Protein AF-A0A9C8ZKJ3-F1 (afdb_monomer_lite)

Sequence (703 aa):
EFEAERQRLMAAEGYKACIGNFATGTPSISDSEDDTERPDLWPEFYPALEVAHELGNILGLHEYGGLWMDLWYGPNQSAALRSGNRVPFPEEHYEGWLFARYRKVWRRHIEPNGWTNIRIALTEFGLDMAGTVDTDVLAGYPTGSWRTCDRAWRELDNRPDTEQYYVEQLQWCDRQMQKDRYLIGCTIFTWGTMGELWRDFDIEGPVADMLVDYIAHTRGEPDDDVIIADTDTSEISIETPALAPGEKMTITSNRGGSLSIRKGPGSHFESVASILIGDPLTVLGDHEEASRKIGKSGEWIPVMTREGLRGWVSALFVQPATVVHPGEGGSVVVTPSTTTGELWLRTTATSGLRVRSGSGVQHPMIGSIMPGDQVKALGSADDVRARLGKSGQWIQVELPNGVVGWASALFLEEVPEYVESPVGHALIGLHGPADPGMWPWDEAAYEAIEQARVEAVKILAAGDVGSGLVEELHRRGVSFILARLFAKFSEPRTPQEFVDEVAPATGRLYEAGVRYFEVHNEPNLHHPDSPEGMGVAWQTGKEFGEFFLKAVDLLRERFPGGRFGWPGVSPGPELTPTPANPIRRYDSARFEREAAFAMQQADFICMHTYWGADGSTVMDAVKKVEAYCDRFPDKAIFVSEFSNSHRHIAKDVKGLEYVQFYRELRKLPPNLGGSFAYVLSSSSGFEAETWKGSPIPKRVGER

Foldseek 3Di:
DVLLVVQVVCVVVVDADADAADAQCPPPDAPDPPRPPTDHPVVVCVSNLVSCLVSLHAYEYAAADALALCCQWDPNDQVCLVVLNDDPLDLDQTDGSGQNVVVVCCVPPCVVVVSLSHAYEHAEYAHAQPPVVRRCVQQVHGTGALQSSQSSCCVSVVDNDSLVVRLVRVLSSVSNVVVPPSYPYYDYPDDDDDDDPCVRHHCHAPNVVVNVVVVVVPDDDPDPPPDDDDDDDDDDDDDDDDDDPDDFFKKFFPDADWWFFFAAQDSPGDGPDIHHGQFIWGFDDDPVVLVVQALDASGWTWTAGPVRDTGITRNNGMDGQDDDDPDDDDDDDDDDDDDDDWWKKAFQDQAWWFFFAAQDPPGDTNDTGHHLFIWTWDDDPVVLQVQALDASDWTFTQGPVRDTGITHSNGMDTQDQFDFAPQFAAFQEAEEEPDAPCPPDDVLLLVLCLLLVGQEYEYELHDPDAQVNVVSCVVSRHRYYAYEQDDAPPAADALVRSCVRRVVSVVRVVVNPHAHYEYFEQCQKQDPVGHRADVHHDPALLSVLVRQVSNVVVVCVSRVSHFYEHYAHDADDFDDADPVRRMGGHHPVRSCVSNVVSNLVGQAYEHEDEDAVVPGALVVRLVVQLVVCRVCSVHQYEPSEYFHQDQPDALLVRLQSSLVNSVSSSSHDSSHNYYHYPHCYYPDPPPRRHSRPGCNSNSSSVD

Radius of gyration: 31.16 Å; chains: 1; bounding box: 71×69×87 Å

pLDDT: mean 85.04, std 17.91, range [23.38, 98.81]

Structure (mmCIF, N/CA/C/O backbone):
data_AF-A0A9C8ZKJ3-F1
#
_entry.id   AF-A0A9C8ZKJ3-F1
#
loop_
_atom_site.group_PDB
_atom_site.id
_atom_site.type_symbol
_atom_site.label_atom_id
_atom_site.label_alt_id
_atom_site.label_comp_id
_atom_site.label_asym_id
_atom_site.label_entity_id
_atom_site.label_seq_id
_atom_site.pdbx_PDB_ins_code
_atom_site.Cartn_x
_atom_site.Cartn_y
_atom_site.Cartn_z
_atom_site.occupancy
_atom_site.B_iso_or_equiv
_atom_site.auth_seq_id
_atom_site.auth_comp_id
_atom_site.auth_asym_id
_atom_site.auth_atom_id
_atom_site.pdbx_PDB_model_num
ATOM 1 N N . GLU A 1 1 ? 1.655 31.258 12.678 1.00 86.50 1 GLU A N 1
ATOM 2 C CA . GLU A 1 1 ? 0.918 31.619 11.439 1.00 86.50 1 GLU A CA 1
ATOM 3 C C . GLU A 1 1 ? 0.452 30.409 10.632 1.00 86.50 1 GLU A C 1
ATOM 5 O O . GLU A 1 1 ? -0.752 30.259 10.485 1.00 86.50 1 GLU A O 1
ATOM 10 N N . PHE A 1 2 ? 1.350 29.519 10.178 1.00 93.56 2 PHE A N 1
ATOM 11 C CA . PHE A 1 2 ? 0.973 28.288 9.452 1.00 93.56 2 PHE A CA 1
ATOM 12 C C . PHE A 1 2 ? -0.179 27.524 10.123 1.00 93.56 2 PHE A C 1
ATOM 14 O O . PHE A 1 2 ? -1.191 27.227 9.496 1.00 93.56 2 PHE A O 1
ATOM 21 N N . GLU A 1 3 ? -0.048 27.270 11.425 1.00 95.06 3 GLU A N 1
ATOM 22 C CA . GLU A 1 3 ? -1.030 26.484 12.166 1.00 95.06 3 GLU A CA 1
ATOM 23 C C . GLU A 1 3 ? -2.380 27.193 12.330 1.00 95.06 3 GLU A C 1
ATOM 25 O O . GLU A 1 3 ? -3.425 26.552 12.334 1.00 95.06 3 GLU A O 1
ATOM 30 N N . ALA A 1 4 ? -2.379 28.523 12.421 1.00 95.50 4 ALA A N 1
ATOM 31 C CA . ALA A 1 4 ? -3.606 29.311 12.455 1.00 95.50 4 ALA A CA 1
ATOM 32 C C . ALA A 1 4 ? -4.374 29.172 11.129 1.00 95.50 4 ALA A C 1
ATOM 34 O O . ALA A 1 4 ? -5.582 28.956 11.128 1.00 95.50 4 ALA A O 1
ATOM 35 N N . GLU A 1 5 ? -3.669 29.218 9.996 1.00 96.88 5 GLU A N 1
ATOM 36 C CA . GLU A 1 5 ? -4.303 29.089 8.683 1.00 96.88 5 GLU A CA 1
ATOM 37 C C . GLU A 1 5 ? -4.770 27.662 8.387 1.00 96.88 5 GLU A C 1
ATOM 39 O O . GLU A 1 5 ? -5.893 27.459 7.925 1.00 96.88 5 GLU A O 1
ATOM 44 N N . ARG A 1 6 ? -3.965 26.653 8.747 1.00 97.25 6 ARG A N 1
ATOM 45 C CA . ARG A 1 6 ? -4.350 25.240 8.624 1.00 97.25 6 ARG A CA 1
ATOM 46 C C . ARG A 1 6 ? -5.670 24.955 9.341 1.00 97.25 6 ARG A C 1
ATOM 48 O O . ARG A 1 6 ? -6.533 24.282 8.786 1.00 97.25 6 ARG A O 1
ATOM 55 N N . GLN A 1 7 ? -5.846 25.493 10.548 1.00 97.88 7 GLN A N 1
ATOM 56 C CA . GLN A 1 7 ? -7.085 25.353 11.314 1.00 97.88 7 GLN A CA 1
ATOM 57 C C . GLN A 1 7 ? -8.296 25.966 10.607 1.00 97.88 7 GLN A C 1
ATOM 59 O O . GLN A 1 7 ? -9.354 25.340 10.583 1.00 97.88 7 GLN A O 1
ATOM 64 N N . ARG A 1 8 ? -8.155 27.161 10.016 1.00 95.38 8 ARG A N 1
ATOM 65 C CA . ARG A 1 8 ? -9.250 27.820 9.283 1.00 95.38 8 ARG A CA 1
ATOM 66 C C . ARG A 1 8 ? -9.658 27.028 8.047 1.00 95.38 8 ARG A C 1
ATOM 68 O O . ARG A 1 8 ? -10.850 26.835 7.827 1.00 95.38 8 ARG A O 1
ATOM 75 N N . LEU A 1 9 ? -8.684 26.520 7.292 1.00 94.56 9 LEU A N 1
ATOM 76 C CA . LEU A 1 9 ? -8.940 25.667 6.128 1.00 94.56 9 LEU A CA 1
ATOM 77 C C . LEU A 1 9 ? -9.634 24.360 6.532 1.00 94.56 9 LEU A C 1
ATOM 79 O O . LEU A 1 9 ? -10.612 23.968 5.909 1.00 94.56 9 LEU A O 1
ATOM 83 N N . MET A 1 10 ? -9.194 23.717 7.618 1.00 91.19 10 MET A N 1
ATOM 84 C CA . MET A 1 10 ? -9.863 22.517 8.136 1.00 91.19 10 MET A CA 1
ATOM 85 C C . MET A 1 10 ? -11.293 22.799 8.606 1.00 91.19 10 MET A C 1
ATOM 87 O O . MET A 1 10 ? -12.191 22.000 8.347 1.00 91.19 10 MET A O 1
ATOM 91 N N . ALA A 1 11 ? -11.519 23.935 9.267 1.00 94.25 11 ALA A N 1
ATOM 92 C CA . ALA A 1 11 ? -12.849 24.330 9.712 1.00 94.25 11 ALA A CA 1
ATOM 93 C C . ALA A 1 11 ? -13.786 24.672 8.543 1.00 94.25 11 ALA A C 1
ATOM 95 O O . ALA A 1 11 ? -14.980 24.390 8.639 1.00 94.25 11 ALA A O 1
ATOM 96 N N . ALA A 1 12 ? -13.265 25.216 7.437 1.00 86.62 12 ALA A N 1
ATOM 97 C CA . ALA A 1 12 ? -14.040 25.450 6.215 1.00 86.62 12 ALA A CA 1
ATOM 98 C C . ALA A 1 12 ? -14.598 24.144 5.618 1.00 86.62 12 ALA A C 1
ATOM 100 O O . ALA A 1 12 ? -15.700 24.142 5.077 1.00 86.62 12 ALA A O 1
ATOM 101 N N . GLU A 1 13 ? -13.885 23.032 5.809 1.00 92.69 13 GLU A N 1
ATOM 102 C CA . GLU A 1 13 ? -14.306 21.678 5.424 1.00 92.69 13 GLU A CA 1
ATOM 103 C C . GLU A 1 13 ? -15.092 20.947 6.538 1.00 92.69 13 GLU A C 1
ATOM 105 O O . GLU A 1 13 ? -15.416 19.767 6.421 1.00 92.69 13 GLU A O 1
ATOM 110 N N . GLY A 1 14 ? -15.416 21.628 7.645 1.00 87.31 14 GLY A N 1
ATOM 111 C CA . GLY A 1 14 ? -16.209 21.078 8.750 1.00 87.31 14 GLY A CA 1
ATOM 112 C C . GLY A 1 14 ? -15.432 20.236 9.769 1.00 87.31 14 GLY A C 1
ATOM 113 O O . GLY A 1 14 ? -16.049 19.610 10.635 1.00 87.31 14 GLY A O 1
ATOM 114 N N . TYR A 1 15 ? -14.098 20.223 9.718 1.00 89.56 15 TYR A N 1
ATOM 115 C CA . TYR A 1 15 ? -13.259 19.493 10.671 1.00 89.56 15 TYR A CA 1
ATOM 116 C C . TYR A 1 15 ? -12.873 20.334 11.898 1.00 89.56 15 TYR A C 1
ATOM 118 O O . TYR A 1 15 ? -12.802 21.562 11.853 1.00 89.56 15 TYR A O 1
ATOM 126 N N . LYS A 1 16 ? -12.560 19.647 13.005 1.00 91.81 16 LYS A N 1
ATOM 127 C CA . LYS A 1 16 ? -11.835 20.213 14.155 1.00 91.81 16 LYS A CA 1
ATOM 128 C C . LYS A 1 16 ? -10.368 19.810 14.089 1.00 91.81 16 LYS A C 1
ATOM 130 O O . LYS A 1 16 ? -10.046 18.705 13.654 1.00 91.81 16 LYS A O 1
ATOM 135 N N . ALA A 1 17 ? -9.489 20.692 14.541 1.00 95.06 17 ALA A N 1
ATOM 136 C CA . ALA A 1 17 ? -8.054 20.450 14.564 1.00 95.06 17 ALA A CA 1
ATOM 137 C C . ALA A 1 17 ? -7.552 20.118 15.978 1.00 95.06 17 ALA A C 1
ATOM 139 O O . ALA A 1 17 ? -8.021 20.673 16.970 1.00 95.06 17 ALA A O 1
ATOM 140 N N . CYS A 1 18 ? -6.547 19.245 16.042 1.00 96.81 18 CYS A N 1
ATOM 141 C CA . CYS A 1 18 ? -5.614 19.159 17.160 1.00 96.81 18 CYS A CA 1
ATOM 142 C C . CYS A 1 18 ? -4.328 19.877 16.740 1.00 96.81 18 CYS A C 1
ATOM 144 O O . CYS A 1 18 ? -3.784 19.566 15.673 1.00 96.81 18 CYS A O 1
ATOM 146 N N . ILE A 1 19 ? -3.882 20.849 17.535 1.00 96.75 19 ILE A N 1
ATOM 147 C CA . ILE A 1 19 ? -2.720 21.691 17.224 1.00 96.75 19 ILE A CA 1
ATOM 148 C C . ILE A 1 19 ? -1.590 21.491 18.222 1.00 96.75 19 ILE A C 1
ATOM 150 O O . ILE A 1 19 ? -1.837 21.063 19.338 1.00 96.75 19 ILE A O 1
ATOM 154 N N . GLY A 1 20 ? -0.359 21.839 17.848 1.00 91.44 20 GLY A N 1
ATOM 155 C CA . GLY A 1 20 ? 0.726 22.014 18.820 1.00 91.44 20 GLY A CA 1
ATOM 156 C C . GLY A 1 20 ? 1.277 20.739 19.466 1.00 91.44 20 GLY A C 1
ATOM 157 O O . GLY A 1 20 ? 1.785 20.845 20.571 1.00 91.44 20 GLY A O 1
ATOM 158 N N . ASN A 1 21 ? 1.213 19.580 18.789 1.00 92.88 21 ASN A N 1
ATOM 159 C CA . ASN A 1 21 ? 1.824 18.296 19.195 1.00 92.88 21 ASN A CA 1
ATOM 160 C C . ASN A 1 21 ? 3.360 18.384 19.346 1.00 92.88 21 ASN A C 1
ATOM 162 O O . ASN A 1 21 ? 4.125 17.835 18.555 1.00 92.88 21 ASN A O 1
ATOM 166 N N . PHE A 1 22 ? 3.818 19.163 20.316 1.00 89.75 22 PHE A N 1
ATOM 167 C CA . PHE A 1 22 ? 5.217 19.435 20.576 1.00 89.75 22 PHE A CA 1
ATOM 168 C C . PHE A 1 22 ? 5.825 18.297 21.390 1.00 89.75 22 PHE A C 1
ATOM 170 O O . PHE A 1 22 ? 5.184 17.760 22.297 1.00 89.75 22 PHE A O 1
ATOM 177 N N . ALA A 1 23 ? 7.089 17.984 21.098 1.00 87.19 23 ALA A N 1
ATOM 178 C CA . ALA A 1 23 ? 7.873 17.049 21.889 1.00 87.19 23 ALA A CA 1
ATOM 179 C C . ALA A 1 23 ? 7.973 17.523 23.348 1.00 87.19 23 ALA A C 1
ATOM 181 O O . ALA A 1 23 ? 7.981 18.731 23.628 1.00 87.19 23 ALA A O 1
ATOM 182 N N . THR A 1 24 ? 8.091 16.580 24.283 1.00 88.25 24 THR A N 1
ATOM 183 C CA . THR A 1 24 ? 8.176 16.886 25.714 1.00 88.25 24 THR A CA 1
ATOM 184 C C . THR A 1 24 ? 9.278 17.908 26.005 1.00 88.25 24 THR A C 1
ATOM 186 O O . THR A 1 24 ? 10.398 17.812 25.512 1.00 88.25 24 THR A O 1
ATOM 189 N N . GLY A 1 25 ? 8.939 18.928 26.796 1.00 85.62 25 GLY A N 1
ATOM 190 C CA . GLY A 1 25 ? 9.840 20.038 27.125 1.00 85.62 25 GLY A CA 1
ATOM 191 C C . GLY A 1 25 ? 9.797 21.221 26.149 1.00 85.62 25 GLY A C 1
ATOM 192 O O . GLY A 1 25 ? 10.308 22.288 26.491 1.00 85.62 25 GLY A O 1
ATOM 193 N N . THR A 1 26 ? 9.133 21.089 24.997 1.00 88.12 26 THR A N 1
ATOM 194 C CA . THR A 1 26 ? 9.021 22.151 23.980 1.00 88.12 26 THR A CA 1
ATOM 195 C C . THR A 1 26 ? 7.581 22.663 23.820 1.00 88.12 26 THR A C 1
ATOM 197 O O . THR A 1 26 ? 6.638 21.942 24.154 1.00 88.12 26 THR A O 1
ATOM 200 N N . PRO A 1 27 ? 7.375 23.919 23.376 1.00 93.00 27 PRO A N 1
ATOM 201 C CA . PRO A 1 27 ? 8.320 25.041 23.384 1.00 93.00 27 PRO A CA 1
ATOM 202 C C . PRO A 1 27 ? 8.751 25.355 24.820 1.00 93.00 27 PRO A C 1
ATOM 204 O O . PRO A 1 27 ? 8.019 25.024 25.754 1.00 93.00 27 PRO A O 1
ATOM 207 N N . SER A 1 28 ? 9.929 25.946 25.021 1.00 90.56 28 SER A N 1
ATOM 208 C CA . SER A 1 28 ? 10.435 26.254 26.365 1.00 90.56 28 SER A CA 1
ATOM 209 C C . SER A 1 28 ? 9.499 27.197 27.129 1.00 90.56 28 SER A C 1
ATOM 211 O O . SER A 1 28 ? 8.813 28.024 26.533 1.00 90.56 28 SER A O 1
ATOM 213 N N . ILE A 1 29 ? 9.468 27.041 28.454 1.00 90.62 29 ILE A N 1
ATOM 214 C CA . ILE A 1 29 ? 8.714 27.882 29.391 1.00 90.62 29 ILE A CA 1
ATOM 215 C C . ILE A 1 29 ? 9.722 28.386 30.424 1.00 90.62 29 ILE A C 1
ATOM 217 O O . ILE A 1 29 ? 10.509 27.575 30.923 1.00 90.62 29 ILE A O 1
ATOM 221 N N . SER A 1 30 ? 9.692 29.677 30.757 1.00 85.88 30 SER A N 1
ATOM 222 C CA . SER A 1 30 ? 10.587 30.243 31.774 1.00 85.88 30 SER A CA 1
ATOM 223 C C . SER A 1 30 ? 10.145 29.852 33.194 1.00 85.88 30 SER A C 1
ATOM 225 O O . SER A 1 30 ? 8.955 29.648 33.460 1.00 85.88 30 SER A O 1
ATOM 227 N N . ASP A 1 31 ? 11.075 29.712 34.144 1.00 72.75 31 ASP A N 1
ATOM 228 C CA . ASP A 1 31 ? 10.706 29.409 35.540 1.00 72.75 31 ASP A CA 1
ATOM 229 C C . ASP A 1 31 ? 10.116 30.624 36.262 1.00 72.75 31 ASP A C 1
ATOM 231 O O . ASP A 1 31 ? 9.243 30.470 37.122 1.00 72.75 31 ASP A O 1
ATOM 235 N N . SER A 1 32 ? 10.581 31.816 35.895 1.00 72.00 32 SER A N 1
ATOM 236 C CA . SER A 1 32 ? 10.145 33.117 36.396 1.00 72.00 32 SER A CA 1
ATOM 237 C C . SER A 1 32 ? 10.343 34.193 35.321 1.00 72.00 32 SER A C 1
ATOM 239 O O . SER A 1 32 ? 10.946 33.938 34.276 1.00 72.00 32 SER A O 1
ATOM 241 N N . GLU A 1 33 ? 9.853 35.408 35.576 1.00 64.81 33 GLU A N 1
ATOM 242 C CA . GLU A 1 33 ? 10.075 36.567 34.694 1.00 64.81 33 GLU A CA 1
ATOM 243 C C . GLU A 1 33 ? 11.567 36.945 34.567 1.00 64.81 33 GLU A C 1
ATOM 245 O O . GLU A 1 33 ? 11.961 37.552 33.575 1.00 64.81 33 GLU A O 1
ATOM 250 N N . ASP A 1 34 ? 12.400 36.533 35.531 1.00 68.69 34 ASP A N 1
ATOM 251 C CA . ASP A 1 34 ? 13.841 36.815 35.582 1.00 68.69 34 ASP A CA 1
ATOM 252 C C . ASP A 1 34 ? 14.719 35.659 35.045 1.00 68.69 34 ASP A C 1
ATOM 254 O O . ASP A 1 34 ? 15.950 35.754 35.059 1.00 68.69 34 ASP A O 1
ATOM 258 N N . ASP A 1 35 ? 14.125 34.546 34.589 1.00 73.62 35 ASP A N 1
ATOM 259 C CA . ASP A 1 35 ? 14.868 33.417 34.010 1.00 73.62 35 ASP A CA 1
ATOM 260 C C . ASP A 1 35 ? 15.362 33.775 32.598 1.00 73.62 35 ASP A C 1
ATOM 262 O O . ASP A 1 35 ? 14.648 33.673 31.601 1.00 73.62 35 ASP A O 1
ATOM 266 N N . THR A 1 36 ? 16.616 34.227 32.531 1.00 69.81 36 THR A N 1
ATOM 267 C CA . THR A 1 36 ? 17.286 34.621 31.280 1.00 69.81 36 THR A CA 1
ATOM 268 C C . THR A 1 36 ? 17.920 33.452 30.523 1.00 69.81 36 THR A C 1
ATOM 270 O O . THR A 1 36 ? 18.361 33.636 29.387 1.00 69.81 36 THR A O 1
ATOM 273 N N . GLU A 1 37 ? 17.971 32.257 31.118 1.00 74.25 37 GLU A N 1
ATOM 274 C CA . GLU A 1 37 ? 18.607 31.078 30.516 1.00 74.25 37 GLU A CA 1
ATOM 275 C C . GLU A 1 37 ? 17.616 30.247 29.689 1.00 74.25 37 GLU A C 1
ATOM 277 O O . GLU A 1 37 ? 18.017 29.589 28.725 1.00 74.25 37 GLU A O 1
ATOM 282 N N . ARG A 1 38 ? 16.319 30.299 30.022 1.00 79.38 38 ARG A N 1
ATOM 283 C CA . ARG A 1 38 ? 15.245 29.599 29.298 1.00 79.38 38 ARG A CA 1
ATOM 284 C C . ARG A 1 38 ? 14.153 30.581 28.863 1.00 79.38 38 ARG A C 1
ATOM 286 O O . ARG A 1 38 ? 13.206 30.803 29.617 1.00 79.38 38 ARG A O 1
ATOM 293 N N . PRO A 1 39 ? 14.243 31.149 27.646 1.00 85.69 39 PRO A N 1
ATOM 294 C CA . PRO A 1 39 ? 13.217 32.060 27.157 1.00 85.69 39 PRO A CA 1
ATOM 295 C C . PRO A 1 39 ? 11.881 31.332 27.004 1.00 85.69 39 PRO A C 1
ATOM 297 O O . PRO A 1 39 ? 11.830 30.186 26.547 1.00 85.69 39 PRO A O 1
ATOM 300 N N . ASP A 1 40 ? 10.795 32.008 27.364 1.00 91.44 40 ASP A N 1
ATOM 301 C CA . ASP A 1 40 ? 9.452 31.502 27.118 1.00 91.44 40 ASP A CA 1
ATOM 302 C C . ASP A 1 40 ? 9.094 31.657 25.635 1.00 91.44 40 ASP A C 1
ATOM 304 O O . ASP A 1 40 ? 9.095 32.766 25.098 1.00 91.44 40 ASP A O 1
ATOM 308 N N . LEU A 1 41 ? 8.822 30.537 24.964 1.00 93.94 41 LEU A N 1
ATOM 309 C CA . LEU A 1 41 ? 8.537 30.499 23.527 1.00 93.94 41 LEU A CA 1
ATOM 310 C C . LEU A 1 41 ? 7.056 30.263 23.211 1.00 93.94 41 LEU A C 1
ATOM 312 O O . LEU A 1 41 ? 6.679 30.246 22.039 1.00 93.94 41 LEU A O 1
ATOM 316 N N . TRP A 1 42 ? 6.193 30.102 24.214 1.00 94.81 42 TRP A N 1
ATOM 317 C CA . TRP A 1 42 ? 4.754 29.959 23.981 1.00 94.81 42 TRP A CA 1
ATOM 318 C C . TRP A 1 42 ? 4.078 31.184 23.360 1.00 94.81 42 TRP A C 1
ATOM 320 O O . TRP A 1 42 ? 3.189 30.967 22.531 1.00 94.81 42 TRP A O 1
ATOM 330 N N . PRO A 1 43 ? 4.477 32.438 23.669 1.00 95.56 43 PRO A N 1
ATOM 331 C CA . PRO A 1 43 ? 3.925 33.620 23.008 1.00 95.56 43 PRO A CA 1
ATOM 332 C C . PRO A 1 43 ? 3.990 33.571 21.476 1.00 95.56 43 PRO A C 1
ATOM 334 O O . PRO A 1 43 ? 3.056 34.005 20.806 1.00 95.56 43 PRO A O 1
ATOM 337 N N . GLU A 1 44 ? 5.025 32.951 20.905 1.00 95.31 44 GLU A N 1
ATOM 338 C CA . GLU A 1 44 ? 5.165 32.780 19.450 1.00 95.31 44 GLU A CA 1
ATOM 339 C C . GLU A 1 44 ? 4.083 31.861 18.848 1.00 95.31 44 GLU A C 1
ATOM 341 O O . GLU A 1 44 ? 3.774 31.919 17.654 1.00 95.31 44 GLU A O 1
ATOM 346 N N . PHE A 1 45 ? 3.463 31.013 19.674 1.00 97.00 45 PHE A N 1
ATOM 347 C CA . PHE A 1 45 ? 2.386 30.110 19.274 1.00 97.00 45 PHE A CA 1
ATOM 348 C C . PHE A 1 45 ? 0.980 30.681 19.529 1.00 97.00 45 PHE A C 1
ATOM 350 O O . PHE A 1 45 ? -0.015 30.073 19.123 1.00 97.00 45 PHE A O 1
ATOM 357 N N . TYR A 1 46 ? 0.868 31.872 20.128 1.00 97.88 46 TYR A N 1
ATOM 358 C CA . TYR A 1 46 ? -0.419 32.506 20.445 1.00 97.88 46 TYR A CA 1
ATOM 359 C C . TYR A 1 46 ? -1.349 32.678 19.239 1.00 97.88 46 TYR A C 1
ATOM 361 O O . TYR A 1 46 ? -2.525 32.356 19.391 1.00 97.88 46 TYR A O 1
ATOM 369 N N . PRO A 1 47 ? -0.884 33.046 18.026 1.00 97.75 47 PRO A N 1
ATOM 370 C CA . PRO A 1 47 ? -1.782 33.139 16.873 1.00 97.75 47 PRO A CA 1
ATOM 371 C C . PRO A 1 47 ? -2.509 31.823 16.546 1.00 97.75 47 PRO A C 1
ATOM 373 O O . PRO A 1 47 ? -3.609 31.836 16.002 1.00 97.75 47 PRO A O 1
ATOM 376 N N . ALA A 1 48 ? -1.901 30.669 16.845 1.00 98.00 48 ALA A N 1
ATOM 377 C CA . ALA A 1 48 ? -2.542 29.372 16.645 1.00 98.00 48 ALA A CA 1
ATOM 378 C C . ALA A 1 48 ? -3.539 29.047 17.766 1.00 98.00 48 ALA A C 1
ATOM 380 O O . ALA A 1 48 ? -4.603 28.498 17.478 1.00 98.00 48 ALA A O 1
ATOM 381 N N . LEU A 1 49 ? -3.208 29.399 19.014 1.00 98.06 49 LEU A N 1
ATOM 382 C CA . LEU A 1 49 ? -4.086 29.228 20.175 1.00 98.06 49 LEU A CA 1
ATOM 383 C C . LEU A 1 49 ? -5.321 30.129 20.094 1.00 98.06 49 LEU A C 1
ATOM 385 O O . LEU A 1 49 ? -6.417 29.674 20.397 1.00 98.06 49 LEU A O 1
ATOM 389 N N . GLU A 1 50 ? -5.174 31.363 19.617 1.00 98.06 50 GLU A N 1
ATOM 390 C CA . GLU A 1 50 ? -6.291 32.286 19.406 1.00 98.06 50 GLU A CA 1
ATOM 391 C C . GLU A 1 50 ? -7.303 31.709 18.404 1.00 98.06 50 GLU A C 1
ATOM 393 O O . GLU A 1 50 ? -8.488 31.600 18.709 1.00 98.06 50 GLU A O 1
ATOM 398 N N . VAL A 1 51 ? -6.837 31.201 17.258 1.00 97.75 51 VAL A N 1
ATOM 399 C CA . VAL A 1 51 ? -7.718 30.515 16.296 1.00 97.75 51 VAL A CA 1
ATOM 400 C C . VAL A 1 51 ? -8.306 29.229 16.878 1.00 97.75 51 VAL A C 1
ATOM 402 O O . VAL A 1 51 ? -9.461 28.896 16.603 1.00 97.75 51 VAL A O 1
ATOM 405 N N . ALA A 1 52 ? -7.551 28.499 17.701 1.00 97.94 52 ALA A N 1
ATOM 406 C CA . ALA A 1 52 ? -8.078 27.307 18.352 1.00 97.94 52 ALA A CA 1
ATOM 407 C C . ALA A 1 52 ? -9.208 27.642 19.328 1.00 97.94 52 ALA A C 1
ATOM 409 O O . ALA A 1 52 ? -10.218 26.937 19.359 1.00 97.94 52 ALA A O 1
ATOM 410 N N . HIS A 1 53 ? -9.067 28.740 20.067 1.00 96.75 53 HIS A N 1
ATOM 411 C CA . HIS A 1 53 ? -10.113 29.301 20.906 1.00 96.75 53 HIS A CA 1
ATOM 412 C C . HIS A 1 53 ? -11.342 29.691 20.072 1.00 96.75 53 HIS A C 1
ATOM 414 O O . HIS A 1 53 ? -12.445 29.243 20.384 1.00 96.75 53 HIS A O 1
ATOM 420 N N . GLU A 1 54 ? -11.167 30.449 18.988 1.00 96.44 54 GLU A N 1
ATOM 421 C CA . GLU A 1 54 ? -12.266 30.891 18.113 1.00 96.44 54 GLU A CA 1
ATOM 422 C C . GLU A 1 54 ? -13.048 29.718 17.509 1.00 96.44 54 GLU A C 1
ATOM 424 O O . GLU A 1 54 ? -14.279 29.733 17.446 1.00 96.44 54 GLU A O 1
ATOM 429 N N . LEU A 1 55 ? -12.332 28.682 17.067 1.00 94.31 55 LEU A N 1
ATOM 430 C CA . LEU A 1 55 ? -12.911 27.549 16.354 1.00 94.31 55 LEU A CA 1
ATOM 431 C C . LEU A 1 55 ? -13.266 26.378 17.271 1.00 94.31 55 LEU A C 1
ATOM 433 O O . LEU A 1 55 ? -13.840 25.405 16.788 1.00 94.31 55 LEU A O 1
ATOM 437 N N . GLY A 1 56 ? -12.964 26.424 18.569 1.00 94.25 56 GLY A N 1
ATOM 438 C CA . GLY A 1 56 ? -13.174 25.298 19.487 1.00 94.25 56 GLY A CA 1
ATOM 439 C C . GLY A 1 56 ? -12.359 24.056 19.103 1.00 94.25 56 GLY A C 1
ATOM 440 O O . GLY A 1 56 ? -12.894 22.946 19.085 1.00 94.25 56 GLY A O 1
ATOM 441 N N . ASN A 1 57 ? -11.097 24.264 18.730 1.00 96.94 57 ASN A N 1
ATOM 442 C CA . ASN A 1 57 ? -10.106 23.217 18.479 1.00 96.94 57 ASN A CA 1
ATOM 443 C C . ASN A 1 57 ? -9.361 22.852 19.777 1.00 96.94 57 ASN A C 1
ATOM 445 O O . ASN A 1 57 ? -9.524 23.506 20.809 1.00 96.94 57 ASN A O 1
ATOM 449 N N . ILE A 1 58 ? -8.547 21.795 19.735 1.00 97.88 58 ILE A N 1
ATOM 450 C CA . ILE A 1 58 ? -7.830 21.278 20.912 1.00 97.88 58 ILE A CA 1
ATOM 451 C C . ILE A 1 58 ? -6.314 21.446 20.776 1.00 97.88 58 ILE A C 1
ATOM 453 O O . ILE A 1 58 ? -5.778 21.469 19.666 1.00 97.88 58 ILE A O 1
ATOM 457 N N . LEU A 1 59 ? -5.623 21.527 21.912 1.00 98.00 59 LEU A N 1
ATOM 458 C CA . LEU A 1 59 ? -4.162 21.528 21.998 1.00 98.00 59 LEU A CA 1
ATOM 459 C C . LEU A 1 59 ? -3.667 20.106 22.295 1.00 98.00 59 LEU A C 1
ATOM 461 O O . LEU A 1 59 ? -4.020 19.526 23.318 1.00 98.00 59 LEU A O 1
ATOM 465 N N . GLY A 1 60 ? -2.852 19.548 21.410 1.00 97.31 60 GLY A N 1
ATOM 466 C CA . GLY A 1 60 ? -2.125 18.301 21.627 1.00 97.31 60 GLY A CA 1
ATOM 467 C C . GLY A 1 60 ? -0.774 18.565 22.288 1.00 97.31 60 GLY A C 1
ATOM 468 O O . GLY A 1 60 ? -0.160 19.581 21.996 1.00 97.31 60 GLY A O 1
ATOM 469 N N . LEU A 1 61 ? -0.300 17.682 23.165 1.00 95.94 61 LEU A N 1
ATOM 470 C CA . LEU A 1 61 ? 1.026 17.756 23.800 1.00 95.94 61 LEU A CA 1
ATOM 471 C C . LEU A 1 61 ? 1.616 16.353 23.974 1.00 95.94 61 LEU A C 1
ATOM 473 O O . LEU A 1 61 ? 0.870 15.404 24.198 1.00 95.94 61 LEU A O 1
ATOM 477 N N . HIS A 1 62 ? 2.943 16.216 23.926 1.00 96.31 62 HIS A N 1
ATOM 478 C CA . HIS A 1 62 ? 3.612 14.965 24.298 1.00 96.31 62 HIS A CA 1
ATOM 479 C C . HIS A 1 62 ? 4.157 15.097 25.723 1.00 96.31 62 HIS A C 1
ATOM 481 O O . HIS A 1 62 ? 4.889 16.049 26.025 1.00 96.31 62 HIS A O 1
ATOM 487 N N . GLU A 1 63 ? 3.863 14.135 26.595 1.00 94.12 63 GLU A N 1
ATOM 488 C CA . GLU A 1 63 ? 4.428 14.087 27.949 1.00 94.12 63 GLU A CA 1
ATOM 489 C C . GLU A 1 63 ? 5.038 12.730 28.271 1.00 94.12 63 GLU A C 1
ATOM 491 O O . GLU A 1 63 ? 4.341 11.764 28.576 1.00 94.12 63 GLU A O 1
ATOM 496 N N . TYR A 1 64 ? 6.365 12.705 28.281 1.00 95.12 64 TYR A N 1
ATOM 497 C CA . TYR A 1 64 ? 7.152 11.551 28.675 1.00 95.12 64 TYR A CA 1
ATOM 498 C C . TYR A 1 64 ? 7.858 11.778 30.008 1.00 95.12 64 TYR A C 1
ATOM 500 O O . TYR A 1 64 ? 8.476 12.821 30.223 1.00 95.12 64 TYR A O 1
ATOM 508 N N . GLY A 1 65 ? 7.792 10.786 30.895 1.00 93.12 65 GLY A N 1
ATOM 509 C CA . GLY A 1 65 ? 8.717 10.644 32.017 1.00 93.12 65 GLY A CA 1
ATOM 510 C C . GLY A 1 65 ? 10.042 10.014 31.578 1.00 93.12 65 GLY A C 1
ATOM 511 O O . GLY A 1 65 ? 10.205 9.619 30.426 1.00 93.12 65 GLY A O 1
ATOM 512 N N . GLY A 1 66 ? 10.986 9.923 32.515 1.00 91.69 66 GLY A N 1
ATOM 513 C CA . GLY A 1 66 ? 12.296 9.301 32.294 1.00 91.69 66 GLY A CA 1
ATOM 514 C C . GLY A 1 66 ? 12.422 7.959 33.010 1.00 91.69 66 GLY A C 1
ATOM 515 O O . GLY A 1 66 ? 11.753 6.986 32.688 1.00 91.69 66 GLY A O 1
ATOM 516 N N . LEU A 1 67 ? 13.243 7.919 34.060 1.00 94.31 67 LEU A N 1
ATOM 517 C CA . LEU A 1 67 ? 13.318 6.760 34.953 1.00 94.31 67 LEU A CA 1
ATOM 518 C C . LEU A 1 67 ? 12.007 6.545 35.729 1.00 94.31 67 LEU A C 1
ATOM 520 O O . LEU A 1 67 ? 11.644 5.411 36.020 1.00 94.31 67 LEU A O 1
ATOM 524 N N . TRP A 1 68 ? 11.280 7.620 36.039 1.00 96.31 68 TRP A N 1
ATOM 525 C CA . TRP A 1 68 ? 9.971 7.571 36.688 1.00 96.31 68 TRP A CA 1
ATOM 526 C C . TRP A 1 68 ? 9.012 8.576 36.058 1.00 96.31 68 TRP A C 1
ATOM 528 O O . TRP A 1 68 ? 9.435 9.644 35.606 1.00 96.31 68 TRP A O 1
ATOM 538 N N . MET A 1 69 ? 7.710 8.291 36.108 1.00 96.81 69 MET A N 1
ATOM 539 C CA . MET A 1 69 ? 6.684 9.271 35.727 1.00 96.81 69 MET A CA 1
ATOM 540 C C . MET A 1 69 ? 6.616 10.475 36.683 1.00 96.81 69 MET A C 1
ATOM 542 O O . MET A 1 69 ? 6.180 11.548 36.281 1.00 96.81 69 MET A O 1
ATOM 546 N N . ASP A 1 70 ? 7.057 10.330 37.937 1.00 96.19 70 ASP A N 1
ATOM 547 C CA . ASP A 1 70 ? 7.111 11.420 38.926 1.00 96.19 70 ASP A CA 1
ATOM 548 C C . ASP A 1 70 ? 8.448 12.187 38.932 1.00 96.19 70 ASP A C 1
ATOM 550 O O . ASP A 1 70 ? 8.708 12.990 39.838 1.00 96.19 70 ASP A O 1
ATOM 554 N N . LEU A 1 71 ? 9.285 11.973 37.909 1.00 95.00 71 LEU A N 1
ATOM 555 C CA . LEU A 1 71 ? 10.533 12.702 37.712 1.00 95.00 71 LEU A CA 1
ATOM 556 C C . LEU A 1 71 ? 10.245 14.197 37.510 1.00 95.00 71 LEU A C 1
ATOM 558 O O . LEU A 1 71 ? 9.492 14.589 36.617 1.00 95.00 71 LEU A O 1
ATOM 562 N N . TRP A 1 72 ? 10.850 15.036 38.354 1.00 95.06 72 TRP A N 1
ATOM 563 C CA . TRP A 1 72 ? 10.673 16.494 38.352 1.00 95.06 72 TRP A CA 1
ATOM 564 C C . TRP A 1 72 ? 9.234 16.971 38.581 1.00 95.06 72 TRP A C 1
ATOM 566 O O . TRP A 1 72 ? 8.902 18.116 38.261 1.00 95.06 72 TRP A O 1
ATOM 576 N N . TYR A 1 73 ? 8.392 16.128 39.184 1.00 96.38 73 TYR A N 1
ATOM 577 C CA . TYR A 1 73 ? 7.051 16.478 39.645 1.00 96.38 73 TYR A CA 1
ATOM 578 C C . TYR A 1 73 ? 7.085 16.917 41.116 1.00 96.38 73 TYR A C 1
ATOM 580 O O . TYR A 1 73 ? 7.518 16.164 41.992 1.00 96.38 73 TYR A O 1
ATOM 588 N N . GLY A 1 74 ? 6.626 18.139 41.408 1.00 95.25 74 GLY A N 1
ATOM 589 C CA . GLY A 1 74 ? 6.533 18.646 42.783 1.00 95.25 74 GLY A CA 1
ATOM 590 C C . GLY A 1 74 ? 7.863 18.571 43.556 1.00 95.25 74 GLY A C 1
ATOM 591 O O . GLY A 1 74 ? 8.837 19.187 43.119 1.00 95.25 74 GLY A O 1
ATOM 592 N N . PRO A 1 75 ? 7.945 17.844 44.690 1.00 95.06 75 PRO A N 1
ATOM 593 C CA . PRO A 1 75 ? 9.162 17.763 45.506 1.00 95.06 75 PRO A CA 1
ATOM 594 C C . PRO A 1 75 ? 10.320 16.997 44.840 1.00 95.06 75 PRO A C 1
ATOM 596 O O . PRO A 1 75 ? 11.463 17.132 45.275 1.00 95.06 75 PRO A O 1
ATOM 599 N N . ASN A 1 76 ? 10.064 16.230 43.776 1.00 96.56 76 ASN A N 1
ATOM 600 C CA . ASN A 1 76 ? 11.049 15.362 43.120 1.00 96.56 76 ASN A CA 1
ATOM 601 C C . ASN A 1 76 ? 11.976 16.116 42.151 1.00 96.56 76 ASN A C 1
ATOM 603 O O . ASN A 1 76 ? 12.182 15.696 41.015 1.00 96.56 76 ASN A O 1
ATOM 607 N N . GLN A 1 77 ? 12.538 17.243 42.588 1.00 94.38 77 GLN A N 1
ATOM 608 C CA . GLN A 1 77 ? 13.515 18.019 41.816 1.00 94.38 77 GLN A CA 1
ATOM 609 C C . GLN A 1 77 ? 14.925 17.416 41.932 1.00 94.38 77 GLN A C 1
ATOM 611 O O . GLN A 1 77 ? 15.216 16.680 42.879 1.00 94.38 77 GLN A O 1
ATOM 616 N N . SER A 1 78 ? 15.830 17.761 41.008 1.00 92.62 78 SER A N 1
ATOM 617 C CA . SER A 1 78 ? 17.172 17.160 40.880 1.00 92.62 78 SER A CA 1
ATOM 618 C C . SER A 1 78 ? 17.941 17.030 42.199 1.00 92.62 78 SER A C 1
ATOM 620 O O . SER A 1 78 ? 18.519 15.984 42.483 1.00 92.62 78 SER A O 1
ATOM 622 N N . ALA A 1 79 ? 17.924 18.062 43.050 1.00 91.94 79 ALA A N 1
ATOM 623 C CA . ALA A 1 79 ? 18.621 18.029 44.336 1.00 91.94 79 ALA A CA 1
ATOM 624 C C . ALA A 1 79 ? 18.065 16.954 45.294 1.00 91.94 79 ALA A C 1
ATOM 626 O O . ALA A 1 79 ? 18.841 16.262 45.958 1.00 91.94 79 ALA A O 1
ATOM 627 N N . ALA A 1 80 ? 16.738 16.790 45.348 1.00 94.00 80 ALA A N 1
ATOM 628 C CA . ALA A 1 80 ? 16.084 15.789 46.188 1.00 94.00 80 ALA A CA 1
ATOM 629 C C . ALA A 1 80 ? 16.340 14.373 45.658 1.00 94.00 80 ALA A C 1
ATOM 631 O O . ALA A 1 80 ? 16.721 13.491 46.429 1.00 94.00 80 ALA A O 1
ATOM 632 N N . LEU A 1 81 ? 16.228 14.189 44.338 1.00 93.75 81 LEU A N 1
ATOM 633 C CA . LEU A 1 81 ? 16.495 12.919 43.660 1.00 93.75 81 LEU A CA 1
ATOM 634 C C . LEU A 1 81 ? 17.935 12.442 43.894 1.00 93.75 81 LEU A C 1
ATOM 636 O O . LEU A 1 81 ? 18.149 11.328 44.363 1.00 93.75 81 LEU A O 1
ATOM 640 N N . ARG A 1 82 ? 18.930 13.309 43.660 1.00 90.00 82 ARG A N 1
ATOM 641 C CA . ARG A 1 82 ? 20.360 12.991 43.849 1.00 90.00 82 ARG A CA 1
ATOM 642 C C . ARG A 1 82 ? 20.745 12.718 45.300 1.00 90.00 82 ARG A C 1
ATOM 644 O O . ARG A 1 82 ? 21.747 12.058 45.550 1.00 90.00 82 ARG A O 1
ATOM 651 N N . SER A 1 83 ? 19.963 13.229 46.247 1.00 91.81 83 SER A N 1
ATOM 652 C CA . SER A 1 83 ? 20.166 12.987 47.678 1.00 91.81 83 SER A CA 1
ATOM 653 C C . SER A 1 83 ? 19.423 11.743 48.183 1.00 91.81 83 SER A C 1
ATOM 655 O O . SER A 1 83 ? 19.448 11.485 49.383 1.00 91.81 83 SER A O 1
ATOM 657 N N . GLY A 1 84 ? 18.745 10.992 47.304 1.00 89.88 84 GLY A N 1
ATOM 658 C CA . GLY A 1 84 ? 17.963 9.805 47.669 1.00 89.88 84 GLY A CA 1
ATOM 659 C C . GLY A 1 84 ? 16.633 10.111 48.367 1.00 89.88 84 GLY A C 1
ATOM 660 O O . GLY A 1 84 ? 16.014 9.210 48.919 1.00 89.88 84 GLY A O 1
ATOM 661 N N . ASN A 1 85 ? 16.173 11.364 48.338 1.00 93.38 85 ASN A N 1
ATOM 662 C CA . ASN A 1 85 ? 14.958 11.825 49.019 1.00 93.38 85 ASN A CA 1
ATOM 663 C C . ASN A 1 85 ? 13.756 11.914 48.061 1.00 93.38 85 ASN A C 1
ATOM 665 O O . ASN A 1 85 ? 12.955 12.845 48.155 1.00 93.38 85 ASN A O 1
ATOM 669 N N . ARG A 1 86 ? 13.647 10.985 47.103 1.00 94.75 86 ARG A N 1
ATOM 670 C CA . ARG A 1 86 ? 12.495 10.908 46.191 1.00 94.75 86 ARG A CA 1
ATOM 671 C C . ARG A 1 86 ? 11.227 10.589 46.989 1.00 94.75 86 ARG A C 1
ATOM 673 O O . ARG A 1 86 ? 11.225 9.680 47.814 1.00 94.75 86 ARG A O 1
ATOM 680 N N . VAL A 1 87 ? 10.143 11.303 46.702 1.00 95.81 87 VAL A N 1
ATOM 681 C CA . VAL A 1 87 ? 8.792 11.007 47.190 1.00 95.81 87 VAL A CA 1
ATOM 682 C C . VAL A 1 87 ? 8.048 10.263 46.075 1.00 95.81 87 VAL A C 1
ATOM 684 O O . VAL A 1 87 ? 7.647 10.903 45.103 1.00 95.81 87 VAL A O 1
ATOM 687 N N . PRO A 1 88 ? 7.892 8.929 46.151 1.00 93.94 88 PRO A N 1
ATOM 688 C CA . PRO A 1 88 ? 7.198 8.176 45.115 1.00 93.94 88 PRO A CA 1
ATOM 689 C C . PRO A 1 88 ? 5.697 8.471 45.150 1.00 93.94 88 PRO A C 1
ATOM 691 O O . PRO A 1 88 ? 5.092 8.498 46.221 1.00 93.94 88 PRO A O 1
ATOM 694 N N . PHE A 1 89 ? 5.100 8.658 43.975 1.00 94.31 89 PHE A N 1
ATOM 695 C CA . PHE A 1 89 ? 3.659 8.884 43.806 1.00 94.31 89 PHE A CA 1
ATOM 696 C C . PHE A 1 89 ? 3.059 10.008 44.675 1.00 94.31 89 PHE A C 1
ATOM 698 O O . PHE A 1 89 ? 2.059 9.760 45.355 1.00 94.31 89 PHE A O 1
ATOM 705 N N . PRO A 1 90 ? 3.588 11.253 44.647 1.00 93.44 90 PRO A N 1
ATOM 706 C CA . PRO A 1 90 ? 3.040 12.338 45.463 1.00 93.44 90 PRO A CA 1
ATOM 707 C C . PRO A 1 90 ? 1.537 12.527 45.210 1.00 93.44 90 PRO A C 1
ATOM 709 O O . PRO A 1 90 ? 1.093 12.546 44.054 1.00 93.44 90 PRO A O 1
ATOM 712 N N . GLU A 1 91 ? 0.738 12.639 46.271 1.00 88.12 91 GLU A N 1
ATOM 713 C CA . GLU A 1 91 ? -0.722 12.743 46.160 1.00 88.12 91 GLU A CA 1
ATOM 714 C C . GLU A 1 91 ? -1.176 14.174 45.871 1.00 88.12 91 GLU A C 1
ATOM 716 O O . GLU A 1 91 ? -2.221 14.379 45.248 1.00 88.12 91 GLU A O 1
ATOM 721 N N . GLU A 1 92 ? -0.395 15.172 46.269 1.00 91.44 92 GLU A N 1
ATOM 722 C CA . GLU A 1 92 ? -0.741 16.577 46.111 1.00 91.44 92 GLU A CA 1
ATOM 723 C C . GLU A 1 92 ? -0.736 17.023 44.635 1.00 91.44 92 GLU A C 1
ATOM 725 O O . GLU A 1 92 ? -0.112 16.428 43.747 1.00 91.44 92 GLU A O 1
ATOM 730 N N . HIS A 1 93 ? -1.488 18.094 44.358 1.00 92.75 93 HIS A N 1
ATOM 731 C CA . HIS A 1 93 ? -1.614 18.684 43.023 1.00 92.75 93 HIS A CA 1
ATOM 732 C C . HIS A 1 93 ? -0.430 19.619 42.742 1.00 92.75 93 HIS A C 1
ATOM 734 O O . HIS A 1 93 ? -0.436 20.783 43.140 1.00 92.75 93 HIS A O 1
ATOM 740 N N . TYR A 1 94 ? 0.598 19.099 42.071 1.00 94.56 94 TYR A N 1
ATOM 741 C CA . TYR A 1 94 ? 1.806 19.843 41.704 1.00 94.56 94 TYR A CA 1
ATOM 742 C C . TYR A 1 94 ? 1.917 20.079 40.199 1.00 94.56 94 TYR A C 1
ATOM 744 O O . TYR A 1 94 ? 1.193 19.507 39.399 1.00 94.56 94 TYR A O 1
ATOM 752 N N . GLU A 1 95 ? 2.855 20.915 39.782 1.00 93.50 95 GLU A N 1
ATOM 753 C CA . GLU A 1 95 ? 3.305 20.939 38.390 1.00 93.50 95 GLU A CA 1
ATOM 754 C C . GLU A 1 95 ? 4.566 20.089 38.252 1.00 93.50 95 GLU A C 1
ATOM 756 O O . GLU A 1 95 ? 5.317 19.923 39.221 1.00 93.50 95 GLU A O 1
ATOM 761 N N . GLY A 1 96 ? 4.825 19.607 37.040 1.00 93.81 96 GLY A N 1
ATOM 762 C CA . GLY A 1 96 ? 6.098 18.985 36.700 1.00 93.81 96 GLY A CA 1
ATOM 763 C C . GLY A 1 96 ? 6.753 19.612 35.477 1.00 93.81 96 GLY A C 1
ATOM 764 O O . GLY A 1 96 ? 6.165 20.440 34.777 1.00 93.81 96 GLY A O 1
ATOM 765 N N . TRP A 1 97 ? 8.012 19.237 35.261 1.00 92.19 97 TRP A N 1
ATOM 766 C CA . TRP A 1 97 ? 8.794 19.627 34.081 1.00 92.19 97 TRP A CA 1
ATOM 767 C C . TRP A 1 97 ? 8.694 18.627 32.928 1.00 92.19 97 TRP A C 1
ATOM 769 O O . TRP A 1 97 ? 9.023 18.975 31.797 1.00 92.19 97 TRP A O 1
ATOM 779 N N . LEU A 1 98 ? 8.206 17.421 33.221 1.00 94.06 98 LEU A N 1
ATOM 780 C CA . LEU A 1 98 ? 7.954 16.338 32.280 1.00 94.06 98 LEU A CA 1
ATOM 781 C C . LEU A 1 98 ? 6.464 15.983 32.318 1.00 94.06 98 LEU A C 1
ATOM 783 O O . LEU A 1 98 ? 5.672 16.617 31.626 1.00 94.06 98 LEU A O 1
ATOM 787 N N . PHE A 1 99 ? 6.066 15.066 33.200 1.00 96.19 99 PHE A N 1
ATOM 788 C CA . PHE A 1 99 ? 4.660 14.809 33.494 1.00 96.19 99 PHE A CA 1
ATOM 789 C C . PHE A 1 99 ? 4.000 16.000 34.206 1.00 96.19 99 PHE A C 1
ATOM 791 O O . PHE A 1 99 ? 4.599 16.627 35.083 1.00 96.19 99 PHE A O 1
ATOM 798 N N . ALA A 1 100 ? 2.745 16.287 33.857 1.00 96.12 100 ALA A N 1
ATOM 799 C CA . ALA A 1 100 ? 1.954 17.417 34.341 1.00 96.12 100 ALA A CA 1
ATOM 800 C C . ALA A 1 100 ? 2.544 18.793 33.983 1.00 96.12 100 ALA A C 1
ATOM 802 O O . ALA A 1 100 ? 2.262 19.799 34.648 1.00 96.12 100 ALA A O 1
ATOM 803 N N . ARG A 1 101 ? 3.343 18.859 32.914 1.00 95.12 101 ARG A N 1
ATOM 804 C CA . ARG A 1 101 ? 3.858 20.110 32.349 1.00 95.12 101 ARG A CA 1
ATOM 805 C C . ARG A 1 101 ? 2.755 20.904 31.651 1.00 95.12 101 ARG A C 1
ATOM 807 O O . ARG A 1 101 ? 2.792 22.134 31.671 1.00 95.12 101 ARG A O 1
ATOM 814 N N . TYR A 1 102 ? 1.729 20.245 31.119 1.00 96.00 102 TYR A N 1
ATOM 815 C CA . TYR A 1 102 ? 0.534 20.867 30.548 1.00 96.00 102 TYR A CA 1
ATOM 816 C C . TYR A 1 102 ? -0.147 21.821 31.541 1.00 96.00 102 TYR A C 1
ATOM 818 O O . TYR A 1 102 ? -0.744 22.808 31.122 1.00 96.00 102 TYR A O 1
ATOM 826 N N . ARG A 1 103 ? -0.007 21.592 32.859 1.00 96.75 103 ARG A N 1
ATOM 827 C CA . ARG A 1 103 ? -0.502 22.505 33.904 1.00 96.75 103 ARG A CA 1
ATOM 828 C C . ARG A 1 103 ? 0.199 23.865 33.839 1.00 96.75 103 ARG A C 1
ATOM 830 O O . ARG A 1 103 ? -0.453 24.893 33.999 1.00 96.75 103 ARG A O 1
ATOM 837 N N . LYS A 1 104 ? 1.505 23.881 33.537 1.00 94.25 104 LYS A N 1
ATOM 838 C CA . LYS A 1 104 ? 2.276 25.116 33.309 1.00 94.25 104 LYS A CA 1
ATOM 839 C C . LYS A 1 104 ? 1.782 25.833 32.063 1.00 94.25 104 LYS A C 1
ATOM 841 O O . LYS A 1 104 ? 1.540 27.031 32.121 1.00 94.25 104 LYS A O 1
ATOM 846 N N . VAL A 1 105 ? 1.578 25.092 30.972 1.00 95.50 105 VAL A N 1
ATOM 847 C CA . VAL A 1 105 ? 1.039 25.648 29.721 1.00 95.50 105 VAL A CA 1
ATOM 848 C C . VAL A 1 105 ? -0.327 26.287 29.964 1.00 95.50 105 VAL A C 1
ATOM 850 O O . VAL A 1 105 ? -0.556 27.437 29.595 1.00 95.50 105 VAL A O 1
ATOM 853 N N . TRP A 1 106 ? -1.211 25.570 30.659 1.00 95.88 106 TRP A N 1
ATOM 854 C CA . TRP A 1 106 ? -2.539 26.052 31.013 1.00 95.88 106 TRP A CA 1
ATOM 855 C C . TRP A 1 106 ? -2.480 27.350 31.821 1.00 95.88 106 TRP A C 1
ATOM 857 O O . TRP A 1 106 ? -2.997 28.374 31.379 1.00 95.88 106 TRP A O 1
ATOM 867 N N . ARG A 1 107 ? -1.804 27.323 32.974 1.00 94.69 107 ARG A N 1
ATOM 868 C CA . ARG A 1 107 ? -1.786 28.431 33.943 1.00 94.69 107 ARG A CA 1
ATOM 869 C C . ARG A 1 107 ? -1.034 29.663 33.455 1.00 94.69 107 ARG A C 1
ATOM 871 O O . ARG A 1 107 ? -1.343 30.763 33.896 1.00 94.69 107 ARG A O 1
ATOM 878 N N . ARG A 1 108 ? -0.032 29.488 32.589 1.00 92.81 108 ARG A N 1
ATOM 879 C CA . ARG A 1 108 ? 0.829 30.588 32.123 1.00 92.81 108 ARG A CA 1
ATOM 880 C C . ARG A 1 108 ? 0.384 31.166 30.782 1.00 92.81 108 ARG A C 1
ATOM 882 O O . ARG A 1 108 ? 0.576 32.357 30.566 1.00 92.81 108 ARG A O 1
ATOM 889 N N . HIS A 1 109 ? -0.236 30.366 29.909 1.00 94.75 109 HIS A N 1
ATOM 890 C CA . HIS A 1 109 ? -0.518 30.782 28.527 1.00 94.75 109 HIS A CA 1
ATOM 891 C C . HIS A 1 109 ? -1.982 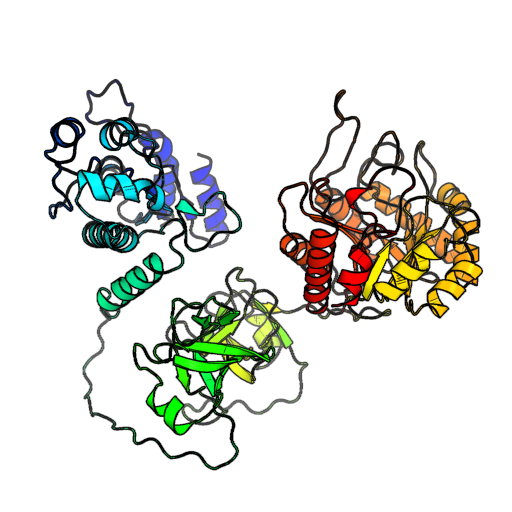30.669 28.103 1.00 94.75 109 HIS A C 1
ATOM 893 O O . HIS A 1 109 ? -2.415 31.464 27.277 1.00 94.75 109 HIS A O 1
ATOM 899 N N . ILE A 1 110 ? -2.764 29.725 28.631 1.00 96.19 110 ILE A N 1
ATOM 900 C CA . ILE A 1 110 ? -4.152 29.520 28.172 1.00 96.19 110 ILE A CA 1
ATOM 901 C C . ILE A 1 110 ? -5.138 30.278 29.060 1.00 96.19 110 ILE A C 1
ATOM 903 O O . ILE A 1 110 ? -5.902 31.115 28.581 1.00 96.19 110 ILE A O 1
ATOM 907 N N . GLU A 1 111 ? -5.107 30.006 30.363 1.00 95.38 111 GLU A N 1
ATOM 908 C CA . GLU A 1 111 ? -6.029 30.581 31.342 1.00 95.38 111 GLU A CA 1
ATOM 909 C C . GLU A 1 111 ? -5.918 32.113 31.440 1.00 95.38 111 GLU A C 1
ATOM 911 O O . GLU A 1 111 ? -6.962 32.767 31.361 1.00 95.38 111 GLU A O 1
ATOM 916 N N . PRO A 1 112 ? -4.715 32.728 31.496 1.00 94.69 112 PRO A N 1
ATOM 917 C CA . PRO A 1 112 ? -4.596 34.187 31.576 1.00 94.69 112 PRO A CA 1
ATOM 918 C C . PRO A 1 112 ? -5.117 34.928 30.338 1.00 94.69 112 PRO A C 1
ATOM 920 O O . PRO A 1 112 ? -5.557 36.069 30.453 1.00 94.69 112 PRO A O 1
ATOM 923 N N . ASN A 1 113 ? -5.090 34.284 29.166 1.00 95.62 113 ASN A N 1
ATOM 924 C CA . ASN A 1 113 ? -5.590 34.854 27.912 1.00 95.62 113 ASN A CA 1
ATOM 925 C C . ASN A 1 113 ? -7.092 34.588 27.687 1.00 95.62 113 ASN A C 1
ATOM 927 O O . ASN A 1 113 ? -7.645 34.995 26.669 1.00 95.62 113 ASN A O 1
ATOM 931 N N . GLY A 1 114 ? -7.779 33.920 28.624 1.00 93.94 114 GLY A N 1
ATOM 932 C CA . GLY A 1 114 ? -9.216 33.642 28.529 1.00 93.94 114 GLY A CA 1
ATOM 933 C C . GLY A 1 114 ? -9.588 32.516 27.559 1.00 93.94 114 GLY A C 1
ATOM 934 O O . GLY A 1 114 ? -10.770 32.308 27.287 1.00 93.94 114 GLY A O 1
ATOM 935 N N . TRP A 1 115 ? -8.618 31.741 27.069 1.00 97.44 115 TRP A N 1
ATOM 936 C CA . TRP A 1 115 ? -8.828 30.671 26.086 1.00 97.44 115 TRP A CA 1
ATOM 937 C C . TRP A 1 115 ? -9.292 29.345 26.714 1.00 97.44 115 TRP A C 1
ATOM 939 O O . TRP A 1 115 ? -8.926 28.256 26.277 1.00 97.44 115 TRP A O 1
ATOM 949 N N . THR A 1 116 ? -10.115 29.415 27.761 1.00 92.12 116 THR A N 1
ATOM 950 C CA . THR A 1 116 ? -10.465 28.278 28.633 1.00 92.12 116 THR A CA 1
ATOM 951 C C . THR A 1 116 ? -11.382 27.230 27.992 1.00 92.12 116 THR A C 1
ATOM 953 O O . THR A 1 116 ? -11.642 26.183 28.584 1.00 92.12 116 THR A O 1
ATOM 956 N N . ASN A 1 117 ? -11.874 27.480 26.777 1.00 91.00 117 ASN A N 1
ATOM 957 C CA . ASN A 1 117 ? -12.586 26.488 25.971 1.00 91.00 117 ASN A CA 1
ATOM 958 C C . ASN A 1 117 ? -11.640 25.524 25.232 1.00 91.00 117 ASN A C 1
ATOM 960 O O . ASN A 1 117 ? -12.102 24.469 24.791 1.00 91.00 117 ASN A O 1
ATOM 964 N N . ILE A 1 118 ? -10.350 25.855 25.102 1.00 97.19 118 ILE A N 1
ATOM 965 C CA . ILE A 1 118 ? -9.350 24.947 24.543 1.00 97.19 118 ILE A CA 1
ATOM 966 C C . ILE A 1 118 ? -9.201 23.775 25.507 1.00 97.19 118 ILE A C 1
ATOM 968 O O . ILE A 1 118 ? -8.943 23.950 26.696 1.00 97.19 118 ILE A O 1
ATOM 972 N N . ARG A 1 119 ? -9.363 22.560 24.991 1.00 97.12 119 ARG A N 1
ATOM 973 C CA . ARG A 1 119 ? -9.087 21.332 25.740 1.00 97.12 119 ARG A CA 1
ATOM 974 C C . ARG A 1 119 ? -7.715 20.798 25.358 1.00 97.12 119 ARG A C 1
ATOM 976 O O . ARG A 1 119 ? -7.285 20.978 24.220 1.00 97.12 119 ARG A O 1
ATOM 983 N N . ILE A 1 120 ? -7.044 20.142 26.299 1.00 97.75 120 ILE A N 1
ATOM 984 C CA . ILE A 1 120 ? -5.722 19.549 26.085 1.00 97.75 120 ILE A CA 1
ATOM 985 C C . ILE A 1 120 ? -5.866 18.037 25.889 1.00 97.75 120 ILE A C 1
ATOM 987 O O . ILE A 1 120 ? -6.591 17.388 26.639 1.00 97.75 120 ILE A O 1
ATOM 991 N N . ALA A 1 121 ? -5.166 17.464 24.916 1.00 97.12 121 ALA A N 1
ATOM 992 C CA . ALA A 1 121 ? -4.974 16.022 24.782 1.00 97.12 121 ALA A CA 1
ATOM 993 C C . ALA A 1 121 ? -3.479 15.705 24.859 1.00 97.12 121 ALA A C 1
ATOM 995 O O . ALA A 1 121 ? -2.690 16.324 24.148 1.00 97.12 121 ALA A O 1
ATOM 996 N N . LEU A 1 122 ? -3.080 14.736 25.687 1.00 97.06 122 LEU A N 1
ATOM 997 C CA . LEU A 1 122 ? -1.716 14.212 25.610 1.00 97.06 122 LEU A CA 1
ATOM 998 C C . LEU A 1 122 ? -1.697 13.150 24.512 1.00 97.06 122 LEU A C 1
ATOM 1000 O O . LEU A 1 122 ? -2.213 12.045 24.684 1.00 97.06 122 LEU A O 1
ATOM 1004 N N . THR A 1 123 ? -1.204 13.520 23.340 1.00 95.38 123 THR A N 1
ATOM 1005 C CA . THR A 1 123 ? -1.250 12.682 22.135 1.00 95.38 123 THR A CA 1
ATOM 1006 C C . THR A 1 123 ? -0.187 11.592 22.141 1.00 95.38 123 THR A C 1
ATOM 1008 O O . THR A 1 123 ? -0.351 10.589 21.454 1.00 95.38 123 THR A O 1
ATOM 1011 N N . GLU A 1 124 ? 0.821 11.741 22.997 1.00 94.62 124 GLU A N 1
ATOM 1012 C CA . GLU A 1 124 ? 1.819 10.734 23.328 1.00 94.62 124 GLU A CA 1
ATOM 1013 C C . GLU A 1 124 ? 2.176 10.810 24.819 1.00 94.62 124 GLU A C 1
ATOM 1015 O O . GLU A 1 124 ? 2.313 11.900 25.388 1.00 94.62 124 GLU A O 1
ATOM 1020 N N . PHE A 1 125 ? 2.296 9.645 25.455 1.00 96.00 125 PHE A N 1
ATOM 1021 C CA . PHE A 1 125 ? 2.457 9.516 26.897 1.00 96.00 125 PHE A CA 1
ATOM 1022 C C . PHE A 1 125 ? 3.210 8.243 27.280 1.00 96.00 125 PHE A C 1
ATOM 1024 O O . PHE A 1 125 ? 2.956 7.179 26.719 1.00 96.00 125 PHE A O 1
ATOM 1031 N N . GLY A 1 126 ? 4.084 8.311 28.281 1.00 95.75 126 GLY A N 1
ATOM 1032 C CA . GLY A 1 126 ? 4.784 7.133 28.795 1.00 95.75 126 GLY A CA 1
ATOM 1033 C C . GLY A 1 126 ? 6.175 7.463 29.314 1.00 95.75 126 GLY A C 1
ATOM 1034 O O . GLY A 1 126 ? 6.399 8.559 29.819 1.00 95.75 126 GLY A O 1
ATOM 1035 N N . LEU A 1 127 ? 7.110 6.521 29.183 1.00 95.19 127 LEU A N 1
ATOM 1036 C CA . LEU A 1 127 ? 8.526 6.754 29.482 1.00 95.19 127 LEU A CA 1
ATOM 1037 C C . LEU A 1 127 ? 9.333 6.795 28.191 1.00 95.19 127 LEU A C 1
ATOM 1039 O O . LEU A 1 127 ? 9.123 5.964 27.311 1.00 95.19 127 LEU A O 1
ATOM 1043 N N . ASP A 1 128 ? 10.262 7.740 28.129 1.00 92.38 128 ASP A N 1
ATOM 1044 C CA . ASP A 1 128 ? 11.222 7.928 27.042 1.00 92.38 128 ASP A CA 1
ATOM 1045 C C . ASP A 1 128 ? 12.569 8.395 27.634 1.00 92.38 128 ASP A C 1
ATOM 1047 O O . ASP A 1 128 ? 12.734 8.479 28.854 1.00 92.38 128 ASP A O 1
ATOM 1051 N N . MET A 1 129 ? 13.546 8.724 26.792 1.00 88.12 129 MET A N 1
ATOM 1052 C CA . MET A 1 129 ? 14.848 9.312 27.137 1.00 88.12 129 MET A CA 1
ATOM 1053 C C . MET A 1 129 ? 14.729 10.764 27.661 1.00 88.12 129 MET A C 1
ATOM 1055 O O . MET A 1 129 ? 15.475 11.659 27.254 1.00 88.12 129 MET A O 1
ATOM 1059 N N . ALA A 1 130 ? 13.781 11.036 28.560 1.00 87.56 130 ALA A N 1
ATOM 1060 C CA . ALA A 1 130 ? 13.555 12.344 29.160 1.00 87.56 130 ALA A CA 1
ATOM 1061 C C . ALA A 1 130 ? 14.294 12.488 30.501 1.00 87.56 130 ALA A C 1
ATOM 1063 O O . ALA A 1 130 ? 14.378 11.562 31.304 1.00 87.56 130 ALA A O 1
ATOM 1064 N N . GLY A 1 131 ? 14.822 13.683 30.773 1.00 86.88 131 GLY A N 1
ATOM 1065 C CA . GLY A 1 131 ? 15.473 13.980 32.054 1.00 86.88 131 GLY A CA 1
ATOM 1066 C C . GLY A 1 131 ? 16.822 13.286 32.289 1.00 86.88 131 GLY A C 1
ATOM 1067 O O . GLY A 1 131 ? 17.234 13.127 33.440 1.00 86.88 131 GLY A O 1
ATOM 1068 N N . THR A 1 132 ? 17.538 12.936 31.215 1.00 88.31 132 THR A N 1
ATOM 1069 C CA . THR A 1 132 ? 18.835 12.217 31.212 1.00 88.31 132 THR A CA 1
ATOM 1070 C C . THR A 1 132 ? 19.905 12.796 32.132 1.00 88.31 132 THR A C 1
ATOM 1072 O O . THR A 1 132 ? 20.727 12.059 32.671 1.00 88.31 132 THR A O 1
ATOM 1075 N N . VAL A 1 133 ? 19.864 14.105 32.397 1.00 86.44 133 VAL A N 1
ATOM 1076 C CA . VAL A 1 133 ? 20.764 14.774 33.352 1.00 86.44 133 VAL A CA 1
ATOM 1077 C C . VAL A 1 133 ? 20.683 14.202 34.776 1.00 86.44 133 VAL A C 1
ATOM 1079 O O . VAL A 1 133 ? 21.660 14.300 35.521 1.00 86.44 133 VAL A O 1
ATOM 1082 N N . ASP A 1 134 ? 19.550 13.608 35.157 1.00 89.75 134 ASP A N 1
ATOM 1083 C CA . ASP A 1 134 ? 19.381 12.906 36.430 1.00 89.75 134 ASP A CA 1
ATOM 1084 C C . ASP A 1 134 ? 19.205 11.394 36.246 1.00 89.75 134 ASP A C 1
ATOM 1086 O O . ASP A 1 134 ? 19.792 10.632 37.013 1.00 89.75 134 ASP A O 1
ATOM 1090 N N . THR A 1 135 ? 18.439 10.935 35.249 1.00 88.12 135 THR A N 1
ATOM 1091 C CA . THR A 1 135 ? 18.110 9.503 35.110 1.00 88.12 135 THR A CA 1
ATOM 1092 C C . THR A 1 135 ? 19.346 8.640 34.879 1.00 88.12 135 THR A C 1
ATOM 1094 O O . THR A 1 135 ? 19.525 7.651 35.588 1.00 88.12 135 THR A O 1
ATOM 1097 N N . ASP A 1 136 ? 20.245 9.047 33.980 1.00 87.31 136 ASP A N 1
ATOM 1098 C CA . ASP A 1 136 ? 21.455 8.281 33.653 1.00 87.31 136 ASP A CA 1
ATOM 1099 C C . ASP A 1 136 ? 22.429 8.239 34.837 1.00 87.31 136 ASP A C 1
ATOM 1101 O O . ASP A 1 136 ? 23.110 7.238 35.067 1.00 87.31 136 ASP A O 1
ATOM 1105 N N . VAL A 1 137 ? 22.475 9.319 35.624 1.00 89.06 137 VAL A N 1
ATOM 1106 C CA . VAL A 1 137 ? 23.311 9.414 36.829 1.00 89.06 137 VAL A CA 1
ATOM 1107 C C . VAL A 1 137 ? 22.783 8.497 37.930 1.00 89.06 137 VAL A C 1
ATOM 1109 O O . VAL A 1 137 ? 23.573 7.836 38.600 1.00 89.06 137 VAL A O 1
ATOM 1112 N N . LEU A 1 138 ? 21.462 8.449 38.117 1.00 91.88 138 LEU A N 1
ATOM 1113 C CA . LEU A 1 138 ? 20.819 7.631 39.147 1.00 91.88 138 LEU A CA 1
ATOM 1114 C C . LEU A 1 138 ? 20.829 6.141 38.789 1.00 91.88 138 LEU A C 1
ATOM 1116 O O . LEU A 1 138 ? 21.133 5.315 39.645 1.00 91.88 138 LEU A O 1
ATOM 1120 N N . ALA A 1 139 ? 20.525 5.796 37.536 1.00 91.38 139 ALA A N 1
ATOM 1121 C CA . ALA A 1 139 ? 20.516 4.415 37.059 1.00 91.38 139 ALA A CA 1
ATOM 1122 C C . ALA A 1 139 ? 21.934 3.864 36.820 1.00 91.38 139 ALA A C 1
ATOM 1124 O O . ALA A 1 139 ? 22.154 2.656 36.899 1.00 91.38 139 ALA A O 1
ATOM 1125 N N . GLY A 1 140 ? 22.903 4.732 36.513 1.00 91.56 140 GLY A N 1
ATOM 1126 C CA . GLY A 1 140 ? 24.261 4.345 36.124 1.00 91.56 140 GLY A CA 1
ATOM 1127 C C . GLY A 1 140 ? 24.373 3.810 34.690 1.00 91.56 140 GLY A C 1
ATOM 1128 O O . GLY A 1 140 ? 25.423 3.285 34.317 1.00 91.56 140 GLY A O 1
ATOM 1129 N N . TYR A 1 141 ? 23.305 3.910 33.895 1.00 90.94 141 TYR A N 1
ATOM 1130 C CA . TYR A 1 141 ? 23.239 3.564 32.474 1.00 90.94 141 TYR A CA 1
ATOM 1131 C C . TYR A 1 141 ? 22.056 4.299 31.812 1.00 90.94 141 TYR A C 1
ATOM 1133 O O . TYR A 1 141 ? 21.151 4.737 32.525 1.00 90.94 141 TYR A O 1
ATOM 1141 N N . PRO A 1 142 ? 22.042 4.429 30.471 1.00 86.88 142 PRO A N 1
ATOM 1142 C CA . PRO A 1 142 ? 20.935 5.060 29.759 1.00 86.88 142 PRO A CA 1
ATOM 1143 C C . PRO A 1 142 ? 19.609 4.330 29.984 1.00 86.88 142 PRO A C 1
ATOM 1145 O O . PRO A 1 142 ? 19.516 3.123 29.750 1.00 86.88 142 PRO A O 1
ATOM 1148 N N . THR A 1 143 ? 18.587 5.074 30.399 1.00 87.44 143 THR A N 1
ATOM 1149 C CA . THR A 1 143 ? 17.204 4.588 30.531 1.00 87.44 143 THR A CA 1
ATOM 1150 C C . THR A 1 143 ? 16.316 5.374 29.581 1.00 87.44 143 THR A C 1
ATOM 1152 O O . THR A 1 143 ? 16.391 6.601 29.543 1.00 87.44 143 THR A O 1
ATOM 1155 N N . GLY A 1 144 ? 15.527 4.662 28.778 1.00 82.25 144 GLY A N 1
ATOM 1156 C CA . GLY A 1 144 ? 14.826 5.250 27.634 1.00 82.25 144 GLY A CA 1
ATOM 1157 C C . GLY A 1 144 ? 13.473 4.656 27.316 1.00 82.25 144 GLY A C 1
ATOM 1158 O O . GLY A 1 144 ? 12.878 5.031 26.323 1.00 82.25 144 GLY A O 1
ATOM 1159 N N . SER A 1 145 ? 13.008 3.706 28.115 1.00 92.75 145 SER A N 1
ATOM 1160 C CA . SER A 1 145 ? 11.718 3.041 27.973 1.00 92.75 145 SER A CA 1
ATOM 1161 C C . SER A 1 145 ? 11.404 2.298 29.264 1.00 92.75 145 SER A C 1
ATOM 1163 O O . SER A 1 145 ? 12.310 1.995 30.049 1.00 92.75 145 SER A O 1
ATOM 1165 N N . TRP A 1 146 ? 10.146 1.915 29.462 1.00 94.50 146 TRP A N 1
ATOM 1166 C CA . TRP A 1 146 ? 9.752 1.192 30.668 1.00 94.50 146 TRP A CA 1
ATOM 1167 C C . TRP A 1 146 ? 10.492 -0.147 30.837 1.00 94.50 146 TRP A C 1
ATOM 1169 O O . TRP A 1 146 ? 10.825 -0.511 31.963 1.00 94.50 146 TRP A O 1
ATOM 1179 N N . ARG A 1 147 ? 10.836 -0.848 29.742 1.00 93.62 147 ARG A N 1
ATOM 1180 C CA . ARG A 1 147 ? 11.619 -2.096 29.818 1.00 93.62 147 ARG A CA 1
ATOM 1181 C C . ARG A 1 147 ? 13.066 -1.855 30.229 1.00 93.62 147 ARG A C 1
ATOM 1183 O O . ARG A 1 147 ? 13.619 -2.631 31.002 1.00 93.62 147 ARG A O 1
ATOM 1190 N N . THR A 1 148 ? 13.684 -0.779 29.742 1.00 93.19 148 THR A N 1
ATOM 1191 C CA . THR A 1 148 ? 15.080 -0.465 30.098 1.00 93.19 148 THR A CA 1
ATOM 1192 C C . THR A 1 148 ? 15.233 -0.041 31.559 1.00 93.19 148 THR A C 1
ATOM 1194 O O . THR A 1 148 ? 16.312 -0.204 32.121 1.00 93.19 148 THR A O 1
ATOM 1197 N N . CYS A 1 149 ? 14.164 0.429 32.207 1.00 94.50 149 CYS A N 1
ATOM 1198 C CA . CYS A 1 149 ? 14.186 0.835 33.612 1.00 94.50 149 CYS A CA 1
ATOM 1199 C C . CYS A 1 149 ? 14.181 -0.337 34.614 1.00 94.50 149 CYS A C 1
ATOM 1201 O O . CYS A 1 149 ? 14.479 -0.121 35.789 1.00 94.50 149 CYS A O 1
ATOM 1203 N N . ASP A 1 150 ? 13.907 -1.572 34.174 1.00 93.75 150 ASP A N 1
ATOM 1204 C CA . ASP A 1 150 ? 13.754 -2.781 35.007 1.00 93.75 150 ASP A CA 1
ATOM 1205 C C . ASP A 1 150 ? 14.858 -2.949 36.068 1.00 93.75 150 ASP A C 1
ATOM 1207 O O . ASP A 1 150 ? 14.599 -3.141 37.259 1.00 93.75 150 ASP A O 1
ATOM 1211 N N . ARG A 1 151 ? 16.130 -2.847 35.664 1.00 94.88 151 ARG A N 1
ATOM 1212 C CA . ARG A 1 151 ? 17.250 -2.977 36.608 1.00 94.88 151 ARG A CA 1
ATOM 1213 C C . ARG A 1 151 ? 17.291 -1.823 37.614 1.00 94.88 151 ARG A C 1
ATOM 1215 O O . ARG A 1 151 ? 17.556 -2.061 38.789 1.00 94.88 151 ARG A O 1
ATOM 1222 N N . ALA A 1 152 ? 17.032 -0.597 37.169 1.00 94.50 152 ALA A N 1
ATOM 1223 C CA . ALA A 1 152 ? 17.076 0.569 38.044 1.00 94.50 152 ALA A CA 1
ATOM 1224 C C . ALA A 1 152 ? 15.924 0.539 39.059 1.00 94.50 152 ALA A C 1
ATOM 1226 O O . ALA A 1 152 ? 16.155 0.790 40.235 1.00 94.50 152 ALA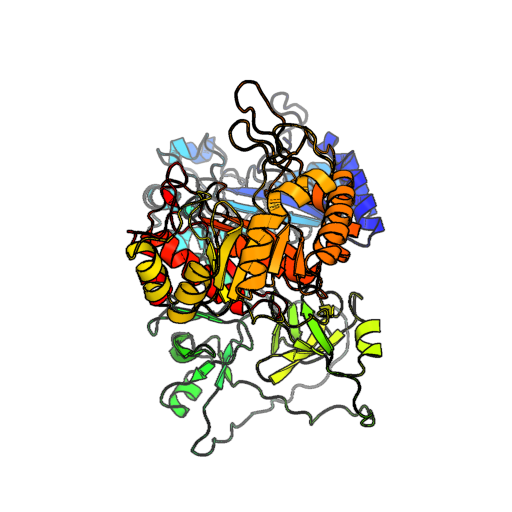 A O 1
ATOM 1227 N N . TRP A 1 153 ? 14.716 0.135 38.661 1.00 96.62 153 TRP A N 1
ATOM 1228 C CA . TRP A 1 153 ? 13.580 -0.034 39.577 1.00 96.62 153 TRP A CA 1
ATOM 1229 C C . TRP A 1 153 ? 13.802 -1.142 40.610 1.00 96.62 153 TRP A C 1
ATOM 1231 O O . TRP A 1 153 ? 13.442 -0.990 41.780 1.00 96.62 153 TRP A O 1
ATOM 1241 N N . ARG A 1 154 ? 14.478 -2.227 40.223 1.00 95.06 154 ARG A N 1
ATOM 1242 C CA . ARG A 1 154 ? 14.900 -3.275 41.160 1.00 95.06 154 ARG A CA 1
ATOM 1243 C C . ARG A 1 154 ? 15.890 -2.778 42.203 1.00 95.06 154 ARG A C 1
ATOM 1245 O O . ARG A 1 154 ? 15.729 -3.085 43.380 1.00 95.06 154 ARG A O 1
ATOM 1252 N N . GLU A 1 155 ? 16.903 -2.034 41.776 1.00 94.12 155 GLU A N 1
ATOM 1253 C CA . GLU A 1 155 ? 17.997 -1.594 42.647 1.00 94.12 155 GLU A CA 1
ATOM 1254 C C . GLU A 1 155 ? 17.622 -0.372 43.501 1.00 94.12 155 GLU A C 1
ATOM 1256 O O . GLU A 1 155 ? 17.977 -0.321 44.678 1.00 94.12 155 GLU A O 1
ATOM 1261 N N . LEU A 1 156 ? 16.896 0.594 42.931 1.00 92.88 156 LEU A N 1
ATOM 1262 C CA . LEU A 1 156 ? 16.586 1.876 43.573 1.00 92.88 156 LEU A CA 1
ATOM 1263 C C . LEU A 1 156 ? 15.262 1.853 44.342 1.00 92.88 156 LEU A C 1
ATOM 1265 O O . LEU A 1 156 ? 15.190 2.410 45.434 1.00 92.88 156 LEU A O 1
ATOM 1269 N N . ASP A 1 157 ? 14.230 1.200 43.800 1.00 93.56 157 ASP A N 1
ATOM 1270 C CA . ASP A 1 157 ? 12.879 1.215 44.382 1.00 93.56 157 ASP A CA 1
ATOM 1271 C C . ASP A 1 157 ? 12.492 -0.110 45.051 1.00 93.56 157 ASP A C 1
ATOM 1273 O O . ASP A 1 157 ? 11.404 -0.224 45.620 1.00 93.56 157 ASP A O 1
ATOM 1277 N N . ASN A 1 158 ? 13.364 -1.124 44.98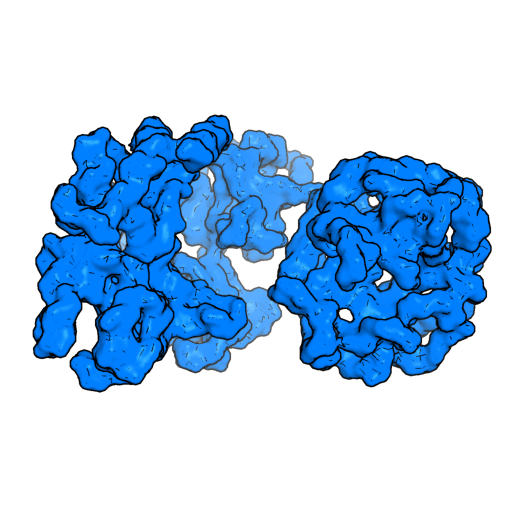2 1.00 94.19 158 ASN A N 1
ATOM 1278 C CA . ASN A 1 158 ? 13.081 -2.484 45.441 1.00 94.19 158 ASN A CA 1
ATOM 1279 C C . ASN A 1 158 ? 11.805 -3.065 44.790 1.00 94.19 158 ASN A C 1
ATOM 1281 O O . ASN A 1 158 ? 10.976 -3.699 45.452 1.00 94.19 158 ASN A O 1
ATOM 1285 N N . ARG A 1 159 ? 11.634 -2.826 43.481 1.00 94.81 159 ARG A N 1
ATOM 1286 C CA . ARG A 1 159 ? 10.488 -3.276 42.675 1.00 94.81 159 ARG A CA 1
ATOM 1287 C C . ARG A 1 159 ? 10.921 -4.327 41.645 1.00 94.81 159 ARG A C 1
ATOM 1289 O O . ARG A 1 159 ? 11.484 -3.961 40.622 1.00 94.81 159 ARG A O 1
ATOM 1296 N N . PRO A 1 160 ? 10.696 -5.630 41.907 1.00 87.56 160 PRO A N 1
ATOM 1297 C CA . PRO A 1 160 ? 11.123 -6.714 41.018 1.00 87.56 160 PRO A CA 1
ATOM 1298 C C . PRO A 1 160 ? 10.184 -7.013 39.849 1.00 87.56 160 PRO A C 1
ATOM 1300 O O . PRO A 1 160 ? 10.588 -7.735 38.944 1.00 87.56 160 PRO A O 1
ATOM 1303 N N . ASP A 1 161 ? 8.959 -6.493 39.884 1.00 93.50 161 ASP A N 1
ATOM 1304 C CA . ASP A 1 161 ? 7.952 -6.683 38.843 1.00 93.50 161 ASP A CA 1
ATOM 1305 C C . ASP A 1 161 ? 7.840 -5.400 38.012 1.00 93.50 161 ASP A C 1
ATOM 1307 O O . ASP A 1 161 ? 7.277 -4.395 38.457 1.00 93.50 161 ASP A O 1
ATOM 1311 N N . THR A 1 162 ? 8.469 -5.422 36.839 1.00 92.69 162 THR A N 1
ATOM 1312 C CA . THR A 1 162 ? 8.627 -4.249 35.975 1.00 92.69 162 THR A CA 1
ATOM 1313 C C . THR A 1 162 ? 7.308 -3.857 35.329 1.00 92.69 162 THR A C 1
ATOM 1315 O O . THR A 1 162 ? 6.960 -2.675 35.333 1.00 92.69 162 THR A O 1
ATOM 1318 N N . GLU A 1 163 ? 6.547 -4.826 34.819 1.00 94.94 163 GLU A N 1
ATOM 1319 C CA . GLU A 1 163 ? 5.234 -4.583 34.231 1.00 94.94 163 GLU A CA 1
ATOM 1320 C C . GLU A 1 163 ? 4.269 -3.985 35.261 1.00 94.94 163 GLU A C 1
ATOM 1322 O O . GLU A 1 163 ? 3.670 -2.938 35.004 1.00 94.94 163 GLU A O 1
ATOM 1327 N N . GLN A 1 164 ? 4.160 -4.596 36.446 1.00 94.06 164 GLN A N 1
ATOM 1328 C CA . GLN A 1 164 ? 3.297 -4.107 37.525 1.00 94.06 164 GLN A CA 1
ATOM 1329 C C . GLN A 1 164 ? 3.692 -2.693 37.959 1.00 94.06 164 GLN A C 1
ATOM 1331 O O . GLN A 1 164 ? 2.834 -1.820 38.101 1.00 94.06 164 GLN A O 1
ATOM 1336 N N . TYR A 1 165 ? 4.988 -2.433 38.152 1.00 96.88 165 TYR A N 1
ATOM 1337 C CA . TYR A 1 165 ? 5.442 -1.125 38.618 1.00 96.88 165 TYR A CA 1
ATOM 1338 C C . TYR A 1 165 ? 5.281 -0.030 37.559 1.00 96.88 165 TYR A C 1
ATOM 1340 O O . TYR A 1 165 ? 4.994 1.120 37.902 1.00 96.88 165 TYR A O 1
ATOM 1348 N N . TYR A 1 166 ? 5.401 -0.362 36.271 1.00 97.94 166 TYR A N 1
ATOM 1349 C CA . TYR A 1 166 ? 5.077 0.590 35.214 1.00 97.94 166 TYR A CA 1
ATOM 1350 C C . TYR A 1 166 ? 3.580 0.931 35.201 1.00 97.94 166 TYR A C 1
ATOM 1352 O O . TYR A 1 166 ? 3.213 2.106 35.136 1.00 97.94 166 TYR A O 1
ATOM 1360 N N . VAL A 1 167 ? 2.706 -0.067 35.365 1.00 97.19 167 VAL A N 1
ATOM 1361 C CA . VAL A 1 167 ? 1.256 0.159 35.467 1.00 97.19 167 VAL A CA 1
ATOM 1362 C C . VAL A 1 167 ? 0.900 1.012 36.683 1.00 97.19 167 VAL A C 1
ATOM 1364 O O . VAL A 1 167 ? 0.116 1.948 36.548 1.00 97.19 167 VAL A O 1
ATOM 1367 N N . GLU A 1 168 ? 1.505 0.777 37.847 1.00 96.75 168 GLU A N 1
ATOM 1368 C CA . GLU A 1 168 ? 1.294 1.614 39.040 1.00 96.75 168 GLU A CA 1
ATOM 1369 C C . GLU A 1 168 ? 1.633 3.094 38.790 1.00 96.75 168 GLU A C 1
ATOM 1371 O O . GLU A 1 168 ? 0.904 3.984 39.244 1.00 96.75 168 GLU A O 1
ATOM 1376 N N . GLN A 1 169 ? 2.699 3.366 38.028 1.00 97.88 169 GLN A N 1
ATOM 1377 C CA . GLN A 1 169 ? 3.055 4.725 37.615 1.00 97.88 169 GLN A CA 1
ATOM 1378 C C . GLN A 1 169 ? 1.990 5.350 36.716 1.00 97.88 169 GLN A C 1
ATOM 1380 O O . GLN A 1 169 ? 1.576 6.483 36.962 1.00 97.88 169 GLN A O 1
ATOM 1385 N N . LEU A 1 170 ? 1.488 4.609 35.729 1.00 97.75 170 LEU A N 1
ATOM 1386 C CA . LEU A 1 170 ? 0.426 5.081 34.839 1.00 97.75 170 LEU A CA 1
ATOM 1387 C C . LEU A 1 170 ? -0.901 5.306 35.584 1.00 97.75 170 LEU A C 1
ATOM 1389 O O . LEU A 1 170 ? -1.577 6.306 35.346 1.00 97.75 170 LEU A O 1
ATOM 1393 N N . GLN A 1 171 ? -1.248 4.444 36.541 1.00 95.56 171 GLN A N 1
ATOM 1394 C CA . GLN A 1 171 ? -2.422 4.620 37.403 1.00 95.56 171 GLN A CA 1
ATOM 1395 C C . GLN A 1 171 ? -2.298 5.862 38.291 1.00 95.56 171 GLN A C 1
ATOM 1397 O O . GLN A 1 171 ? -3.280 6.565 38.532 1.00 95.56 171 GLN A O 1
ATOM 1402 N N . TRP A 1 172 ? -1.101 6.142 38.819 1.00 96.94 172 TRP A N 1
ATOM 1403 C CA . TRP A 1 172 ? -0.857 7.386 39.546 1.00 96.94 172 TRP A CA 1
ATOM 1404 C C . TRP A 1 172 ? -1.020 8.600 38.631 1.00 96.94 172 TRP A C 1
ATOM 1406 O O . TRP A 1 172 ? -1.696 9.556 39.018 1.00 96.94 172 TRP A O 1
ATOM 1416 N N . CYS A 1 173 ? -0.479 8.544 37.413 1.00 97.25 173 CYS A N 1
ATOM 1417 C CA . CYS A 1 173 ? -0.664 9.600 36.428 1.00 97.25 173 CYS A CA 1
ATOM 1418 C C . CYS A 1 173 ? -2.141 9.846 36.117 1.00 97.25 173 CYS A C 1
ATOM 1420 O O . CYS A 1 173 ? -2.557 11.003 36.126 1.00 97.25 173 CYS A O 1
ATOM 1422 N N . ASP A 1 174 ? -2.940 8.797 35.898 1.00 95.38 174 ASP A N 1
ATOM 1423 C CA . ASP A 1 174 ? -4.388 8.923 35.686 1.00 95.38 174 ASP A CA 1
ATOM 1424 C C . ASP A 1 174 ? -5.049 9.654 36.863 1.00 95.38 174 ASP A C 1
ATOM 1426 O O . ASP A 1 174 ? -5.655 10.706 36.667 1.00 95.38 174 ASP A O 1
ATOM 1430 N N . ARG A 1 175 ? -4.811 9.222 38.110 1.00 93.12 175 ARG A N 1
ATOM 1431 C CA . ARG A 1 175 ? -5.347 9.912 39.304 1.00 93.12 175 ARG A CA 1
ATOM 1432 C C . ARG A 1 175 ? -4.937 11.383 39.398 1.00 93.12 175 ARG A C 1
ATOM 1434 O O . ARG A 1 175 ? -5.689 12.190 39.945 1.00 93.12 175 ARG A O 1
ATOM 1441 N N . GLN A 1 176 ? -3.748 11.747 38.919 1.00 94.69 176 GLN A N 1
ATOM 1442 C CA . GLN A 1 176 ? -3.336 13.148 38.852 1.00 94.69 176 GLN A CA 1
ATOM 1443 C C . GLN A 1 176 ? -4.076 13.892 37.738 1.00 94.69 176 GLN A C 1
ATOM 1445 O O . GLN A 1 176 ? -4.610 14.965 38.002 1.00 94.69 176 GLN A O 1
ATOM 1450 N N . MET A 1 177 ? -4.149 13.325 36.535 1.00 95.50 177 MET A N 1
ATOM 1451 C CA . MET A 1 177 ? -4.821 13.907 35.367 1.00 95.50 177 MET A CA 1
ATOM 1452 C C . MET A 1 177 ? -6.326 14.109 35.576 1.00 95.50 177 MET A C 1
ATOM 1454 O O . MET A 1 177 ? -6.864 15.132 35.165 1.00 95.50 177 MET A O 1
ATOM 1458 N N . GLN A 1 178 ? -6.996 13.205 36.295 1.00 90.44 178 GLN A N 1
ATOM 1459 C CA . GLN A 1 178 ? -8.419 13.324 36.652 1.00 90.44 178 GLN A CA 1
ATOM 1460 C C . GLN A 1 178 ? -8.737 14.588 37.478 1.00 90.44 178 GLN A C 1
ATOM 1462 O O . GLN A 1 178 ? -9.889 15.016 37.547 1.00 90.44 178 GLN A O 1
ATOM 1467 N N . LYS A 1 179 ? -7.731 15.228 38.091 1.00 90.94 179 LYS A N 1
ATOM 1468 C CA . LYS A 1 179 ? -7.899 16.498 38.821 1.00 90.94 179 LYS A CA 1
ATOM 1469 C C . LYS A 1 179 ? -8.009 17.709 37.886 1.00 90.94 179 LYS A C 1
ATOM 1471 O O . LYS A 1 179 ? -8.398 18.785 38.338 1.00 90.94 179 LYS A O 1
ATOM 1476 N N . ASP A 1 180 ? -7.684 17.560 36.602 1.00 93.56 180 ASP A N 1
ATOM 1477 C CA . ASP A 1 180 ? -7.569 18.656 35.640 1.00 93.56 180 ASP A CA 1
ATOM 1478 C C . ASP A 1 180 ? -8.664 18.587 34.572 1.00 93.56 180 ASP A C 1
ATOM 1480 O O . ASP A 1 180 ? -8.512 17.987 33.514 1.00 93.56 180 ASP A O 1
ATOM 1484 N N . ARG A 1 181 ? -9.785 19.277 34.817 1.00 89.44 181 ARG A N 1
ATOM 1485 C CA . ARG A 1 181 ? -10.973 19.238 33.936 1.00 89.44 181 ARG A CA 1
ATOM 1486 C C . ARG A 1 181 ? -10.724 19.708 32.499 1.00 89.44 181 ARG A C 1
ATOM 1488 O O . ARG A 1 181 ? -11.542 19.434 31.626 1.00 89.44 181 ARG A O 1
ATOM 1495 N N . TYR A 1 182 ? -9.662 20.470 32.252 1.00 90.88 182 TYR A N 1
ATOM 1496 C CA . TYR A 1 182 ? -9.291 20.972 30.925 1.00 90.88 182 TYR A CA 1
ATOM 1497 C C . TYR A 1 182 ? -8.507 19.944 30.093 1.00 90.88 182 TYR A C 1
ATOM 1499 O O . TYR A 1 182 ? -8.329 20.146 28.891 1.00 90.88 182 TYR A O 1
ATOM 1507 N N . LEU A 1 183 ? -8.097 18.829 30.700 1.00 96.12 183 LEU A N 1
ATOM 1508 C CA . LEU A 1 183 ? -7.458 17.705 30.034 1.00 96.12 183 LEU A CA 1
ATOM 1509 C C . LEU A 1 183 ? -8.506 16.669 29.597 1.00 96.12 183 LEU A C 1
ATOM 1511 O O . LEU A 1 183 ? -9.389 16.298 30.364 1.00 96.12 183 LEU A O 1
ATOM 1515 N N . ILE A 1 184 ? -8.410 16.201 28.354 1.00 94.06 184 ILE A N 1
ATOM 1516 C CA . ILE A 1 184 ? -9.265 15.143 27.790 1.00 94.06 184 ILE A CA 1
ATOM 1517 C C . ILE A 1 184 ? -8.768 13.765 28.240 1.00 94.06 184 ILE A C 1
ATOM 1519 O O . ILE A 1 184 ? -9.567 12.879 28.534 1.00 94.06 184 ILE A O 1
ATOM 1523 N N . GLY A 1 185 ? -7.448 13.581 28.256 1.00 92.06 185 GLY A N 1
ATOM 1524 C CA . GLY A 1 185 ? -6.782 12.322 28.573 1.00 92.06 185 GLY A CA 1
ATOM 1525 C C . GLY A 1 185 ? -5.426 12.214 27.881 1.00 92.06 185 GLY A C 1
ATOM 1526 O O . GLY A 1 185 ? -4.931 13.191 27.310 1.00 92.06 185 GLY A O 1
ATOM 1527 N N . CYS A 1 186 ? -4.845 11.016 27.920 1.00 94.38 186 CYS A N 1
ATOM 1528 C CA . CYS A 1 186 ? -3.550 10.708 27.326 1.00 94.38 186 CYS A CA 1
ATOM 1529 C C . CYS A 1 186 ? -3.585 9.457 26.438 1.00 94.38 186 CYS A C 1
ATOM 1531 O O . CYS A 1 186 ? -4.411 8.567 26.651 1.00 94.38 186 CYS A O 1
ATOM 1533 N N . THR A 1 187 ? -2.647 9.356 25.495 1.00 94.56 187 THR A N 1
ATOM 1534 C CA . THR A 1 187 ? -2.433 8.165 24.657 1.00 94.56 187 THR A CA 1
ATOM 1535 C C . THR A 1 187 ? -1.082 7.542 24.988 1.00 94.56 187 THR A C 1
ATOM 1537 O O . THR A 1 187 ? -0.051 8.167 24.765 1.00 94.56 187 THR A O 1
ATOM 1540 N N . ILE A 1 188 ? -1.082 6.322 25.532 1.00 95.25 188 ILE A N 1
ATOM 1541 C CA . ILE A 1 188 ? 0.150 5.630 25.935 1.00 95.25 188 ILE A CA 1
ATOM 1542 C C . ILE A 1 188 ? 0.896 5.130 24.691 1.00 95.25 188 ILE A C 1
ATOM 1544 O O . ILE A 1 188 ? 0.319 4.417 23.869 1.00 95.25 188 ILE A O 1
ATOM 1548 N N . PHE A 1 189 ? 2.175 5.481 24.567 1.00 90.25 189 PHE A N 1
ATOM 1549 C CA . PHE A 1 189 ? 3.061 5.039 23.492 1.00 90.25 189 PHE A CA 1
ATOM 1550 C C . PHE A 1 189 ? 3.856 3.793 23.944 1.00 90.25 189 PHE A C 1
ATOM 1552 O O . PHE A 1 189 ? 4.621 3.883 24.899 1.00 90.25 189 PHE A O 1
ATOM 1559 N N . THR A 1 190 ? 3.712 2.605 23.342 1.00 84.25 190 THR A N 1
ATOM 1560 C CA . THR A 1 190 ? 2.825 2.213 22.223 1.00 84.25 190 THR A CA 1
ATOM 1561 C C . THR A 1 190 ? 2.174 0.855 22.480 1.00 84.25 190 THR A C 1
ATOM 1563 O O . THR A 1 190 ? 2.737 0.027 23.187 1.00 84.25 190 THR A O 1
ATOM 1566 N N . TRP A 1 191 ? 0.996 0.610 21.902 1.00 83.06 191 TRP A N 1
ATOM 1567 C CA . TRP A 1 191 ? 0.307 -0.682 21.957 1.00 83.06 191 TRP A CA 1
ATOM 1568 C C . TRP A 1 191 ? 0.500 -1.428 20.636 1.00 83.06 191 TRP A C 1
ATOM 1570 O O . TRP A 1 191 ? -0.191 -1.163 19.650 1.00 83.06 191 TRP A O 1
ATOM 1580 N N . GLY A 1 192 ? 1.423 -2.384 20.645 1.00 76.69 192 GLY A N 1
ATOM 1581 C CA . GLY A 1 192 ? 1.885 -3.116 19.476 1.00 76.69 192 GLY A CA 1
ATOM 1582 C C . GLY A 1 192 ? 2.977 -2.355 18.722 1.00 76.69 192 GLY A C 1
ATOM 1583 O O . GLY A 1 192 ? 3.017 -1.119 18.681 1.00 76.69 192 GLY A O 1
ATOM 1584 N N . THR A 1 193 ? 3.873 -3.106 18.085 1.00 66.12 193 THR A N 1
ATOM 1585 C CA . THR A 1 193 ? 4.909 -2.559 17.204 1.00 66.12 193 THR A CA 1
ATOM 1586 C C . THR A 1 193 ? 5.203 -3.482 16.023 1.00 66.12 193 THR A C 1
ATOM 1588 O O . THR A 1 193 ? 5.169 -4.706 16.138 1.00 66.12 193 THR A O 1
ATOM 1591 N N . MET A 1 194 ? 5.521 -2.892 14.869 1.00 48.09 194 MET A N 1
ATOM 1592 C CA . MET A 1 194 ? 6.012 -3.613 13.693 1.00 48.09 194 MET A CA 1
ATOM 1593 C C . MET A 1 194 ? 7.535 -3.446 13.621 1.00 48.09 194 MET A C 1
ATOM 1595 O O . MET A 1 194 ? 8.032 -2.397 13.218 1.00 48.09 194 MET A O 1
ATOM 1599 N N . GLY A 1 195 ? 8.283 -4.476 14.023 1.00 58.09 195 GLY A N 1
ATOM 1600 C CA . GLY A 1 195 ? 9.753 -4.479 14.009 1.00 58.09 195 GLY A CA 1
ATOM 1601 C C . GLY A 1 195 ? 10.393 -4.374 15.398 1.00 58.09 195 GLY A C 1
ATOM 1602 O O . GLY A 1 195 ? 9.773 -4.701 16.407 1.00 58.09 195 GLY A O 1
ATOM 1603 N N . GLU A 1 196 ? 11.674 -3.992 15.451 1.00 71.19 196 GLU A N 1
ATOM 1604 C CA . GLU A 1 196 ? 12.448 -3.962 16.710 1.00 71.19 196 GLU A CA 1
ATOM 1605 C C . GLU A 1 196 ? 12.595 -2.558 17.309 1.00 71.19 196 GLU A C 1
ATOM 1607 O O . GLU A 1 196 ? 12.847 -2.440 18.503 1.00 71.19 196 GLU A O 1
ATOM 1612 N N . LEU A 1 197 ? 12.397 -1.501 16.510 1.00 69.81 197 LEU A N 1
ATOM 1613 C CA . LEU A 1 197 ? 12.731 -0.120 16.885 1.00 69.81 197 LEU A CA 1
ATOM 1614 C C . LEU A 1 197 ? 11.999 0.369 18.148 1.00 69.81 197 LEU A C 1
ATOM 1616 O O . LEU A 1 197 ? 12.592 1.080 18.949 1.00 69.81 197 LEU A O 1
ATOM 1620 N N . TRP A 1 198 ? 10.741 -0.043 18.341 1.00 84.12 198 TRP A N 1
ATOM 1621 C CA . TRP A 1 198 ? 9.900 0.395 19.469 1.00 84.12 198 TRP A CA 1
ATOM 1622 C C . TRP A 1 198 ? 9.530 -0.730 20.437 1.00 84.12 198 TRP A C 1
ATOM 1624 O O . TRP A 1 198 ? 8.655 -0.558 21.282 1.00 84.12 198 TRP A O 1
ATOM 1634 N N . ARG A 1 199 ? 10.178 -1.896 20.324 1.00 85.56 199 ARG A N 1
ATOM 1635 C CA . ARG A 1 199 ? 9.840 -3.090 21.120 1.00 85.56 199 ARG A CA 1
ATOM 1636 C C . ARG A 1 199 ? 9.946 -2.845 22.624 1.00 85.56 199 ARG A C 1
ATOM 1638 O O . ARG A 1 199 ? 9.157 -3.387 23.394 1.00 85.56 199 ARG A O 1
ATOM 1645 N N . ASP A 1 200 ? 10.873 -1.986 23.031 1.00 89.69 200 ASP A N 1
ATOM 1646 C CA . ASP A 1 200 ? 11.082 -1.690 24.445 1.00 89.69 200 ASP A CA 1
ATOM 1647 C C . ASP A 1 200 ? 10.047 -0.725 25.043 1.00 89.69 200 ASP A C 1
ATOM 1649 O O . ASP A 1 200 ? 9.966 -0.600 26.263 1.00 89.69 200 ASP A O 1
ATOM 1653 N N . PHE A 1 201 ? 9.226 -0.093 24.200 1.00 91.25 201 PHE A N 1
ATOM 1654 C CA . PHE A 1 201 ? 8.109 0.774 24.590 1.00 91.25 201 PHE A CA 1
ATOM 1655 C C . PHE A 1 201 ? 6.765 0.043 24.546 1.00 91.25 201 PHE A C 1
ATOM 1657 O O . PHE A 1 201 ? 5.792 0.503 25.138 1.00 91.25 201 PHE A O 1
ATOM 1664 N N . ASP A 1 202 ? 6.708 -1.096 23.854 1.00 91.38 202 ASP A N 1
ATOM 1665 C CA . ASP A 1 202 ? 5.470 -1.814 23.580 1.00 91.38 202 ASP A CA 1
ATOM 1666 C C . ASP A 1 202 ? 4.817 -2.346 24.862 1.00 91.38 202 ASP A C 1
ATOM 1668 O O . ASP A 1 202 ? 5.415 -3.153 25.584 1.00 91.38 202 ASP A O 1
ATOM 1672 N N . ILE A 1 203 ? 3.589 -1.892 25.125 1.00 91.81 203 ILE A N 1
ATOM 1673 C CA . ILE A 1 203 ? 2.765 -2.299 26.266 1.00 91.81 203 ILE A CA 1
ATOM 1674 C C . ILE A 1 203 ? 1.934 -3.557 25.989 1.00 91.81 203 ILE A C 1
ATOM 1676 O O . ILE A 1 203 ? 1.262 -4.040 26.903 1.00 91.81 203 ILE A O 1
ATOM 1680 N N . GLU A 1 204 ? 1.944 -4.084 24.759 1.00 86.69 204 GLU A N 1
ATOM 1681 C CA . GLU A 1 204 ? 1.225 -5.311 24.420 1.00 86.69 204 GLU A CA 1
ATOM 1682 C C . GLU A 1 204 ? 1.640 -6.460 25.359 1.00 86.69 204 GLU A C 1
ATOM 1684 O O . GLU A 1 204 ? 2.824 -6.731 25.586 1.00 86.69 204 GLU A O 1
ATOM 1689 N N . GLY A 1 205 ? 0.638 -7.133 25.936 1.00 83.44 205 GLY A N 1
ATOM 1690 C CA . GLY A 1 205 ? 0.821 -8.170 26.949 1.00 83.44 205 GLY A CA 1
ATOM 1691 C C . GLY A 1 205 ? 0.397 -7.710 28.352 1.00 83.44 205 GLY A C 1
ATOM 1692 O O . GLY A 1 205 ? -0.602 -6.999 28.474 1.00 83.44 205 GLY A O 1
ATOM 1693 N N . PRO A 1 206 ? 1.112 -8.118 29.421 1.00 81.31 206 PRO A N 1
ATOM 1694 C CA . PRO A 1 206 ? 0.658 -7.921 30.801 1.00 81.31 206 PRO A CA 1
ATOM 1695 C C . PRO A 1 206 ? 0.377 -6.462 31.183 1.00 81.31 206 PRO A C 1
ATOM 1697 O O . PRO A 1 206 ? -0.588 -6.200 31.895 1.00 81.31 206 PRO A O 1
ATOM 1700 N N . VAL A 1 207 ? 1.181 -5.510 30.690 1.00 88.25 207 VAL A N 1
ATOM 1701 C CA . VAL A 1 207 ? 0.984 -4.072 30.949 1.00 88.25 207 VAL A CA 1
ATOM 1702 C C . VAL A 1 207 ? -0.377 -3.612 30.417 1.00 88.25 207 VAL A C 1
ATOM 1704 O O . VAL A 1 207 ? -1.159 -3.028 31.166 1.00 88.25 207 VAL A O 1
ATOM 1707 N N . ALA A 1 208 ? -0.692 -3.912 29.152 1.00 86.50 208 ALA A N 1
ATOM 1708 C CA . ALA A 1 208 ? -1.987 -3.589 28.557 1.00 86.50 208 ALA A CA 1
ATOM 1709 C C . ALA A 1 208 ? -3.153 -4.273 29.286 1.00 86.50 208 ALA A C 1
ATOM 1711 O O . ALA A 1 208 ? -4.168 -3.624 29.535 1.00 86.50 208 ALA A O 1
ATOM 1712 N N . ASP A 1 209 ? -3.011 -5.547 29.666 1.00 75.69 209 ASP A N 1
ATOM 1713 C CA . ASP A 1 209 ? -4.060 -6.288 30.379 1.00 75.69 209 ASP A CA 1
ATOM 1714 C C . ASP A 1 209 ? -4.400 -5.625 31.728 1.00 75.69 209 ASP A C 1
ATOM 1716 O O . ASP A 1 209 ? -5.564 -5.324 31.995 1.00 75.69 209 ASP A O 1
ATOM 1720 N N . MET A 1 210 ? -3.388 -5.287 32.535 1.00 88.81 210 MET A N 1
ATOM 1721 C CA . MET A 1 210 ? -3.592 -4.623 33.830 1.00 88.81 210 MET A CA 1
ATOM 1722 C C . MET A 1 210 ? -4.159 -3.202 33.696 1.00 88.81 210 MET A C 1
ATOM 1724 O O . MET A 1 210 ? -4.930 -2.759 34.548 1.00 88.81 210 MET A O 1
ATOM 1728 N N . LEU A 1 211 ? -3.797 -2.469 32.638 1.00 86.44 211 LEU A N 1
ATOM 1729 C CA . LEU A 1 211 ? -4.366 -1.146 32.362 1.00 86.44 211 LEU A CA 1
ATOM 1730 C C . LEU A 1 211 ? -5.828 -1.231 31.926 1.00 86.44 211 LEU A C 1
ATOM 1732 O O . LEU A 1 211 ? -6.633 -0.408 32.358 1.00 86.44 211 LEU A O 1
ATOM 1736 N N . VAL A 1 212 ? -6.184 -2.216 31.097 1.00 83.44 212 VAL A N 1
ATOM 1737 C CA . VAL A 1 212 ? -7.580 -2.467 30.710 1.00 83.44 212 VAL A CA 1
ATOM 1738 C C . VAL A 1 212 ? -8.414 -2.794 31.942 1.00 83.44 212 VAL A C 1
ATOM 1740 O O . VAL A 1 212 ? -9.477 -2.197 32.120 1.00 83.44 212 VAL A O 1
ATOM 1743 N N . ASP A 1 213 ? -7.915 -3.675 32.811 1.00 76.38 213 ASP A N 1
ATOM 1744 C CA . ASP A 1 213 ? -8.581 -4.009 34.068 1.00 76.38 213 ASP A CA 1
ATOM 1745 C C . ASP A 1 213 ? -8.734 -2.769 34.952 1.00 76.38 213 ASP A C 1
ATOM 1747 O O . ASP A 1 213 ? -9.827 -2.497 35.445 1.00 76.38 213 ASP A O 1
ATOM 1751 N N . TYR A 1 214 ? -7.681 -1.965 35.105 1.00 81.62 214 TYR A N 1
ATOM 1752 C CA . TYR A 1 214 ? -7.747 -0.712 35.852 1.00 81.62 214 TYR A CA 1
ATOM 1753 C C . TYR A 1 214 ? -8.830 0.230 35.309 1.00 81.62 214 TYR A C 1
ATOM 1755 O O . TYR A 1 214 ? -9.706 0.641 36.065 1.00 81.62 214 TYR A O 1
ATOM 1763 N N . ILE A 1 215 ? -8.817 0.517 34.002 1.00 82.06 215 ILE A N 1
ATOM 1764 C CA . ILE A 1 215 ? -9.774 1.429 33.352 1.00 82.06 215 ILE A CA 1
ATOM 1765 C C . ILE A 1 215 ? -11.214 0.926 33.508 1.00 82.06 215 ILE A C 1
ATOM 1767 O O . ILE A 1 215 ? -12.120 1.729 33.737 1.00 82.06 215 ILE A O 1
ATOM 1771 N N . ALA A 1 216 ? -11.429 -0.388 33.409 1.00 73.00 216 ALA A N 1
ATOM 1772 C CA . ALA A 1 216 ? -12.743 -0.998 33.588 1.00 73.00 216 ALA A CA 1
ATOM 1773 C C . ALA A 1 216 ? -13.292 -0.835 35.017 1.00 73.00 216 ALA A C 1
ATOM 1775 O O . ALA A 1 216 ? -14.505 -0.772 35.189 1.00 73.00 216 ALA A O 1
ATOM 1776 N N . HIS A 1 217 ? -12.423 -0.745 36.029 1.00 69.88 217 HIS A N 1
ATOM 1777 C CA . HIS A 1 217 ? -12.822 -0.614 37.436 1.00 69.88 217 HIS A CA 1
ATOM 1778 C C . HIS A 1 217 ? -12.821 0.831 37.956 1.00 69.88 217 HIS A C 1
ATOM 1780 O O . HIS A 1 217 ? -13.397 1.089 39.012 1.00 69.88 217 HIS A O 1
ATOM 1786 N N . THR A 1 218 ? -12.170 1.772 37.265 1.00 67.50 218 THR A N 1
ATOM 1787 C CA . THR A 1 218 ? -12.087 3.179 37.696 1.00 67.50 218 THR A CA 1
ATOM 1788 C C . THR A 1 218 ? -13.019 4.121 36.952 1.00 67.50 218 THR A C 1
ATOM 1790 O O . THR A 1 218 ? -13.286 5.215 37.451 1.00 67.50 218 THR A O 1
ATOM 1793 N N . ARG A 1 219 ? -13.562 3.719 35.798 1.00 57.22 219 ARG A N 1
ATOM 1794 C CA . ARG A 1 219 ? -14.642 4.463 35.146 1.00 57.22 219 ARG A CA 1
ATOM 1795 C C . ARG A 1 219 ? -15.989 4.059 35.743 1.00 57.22 219 ARG A C 1
ATOM 1797 O O . ARG A 1 219 ? -16.435 2.935 35.546 1.00 57.22 219 ARG A O 1
ATOM 1804 N N . GLY A 1 220 ? -16.649 4.995 36.428 1.00 42.22 220 GLY A N 1
ATOM 1805 C CA . GLY A 1 220 ? -18.105 4.939 36.559 1.00 42.22 220 GLY A CA 1
ATOM 1806 C C . GLY A 1 220 ? -18.744 4.965 35.168 1.00 42.22 220 GLY A C 1
ATOM 1807 O O . GLY A 1 220 ? -18.127 5.463 34.218 1.00 42.22 220 GLY A O 1
ATOM 1808 N N . GLU A 1 221 ? -19.954 4.418 35.028 1.00 33.41 221 GLU A N 1
ATOM 1809 C CA . GLU A 1 221 ? -20.758 4.683 33.831 1.00 33.41 221 GLU A CA 1
ATOM 1810 C C . GLU A 1 221 ? -20.811 6.206 33.603 1.00 33.41 221 GLU A C 1
ATOM 1812 O O . GLU A 1 221 ? -20.874 6.955 34.580 1.00 33.41 221 GLU A O 1
ATOM 1817 N N . PRO A 1 222 ? -20.676 6.694 32.358 1.00 33.69 222 PRO A N 1
ATOM 1818 C CA . PRO A 1 222 ? -20.671 8.128 32.097 1.00 33.69 222 PRO A CA 1
ATOM 1819 C C . PRO A 1 222 ? -21.951 8.767 32.658 1.00 33.69 222 PRO A C 1
ATOM 1821 O O . PRO A 1 222 ? -23.039 8.385 32.246 1.00 33.69 222 PRO A O 1
ATOM 1824 N N . ASP A 1 223 ? -21.799 9.717 33.589 1.00 30.75 223 ASP A N 1
ATOM 1825 C CA . ASP A 1 223 ? -22.900 10.421 34.258 1.00 30.75 223 ASP A CA 1
ATOM 1826 C C . ASP A 1 223 ? -23.931 10.972 33.253 1.00 30.75 223 ASP A C 1
ATOM 1828 O O . ASP A 1 223 ? -23.647 11.874 32.456 1.00 30.75 223 ASP A O 1
ATOM 1832 N N . ASP A 1 224 ? -25.151 10.444 33.365 1.00 29.67 224 ASP A N 1
ATOM 1833 C CA . ASP A 1 224 ? -26.409 10.888 32.757 1.00 29.67 224 ASP A CA 1
ATOM 1834 C C . ASP A 1 224 ? -26.932 12.190 33.400 1.00 29.67 224 ASP A C 1
ATOM 1836 O O . ASP A 1 224 ? -28.088 12.292 33.820 1.00 29.67 224 ASP A O 1
ATOM 1840 N N . ASP A 1 225 ? -26.121 13.246 33.455 1.00 28.22 225 ASP A N 1
ATOM 1841 C CA . ASP A 1 225 ? -26.607 14.569 33.874 1.00 28.22 225 ASP A CA 1
ATOM 1842 C C . ASP A 1 225 ? -27.341 15.290 32.721 1.00 28.22 225 ASP A C 1
ATOM 1844 O O . ASP A 1 225 ? -26.990 16.392 32.295 1.00 28.22 225 ASP A O 1
ATOM 1848 N N . VAL A 1 226 ? -28.418 14.663 32.230 1.00 27.70 226 VAL A N 1
ATOM 1849 C CA . VAL A 1 226 ? -29.581 15.335 31.628 1.00 27.70 226 VAL A CA 1
ATOM 1850 C C . VAL A 1 226 ? -30.860 14.648 32.124 1.00 27.70 226 VAL A C 1
ATOM 1852 O O . VAL A 1 226 ? -31.313 13.643 31.588 1.00 27.70 226 VAL A O 1
ATOM 1855 N N . ILE A 1 227 ? -31.444 15.264 33.154 1.00 33.00 227 ILE A N 1
ATOM 1856 C CA . ILE A 1 227 ? -32.798 15.115 33.714 1.00 33.00 227 ILE A CA 1
ATOM 1857 C C . ILE A 1 227 ? -33.809 14.439 32.766 1.00 33.00 227 ILE A C 1
ATOM 1859 O O . ILE A 1 227 ? -34.279 15.113 31.852 1.00 33.00 227 ILE A O 1
ATOM 1863 N N . ILE A 1 228 ? -34.278 13.222 33.091 1.00 25.23 228 ILE A N 1
ATOM 1864 C CA . ILE A 1 228 ? -35.691 12.797 32.960 1.00 25.23 228 ILE A CA 1
ATOM 1865 C C . ILE A 1 228 ? -36.054 11.852 34.123 1.00 25.23 228 ILE A C 1
ATOM 1867 O O . ILE A 1 228 ? -35.265 11.020 34.554 1.00 25.23 228 ILE A O 1
ATOM 1871 N N . ALA A 1 229 ? -37.258 12.059 34.652 1.00 24.80 229 ALA A N 1
ATOM 1872 C CA . ALA A 1 229 ? -37.823 11.483 35.860 1.00 24.80 229 ALA A CA 1
ATOM 1873 C C . ALA A 1 229 ? -38.016 9.953 35.852 1.00 24.80 229 ALA A C 1
ATOM 1875 O O . ALA A 1 229 ? -38.533 9.389 34.892 1.00 24.80 229 ALA A O 1
ATOM 1876 N N . ASP A 1 230 ? -37.668 9.363 36.998 1.00 32.28 230 ASP A N 1
ATOM 1877 C CA . ASP A 1 230 ? -38.363 8.316 37.763 1.00 32.28 230 ASP A CA 1
ATOM 1878 C C . ASP A 1 230 ? -39.243 7.327 36.972 1.00 32.28 230 ASP A C 1
ATOM 1880 O O . ASP A 1 230 ? -40.333 7.673 36.515 1.00 32.28 230 ASP A O 1
ATOM 1884 N N . THR A 1 231 ? -38.806 6.067 36.866 1.00 24.98 231 THR A N 1
ATOM 1885 C CA . THR A 1 231 ? -39.712 4.904 36.802 1.00 24.98 231 THR A CA 1
ATOM 1886 C C . THR A 1 231 ? -38.992 3.593 37.146 1.00 24.98 231 THR A C 1
ATOM 1888 O O . THR A 1 231 ? -38.214 3.056 36.368 1.00 24.98 231 THR A O 1
ATOM 1891 N N . ASP A 1 232 ? -39.297 3.111 38.350 1.00 25.44 232 ASP A N 1
ATOM 1892 C CA . ASP A 1 232 ? -39.613 1.729 38.740 1.00 25.44 232 ASP A CA 1
ATOM 1893 C C . ASP A 1 232 ? -38.746 0.576 38.182 1.00 25.44 232 ASP A C 1
ATOM 1895 O O . ASP A 1 232 ? -38.962 0.033 37.097 1.00 25.44 232 ASP A O 1
ATOM 1899 N N . THR A 1 233 ? -37.797 0.130 39.007 1.00 25.58 233 THR A N 1
ATOM 1900 C CA . THR A 1 233 ? -37.057 -1.124 38.843 1.00 25.58 233 THR A CA 1
ATOM 1901 C C . THR A 1 233 ? -37.914 -2.318 39.268 1.00 25.58 233 THR A C 1
ATOM 1903 O O . THR A 1 233 ? -38.175 -2.502 40.458 1.00 25.58 233 THR A O 1
ATOM 1906 N N . SER A 1 234 ? -38.258 -3.195 38.323 1.00 24.28 234 SER A N 1
ATOM 1907 C CA . SER A 1 234 ? -38.615 -4.583 38.637 1.00 24.28 234 SER A CA 1
ATOM 1908 C C . SER A 1 234 ? -37.609 -5.535 37.989 1.00 24.28 234 SER A C 1
ATOM 1910 O O . SER A 1 234 ? -37.349 -5.477 36.789 1.00 24.28 234 SER A O 1
ATOM 1912 N N . GLU A 1 235 ? -36.993 -6.375 38.824 1.00 27.06 235 GLU A N 1
ATOM 1913 C CA . GLU A 1 235 ? -36.043 -7.415 38.433 1.00 27.06 235 GLU A CA 1
ATOM 1914 C C . GLU A 1 235 ? -36.707 -8.426 37.485 1.00 27.06 235 GLU A C 1
ATOM 1916 O O . GLU A 1 235 ? -37.673 -9.096 37.853 1.00 27.06 235 GLU A O 1
ATOM 1921 N N . ILE A 1 236 ? -36.158 -8.581 36.276 1.00 23.38 236 ILE A N 1
ATOM 1922 C CA . ILE A 1 236 ? -36.483 -9.701 35.387 1.00 23.38 236 ILE A CA 1
ATOM 1923 C C . ILE A 1 236 ? -35.399 -10.763 35.564 1.00 23.38 236 ILE A C 1
ATOM 1925 O O . ILE A 1 236 ? -34.248 -10.583 35.170 1.00 23.38 236 ILE A O 1
ATOM 1929 N N . SER A 1 237 ? -35.784 -11.887 36.160 1.00 24.94 237 SER A N 1
ATOM 1930 C CA . SER A 1 237 ? -35.008 -13.126 36.176 1.00 24.94 237 SER A CA 1
ATOM 1931 C C . SER A 1 237 ? -35.201 -13.848 34.838 1.00 24.94 237 SER A C 1
ATOM 1933 O O . SER A 1 237 ? -36.328 -14.137 34.442 1.00 24.94 237 SER A O 1
ATOM 1935 N N . ILE A 1 238 ? -34.104 -14.119 34.125 1.00 24.47 238 ILE A N 1
ATOM 1936 C CA . ILE A 1 238 ? -34.117 -14.861 32.857 1.00 24.47 238 ILE A CA 1
ATOM 1937 C C . ILE A 1 238 ? -33.645 -16.291 33.137 1.00 24.47 238 ILE A C 1
ATOM 1939 O O . ILE A 1 238 ? -32.473 -16.517 33.431 1.00 24.47 238 ILE A O 1
ATOM 1943 N N . GLU A 1 239 ? -34.559 -17.259 33.045 1.00 23.59 239 GLU A N 1
ATOM 1944 C CA . GLU A 1 239 ? -34.212 -18.678 32.936 1.00 23.59 239 GLU A CA 1
ATOM 1945 C C . GLU A 1 239 ? -33.833 -19.011 31.485 1.00 23.59 239 GLU A C 1
ATOM 1947 O O . GLU A 1 239 ? -34.570 -18.716 30.542 1.00 23.59 239 GLU A O 1
ATOM 1952 N N . THR A 1 240 ? -32.673 -19.640 31.304 1.00 27.17 240 THR A N 1
ATOM 1953 C CA . THR A 1 240 ? -32.151 -20.074 30.002 1.00 27.17 240 THR A CA 1
ATOM 1954 C C . THR A 1 240 ? -32.815 -21.389 29.559 1.00 27.17 240 THR A C 1
ATOM 1956 O O . THR A 1 240 ? -32.759 -22.363 30.314 1.00 27.17 240 THR A O 1
ATOM 1959 N N . PRO A 1 241 ? -33.388 -21.497 28.343 1.00 28.64 241 PRO A N 1
ATOM 1960 C CA . PRO A 1 241 ? -33.877 -22.771 27.827 1.00 28.64 241 PRO A CA 1
ATOM 1961 C C . PRO A 1 241 ? -32.726 -23.628 27.275 1.00 28.64 241 PRO A C 1
ATOM 1963 O O . PRO A 1 241 ? -31.783 -23.121 26.669 1.00 28.64 241 PRO A O 1
ATOM 1966 N N . ALA A 1 242 ? -32.810 -24.945 27.476 1.00 29.89 242 ALA A N 1
ATOM 1967 C CA . ALA A 1 242 ? -31.839 -25.914 26.968 1.00 29.89 242 ALA A CA 1
ATOM 1968 C C . ALA A 1 242 ? -31.971 -26.124 25.442 1.00 29.89 242 ALA A C 1
ATOM 1970 O O . ALA A 1 242 ? -33.079 -26.273 24.925 1.00 29.89 242 ALA A O 1
ATOM 1971 N N . LEU A 1 243 ? -30.833 -26.165 24.737 1.00 36.59 243 LEU A N 1
ATOM 1972 C CA . LEU A 1 243 ? -30.723 -26.394 23.286 1.00 36.59 243 LEU A CA 1
ATOM 1973 C C . LEU A 1 243 ? -30.934 -27.874 22.898 1.00 36.59 243 LEU A C 1
ATOM 1975 O O . LEU A 1 243 ? -30.613 -28.785 23.662 1.00 36.59 243 LEU A O 1
ATOM 1979 N N . ALA A 1 244 ? -31.447 -28.117 21.685 1.00 31.92 244 ALA A N 1
ATOM 1980 C CA . ALA A 1 244 ? -31.696 -29.452 21.129 1.00 31.92 244 ALA A CA 1
ATOM 1981 C C . ALA A 1 244 ? -30.430 -30.098 20.497 1.00 31.92 244 ALA A C 1
ATOM 1983 O O . ALA A 1 244 ? -29.498 -29.389 20.113 1.00 31.92 244 ALA A O 1
ATOM 1984 N N . PRO A 1 245 ? -30.360 -31.440 20.340 1.00 30.59 245 PRO A N 1
ATOM 1985 C CA . PRO A 1 245 ? -29.144 -32.119 19.877 1.00 30.59 245 PRO A CA 1
ATOM 1986 C C . PRO A 1 245 ? -28.872 -31.921 18.374 1.00 30.59 245 PRO A C 1
ATOM 1988 O O . PRO A 1 245 ? -29.684 -32.323 17.541 1.00 30.59 245 PRO A O 1
ATOM 1991 N N . GLY A 1 246 ? -27.692 -31.388 18.028 1.00 43.94 246 GLY A N 1
ATOM 1992 C CA . GLY A 1 246 ? -27.172 -31.300 16.650 1.00 43.94 246 GLY A CA 1
ATOM 1993 C C . GLY A 1 246 ? -26.750 -29.900 16.186 1.00 43.94 246 GLY A C 1
ATOM 1994 O O . GLY A 1 246 ? -26.119 -29.772 15.137 1.00 43.94 246 GLY A O 1
ATOM 1995 N N . GLU A 1 247 ? -27.050 -28.861 16.962 1.00 53.12 247 GLU A N 1
ATOM 1996 C CA . GLU A 1 247 ? -26.701 -27.473 16.647 1.00 53.12 247 GLU A CA 1
ATOM 1997 C C . GLU A 1 247 ? -25.279 -27.121 17.118 1.00 53.12 247 GLU A C 1
ATOM 1999 O O . GLU A 1 247 ? -24.881 -27.449 18.239 1.00 53.12 247 GLU A O 1
ATOM 2004 N N . LYS A 1 248 ? -24.485 -26.468 16.256 1.00 65.69 248 LYS A N 1
ATOM 2005 C CA . LYS A 1 248 ? -23.155 -25.955 16.624 1.00 65.69 248 LYS A CA 1
ATOM 2006 C C . LYS A 1 248 ? -23.327 -24.717 17.500 1.00 65.69 248 LYS A C 1
ATOM 2008 O O . LYS A 1 248 ? -23.940 -23.743 17.070 1.00 65.69 248 LYS A O 1
ATOM 2013 N N . MET A 1 249 ? -22.752 -24.731 18.699 1.00 78.75 249 MET A N 1
ATOM 2014 C CA . MET A 1 249 ? -22.748 -23.556 19.563 1.00 78.75 249 MET A CA 1
ATOM 2015 C C . MET A 1 249 ? -21.769 -22.515 19.010 1.00 78.75 249 MET A C 1
ATOM 2017 O O . MET A 1 249 ? -20.606 -22.826 18.739 1.00 78.75 249 MET A O 1
ATOM 2021 N N . THR A 1 250 ? -22.243 -21.280 18.855 1.00 79.88 250 THR A N 1
ATOM 2022 C CA . THR A 1 250 ? -21.433 -20.157 18.372 1.00 79.88 250 THR A CA 1
ATOM 2023 C C . THR A 1 250 ? -21.388 -19.070 19.438 1.00 79.88 250 THR A C 1
ATOM 2025 O O . THR A 1 250 ? -22.412 -18.743 20.040 1.00 79.88 250 THR A O 1
ATOM 2028 N N . ILE A 1 251 ? -20.202 -18.522 19.680 1.00 81.75 251 ILE A N 1
ATOM 2029 C CA . ILE A 1 251 ? -19.973 -17.425 20.625 1.00 81.75 251 ILE A CA 1
ATOM 2030 C C . ILE A 1 251 ? -19.283 -16.269 19.907 1.00 81.75 251 ILE A C 1
ATOM 2032 O O . ILE A 1 251 ? -18.566 -16.491 18.938 1.00 81.75 251 ILE A O 1
ATOM 2036 N N . THR A 1 252 ? -19.481 -15.044 20.369 1.00 74.69 252 THR A N 1
ATOM 2037 C CA . THR A 1 252 ? -18.812 -13.847 19.838 1.00 74.69 252 THR A CA 1
ATOM 2038 C C . THR A 1 252 ? -18.061 -13.148 20.952 1.00 74.69 252 THR A C 1
ATOM 2040 O O . THR A 1 252 ? -18.459 -13.259 22.113 1.00 74.69 252 THR A O 1
ATOM 2043 N N . SER A 1 253 ? -17.006 -12.391 20.636 1.00 76.75 253 SER A N 1
ATOM 2044 C CA . SER A 1 253 ? -16.418 -11.527 21.662 1.00 76.75 253 SER A CA 1
ATOM 2045 C C . SER A 1 253 ? -17.431 -10.467 22.112 1.00 76.75 253 SER A C 1
ATOM 2047 O O . SER A 1 253 ? -18.218 -9.993 21.292 1.00 76.75 253 SER A O 1
ATOM 2049 N N . ASN A 1 254 ? -17.423 -10.121 23.402 1.00 60.03 254 ASN A N 1
ATOM 2050 C CA . ASN A 1 254 ? -18.160 -8.998 23.998 1.00 60.03 254 ASN A CA 1
ATOM 2051 C C . ASN A 1 254 ? -17.219 -7.858 24.457 1.00 60.03 254 ASN A C 1
ATOM 2053 O O . ASN A 1 254 ? -17.665 -6.888 25.068 1.00 60.03 254 ASN A O 1
ATOM 2057 N N . ARG A 1 255 ? -15.913 -7.967 24.165 1.00 56.06 255 ARG A N 1
ATOM 2058 C CA . ARG A 1 255 ? -14.869 -6.997 24.528 1.00 56.06 255 ARG A CA 1
ATOM 2059 C C . ARG A 1 255 ? -14.769 -5.907 23.462 1.00 56.06 255 ARG A C 1
ATOM 2061 O O . ARG A 1 255 ? -14.680 -6.205 22.277 1.00 56.06 255 ARG A O 1
ATOM 2068 N N . GLY A 1 256 ? -14.706 -4.639 23.866 1.00 40.69 256 GLY A N 1
ATOM 2069 C CA . GLY A 1 256 ? -14.338 -3.553 22.954 1.00 40.69 256 GLY A CA 1
ATOM 2070 C C . GLY A 1 256 ? -12.866 -3.668 22.546 1.00 40.69 256 GLY A C 1
ATOM 2071 O O . GLY A 1 256 ? -11.989 -3.438 23.372 1.00 40.69 256 GLY A O 1
ATOM 2072 N N . GLY A 1 257 ? -12.596 -4.033 21.291 1.00 51.16 257 GLY A N 1
ATOM 2073 C CA . GLY A 1 257 ? -11.243 -4.263 20.769 1.00 51.16 257 GLY A CA 1
ATOM 2074 C C . GLY A 1 257 ? -11.045 -5.700 20.293 1.00 51.16 257 GLY A C 1
ATOM 2075 O O . GLY A 1 257 ? -12.016 -6.428 20.095 1.00 51.16 257 GLY A O 1
ATOM 2076 N N . SER A 1 258 ? -9.788 -6.096 20.079 1.00 54.34 258 SER A N 1
ATOM 2077 C CA . SER A 1 258 ? -9.460 -7.446 19.623 1.00 54.34 258 SER A CA 1
ATOM 2078 C C . SER A 1 258 ? -9.240 -8.409 20.801 1.00 54.34 258 SER A C 1
ATOM 2080 O O . SER A 1 258 ? -8.771 -8.033 21.881 1.00 54.34 258 SER A O 1
ATOM 2082 N N . LEU A 1 259 ? -9.652 -9.658 20.625 1.00 74.62 259 LEU A N 1
ATOM 2083 C CA . LEU A 1 259 ? -9.579 -10.748 21.583 1.00 74.62 259 LEU A CA 1
ATOM 2084 C C . LEU A 1 259 ? -8.764 -11.883 20.964 1.00 74.62 259 LEU A C 1
ATOM 2086 O O . LEU A 1 259 ? -9.130 -12.450 19.936 1.00 74.62 259 LEU A O 1
ATOM 2090 N N . SER A 1 260 ? -7.654 -12.232 21.607 1.00 83.19 260 SER A N 1
ATOM 2091 C CA . SER A 1 260 ? -6.747 -13.258 21.099 1.00 83.19 260 SER A CA 1
ATOM 2092 C C . SER A 1 260 ? -7.331 -14.665 21.225 1.00 83.19 260 SER A C 1
ATOM 2094 O O . SER A 1 260 ? -7.789 -15.078 22.294 1.00 83.19 260 SER A O 1
ATOM 2096 N N . ILE A 1 261 ? -7.200 -15.435 20.151 1.00 83.69 261 ILE A N 1
ATOM 2097 C CA . ILE A 1 261 ? -7.293 -16.892 20.137 1.00 83.69 261 ILE A CA 1
ATOM 2098 C C . ILE A 1 261 ? -5.884 -17.428 20.346 1.00 83.69 261 ILE A C 1
ATOM 2100 O O . ILE A 1 261 ? -4.962 -17.023 19.643 1.00 83.69 261 ILE A O 1
ATOM 2104 N N . ARG A 1 262 ? -5.689 -18.335 21.300 1.00 86.12 262 ARG A N 1
ATOM 2105 C CA . ARG A 1 262 ? -4.356 -18.795 21.720 1.00 86.12 262 ARG A CA 1
ATOM 2106 C C . ARG A 1 262 ? -4.133 -20.279 21.457 1.00 86.12 262 ARG A C 1
ATOM 2108 O O . ARG A 1 262 ? -5.092 -21.039 21.346 1.00 86.12 262 ARG A O 1
ATOM 2115 N N . LYS A 1 263 ? -2.865 -20.708 21.400 1.00 80.75 263 LYS A N 1
ATOM 2116 C CA . LYS A 1 263 ? -2.449 -22.125 21.263 1.00 80.75 263 LYS A CA 1
ATOM 2117 C C . LYS A 1 263 ? -2.769 -23.007 22.473 1.00 80.75 263 LYS A C 1
ATOM 2119 O O . LYS A 1 263 ? -2.537 -24.208 22.401 1.00 80.75 263 LYS A O 1
ATOM 2124 N N . GLY A 1 264 ? -3.243 -22.442 23.577 1.00 78.44 264 GLY A N 1
ATOM 2125 C CA . GLY A 1 264 ? -3.583 -23.177 24.790 1.00 78.44 264 GLY A CA 1
ATOM 2126 C C . GLY A 1 264 ? -4.483 -22.354 25.716 1.00 78.44 264 GLY A C 1
ATOM 2127 O O . GLY A 1 264 ? -4.646 -21.151 25.493 1.00 78.44 264 GLY A O 1
ATOM 2128 N N . PRO A 1 265 ? -5.082 -22.983 26.742 1.00 87.38 265 PRO A N 1
ATOM 2129 C CA . PRO A 1 265 ? -5.995 -22.331 27.677 1.00 87.38 265 PRO A CA 1
ATOM 2130 C C . PRO A 1 265 ? -5.220 -21.485 28.701 1.00 87.38 265 PRO A C 1
ATOM 2132 O O . PRO A 1 265 ? -4.940 -21.926 29.814 1.00 87.38 265 PRO A O 1
ATOM 2135 N N . GLY A 1 266 ? -4.820 -20.278 28.302 1.00 74.56 266 GLY A N 1
ATOM 2136 C CA . GLY A 1 266 ? -4.084 -19.349 29.158 1.00 74.56 266 GLY A CA 1
ATOM 2137 C C . GLY A 1 266 ? -3.482 -18.176 28.389 1.00 74.56 266 GLY A C 1
ATOM 2138 O O . GLY A 1 266 ? -3.113 -18.309 27.224 1.00 74.56 266 GLY A O 1
ATOM 2139 N N . SER A 1 267 ? -3.323 -17.031 29.054 1.00 70.12 267 SER A N 1
ATOM 2140 C CA . SER A 1 267 ? -2.741 -15.816 28.459 1.00 70.12 267 SER A CA 1
ATOM 2141 C C . SER A 1 267 ? -1.256 -15.957 28.100 1.00 70.12 267 SER A C 1
ATOM 2143 O O . SER A 1 267 ? -0.771 -15.249 27.226 1.00 70.12 267 SER A O 1
ATOM 2145 N N . HIS A 1 268 ? -0.550 -16.910 28.713 1.00 72.38 268 HIS A N 1
ATOM 2146 C CA . HIS A 1 268 ? 0.853 -17.231 28.434 1.00 72.38 268 HIS A CA 1
ATOM 2147 C C . HIS A 1 268 ? 1.065 -18.028 27.136 1.00 72.38 268 HIS A C 1
ATOM 2149 O O . HIS A 1 268 ? 2.199 -18.179 26.688 1.00 72.38 268 HIS A O 1
ATOM 2155 N N . PHE A 1 269 ? 0.001 -18.566 26.532 1.00 65.56 269 PHE A N 1
ATOM 2156 C CA . PHE A 1 269 ? 0.109 -19.241 25.243 1.00 65.56 269 PHE A CA 1
ATOM 2157 C C . PHE A 1 269 ? 0.146 -18.229 24.099 1.00 65.56 269 PHE A C 1
ATOM 2159 O O . PHE A 1 269 ? -0.580 -17.231 24.108 1.00 65.56 269 PHE A O 1
ATOM 2166 N N . GLU A 1 270 ? 0.956 -18.527 23.083 1.00 66.56 270 GLU A N 1
ATOM 2167 C CA . GLU A 1 270 ? 1.057 -17.724 21.864 1.00 66.56 270 GLU A CA 1
ATOM 2168 C C . GLU A 1 270 ? -0.321 -17.492 21.233 1.00 66.56 270 GLU A C 1
ATOM 2170 O O . GLU A 1 270 ? -1.142 -18.414 21.133 1.00 66.56 270 GLU A O 1
ATOM 2175 N N . SER A 1 271 ? -0.552 -16.259 20.785 1.00 72.75 271 SER A N 1
ATOM 2176 C CA . SER A 1 271 ? -1.709 -15.915 19.966 1.00 72.75 271 SER A CA 1
ATOM 2177 C C . SER A 1 271 ? -1.587 -16.585 18.593 1.00 72.75 271 SER A C 1
ATOM 2179 O O . SER A 1 271 ? -0.531 -16.538 17.964 1.00 72.75 271 SER A O 1
ATOM 2181 N N . VAL A 1 272 ? -2.657 -17.231 18.138 1.00 64.19 272 VAL A N 1
ATOM 2182 C CA . VAL A 1 272 ? -2.777 -17.825 16.794 1.00 64.19 272 VAL A CA 1
ATOM 2183 C C . VAL A 1 272 ? -3.688 -17.024 15.877 1.00 64.19 272 VAL A C 1
ATOM 2185 O O . VAL A 1 272 ? -3.596 -17.165 14.662 1.00 64.19 272 VAL A O 1
ATOM 2188 N N . ALA A 1 273 ? -4.574 -16.214 16.452 1.00 65.94 273 ALA A N 1
ATOM 2189 C CA . ALA A 1 273 ? -5.448 -15.287 15.750 1.00 65.94 273 ALA A CA 1
ATOM 2190 C C . ALA A 1 273 ? -5.934 -14.221 16.740 1.00 65.94 273 ALA A C 1
ATOM 2192 O O . ALA A 1 273 ? -5.843 -14.405 17.953 1.00 65.94 273 ALA A O 1
ATOM 2193 N N . SER A 1 274 ? -6.489 -13.125 16.238 1.00 70.44 274 SER A N 1
ATOM 2194 C CA . SER A 1 274 ? -7.244 -12.172 17.050 1.00 70.44 274 SER A CA 1
ATOM 2195 C C . SER A 1 274 ? -8.591 -11.934 16.388 1.00 70.44 274 SER A C 1
ATOM 2197 O O . SER A 1 274 ? -8.660 -11.896 15.162 1.00 70.44 274 SER A O 1
ATOM 2199 N N . ILE A 1 275 ? -9.640 -11.817 17.191 1.00 65.12 275 ILE A N 1
ATOM 2200 C CA . ILE A 1 275 ? -11.015 -11.608 16.733 1.00 65.12 275 ILE A CA 1
ATOM 2201 C C . ILE A 1 275 ? -11.589 -10.329 17.337 1.00 65.12 275 ILE A C 1
ATOM 2203 O O . ILE A 1 275 ? -11.205 -9.940 18.435 1.00 65.12 275 ILE A O 1
ATOM 2207 N N . LEU A 1 276 ? -12.505 -9.663 16.655 1.00 58.22 276 LEU A N 1
ATOM 2208 C CA . LEU A 1 276 ? -13.201 -8.482 17.158 1.00 58.22 276 LEU A CA 1
ATOM 2209 C C . LEU A 1 276 ? -14.559 -8.856 17.770 1.00 58.22 276 LEU A C 1
ATOM 2211 O O . LEU A 1 276 ? -15.035 -9.992 17.696 1.00 58.22 276 LEU A O 1
ATOM 2215 N N . ILE A 1 277 ? -15.191 -7.884 18.423 1.00 59.59 277 ILE A N 1
ATOM 2216 C CA . ILE A 1 277 ? -16.557 -8.022 18.936 1.00 59.59 277 ILE A CA 1
ATOM 2217 C C . ILE A 1 277 ? -17.525 -8.398 17.799 1.00 59.59 277 ILE A C 1
ATOM 2219 O O . ILE A 1 277 ? -17.524 -7.779 16.736 1.00 59.59 277 ILE A O 1
ATOM 2223 N N . GLY A 1 278 ? -18.350 -9.422 18.021 1.00 56.44 278 GLY A N 1
ATOM 2224 C CA . GLY A 1 278 ? -19.273 -9.948 17.004 1.00 56.44 278 GLY A CA 1
ATOM 2225 C C . GLY A 1 278 ? -18.688 -10.994 16.040 1.00 56.44 278 GLY A C 1
ATOM 2226 O O . GLY A 1 278 ? -19.467 -11.645 15.341 1.00 56.44 278 GLY A O 1
ATOM 2227 N N . ASP A 1 279 ? -17.370 -11.230 16.026 1.00 65.62 279 ASP A N 1
ATOM 2228 C CA . ASP A 1 279 ? -16.781 -12.306 15.216 1.00 65.62 279 ASP A CA 1
ATOM 2229 C C . ASP A 1 279 ? -17.213 -13.679 15.756 1.00 65.62 279 ASP A C 1
ATOM 2231 O O . ASP A 1 279 ? -16.959 -13.989 16.928 1.00 65.62 279 ASP A O 1
ATOM 2235 N N . PRO A 1 280 ? -17.873 -14.522 14.938 1.00 74.62 280 PRO A N 1
ATOM 2236 C CA . PRO A 1 280 ? -18.383 -15.799 15.398 1.00 74.62 280 PRO A CA 1
ATOM 2237 C C . PRO A 1 280 ? -17.256 -16.821 15.536 1.00 74.62 280 PRO A C 1
ATOM 2239 O O . PRO A 1 280 ? -16.530 -17.137 14.593 1.00 74.62 280 PRO A O 1
ATOM 2242 N N . LEU A 1 281 ? -17.179 -17.410 16.719 1.00 82.31 281 LEU A N 1
ATOM 2243 C CA . LEU A 1 281 ? -16.348 -18.553 17.040 1.00 82.31 281 LEU A CA 1
ATOM 2244 C C . LEU A 1 281 ? -17.227 -19.784 17.190 1.00 82.31 281 LEU A C 1
ATOM 2246 O O . LEU A 1 281 ? -18.165 -19.801 17.989 1.00 82.31 281 LEU A O 1
ATOM 2250 N N . THR A 1 282 ? -16.891 -20.849 16.468 1.00 86.81 282 THR A N 1
ATOM 2251 C CA . THR A 1 282 ? -17.512 -22.155 16.709 1.00 86.81 282 THR A CA 1
ATOM 2252 C C . THR A 1 282 ? -16.903 -22.757 17.969 1.00 86.81 282 THR A C 1
ATOM 2254 O O . THR A 1 282 ? -15.692 -22.977 18.004 1.00 86.81 282 THR A O 1
ATOM 2257 N N . VAL A 1 283 ? -17.716 -23.055 18.982 1.00 89.81 283 VAL A N 1
ATOM 2258 C CA . VAL A 1 283 ? -17.268 -23.783 20.177 1.00 89.81 283 VAL A CA 1
ATOM 2259 C C . VAL A 1 283 ? -16.902 -25.215 19.791 1.00 89.81 283 VAL A C 1
ATOM 2261 O O . VAL A 1 283 ? -17.627 -25.887 19.058 1.00 89.81 283 VAL A O 1
ATOM 2264 N N . LEU A 1 284 ? -15.752 -25.683 20.271 1.00 81.00 284 LEU A N 1
ATOM 2265 C CA . LEU A 1 284 ? -15.297 -27.060 20.107 1.00 81.00 284 LEU A CA 1
ATOM 2266 C C . LEU A 1 284 ? -15.528 -27.827 21.417 1.00 81.00 284 LEU A C 1
ATOM 2268 O O . LEU A 1 284 ? -15.269 -27.307 22.493 1.00 81.00 284 LEU A O 1
ATOM 2272 N N . GLY A 1 285 ? -15.976 -29.082 21.352 1.00 79.12 285 GLY A N 1
ATOM 2273 C CA . GLY A 1 285 ? -16.171 -29.912 22.550 1.00 79.12 285 GLY A CA 1
ATOM 2274 C C . GLY A 1 285 ? -17.564 -29.793 23.180 1.00 79.12 285 GLY A C 1
ATOM 2275 O O . GLY A 1 285 ? -18.552 -29.668 22.466 1.00 79.12 285 GLY A O 1
ATOM 2276 N N . ASP A 1 286 ? -17.645 -29.923 24.507 1.00 82.50 286 ASP A N 1
ATOM 2277 C CA . ASP A 1 286 ? -18.911 -29.982 25.252 1.00 82.50 286 ASP A CA 1
ATOM 2278 C C . ASP A 1 286 ? -19.558 -28.589 25.386 1.00 82.50 286 ASP A C 1
ATOM 2280 O O . ASP A 1 286 ? -19.011 -27.685 26.023 1.00 82.50 286 ASP A O 1
ATOM 2284 N N . HIS A 1 287 ? -20.736 -28.425 24.779 1.00 82.38 287 HIS A N 1
ATOM 2285 C CA . HIS A 1 287 ? -21.469 -27.159 24.748 1.00 82.38 287 HIS A CA 1
ATOM 2286 C C . HIS A 1 287 ? -22.076 -26.770 26.108 1.00 82.38 287 HIS A C 1
ATOM 2288 O O . HIS A 1 287 ? -22.166 -25.575 26.403 1.00 82.38 287 HIS A O 1
ATOM 2294 N N . GLU A 1 288 ? -22.480 -27.726 26.955 1.00 77.50 288 GLU A N 1
ATOM 2295 C CA . GLU A 1 288 ? -22.998 -27.407 28.297 1.00 77.50 288 GLU A CA 1
ATOM 2296 C C . GLU A 1 288 ? -21.876 -26.870 29.182 1.00 77.50 288 GLU A C 1
ATOM 2298 O O . GLU A 1 288 ? -22.048 -25.887 29.907 1.00 77.50 288 GLU A O 1
ATOM 2303 N N . GLU A 1 289 ? -20.697 -27.483 29.081 1.00 81.75 289 GLU A N 1
ATOM 2304 C CA . GLU A 1 289 ? -19.522 -27.033 29.813 1.00 81.75 289 GLU A CA 1
ATOM 2305 C C . GLU A 1 289 ? -19.033 -25.667 29.323 1.00 81.75 289 GLU A C 1
ATOM 2307 O O . GLU A 1 289 ? -18.752 -24.788 30.137 1.00 81.75 289 GLU A O 1
AT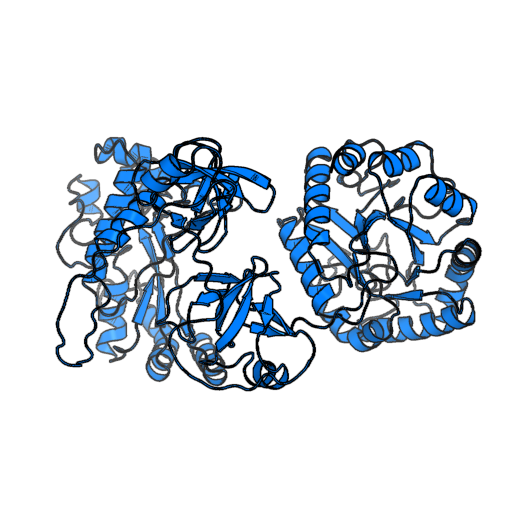OM 2312 N N . ALA A 1 290 ? -19.001 -25.442 28.007 1.00 82.12 290 ALA A N 1
ATOM 2313 C CA . ALA A 1 290 ? -18.686 -24.130 27.449 1.00 82.12 290 ALA A CA 1
ATOM 2314 C C . ALA A 1 290 ? -19.684 -23.058 27.918 1.00 82.12 290 ALA A C 1
ATOM 2316 O O . ALA A 1 290 ? -19.265 -21.991 28.364 1.00 82.12 290 ALA A O 1
ATOM 2317 N N . SER A 1 291 ? -20.987 -23.363 27.915 1.00 78.56 291 SER A N 1
ATOM 2318 C CA . SER A 1 291 ? -22.037 -22.449 28.389 1.00 78.56 291 SER A CA 1
ATOM 2319 C C . SER A 1 291 ? -21.853 -22.057 29.856 1.00 78.56 291 SER A C 1
ATOM 2321 O O . SER A 1 291 ? -22.033 -20.895 30.208 1.00 78.56 291 SER A O 1
ATOM 2323 N N . ARG A 1 292 ? -21.423 -22.992 30.716 1.00 81.88 292 ARG A N 1
ATOM 2324 C CA . ARG A 1 292 ? -21.113 -22.702 32.127 1.00 81.88 292 ARG A CA 1
ATOM 2325 C C . ARG A 1 292 ? -19.883 -21.815 32.319 1.00 81.88 292 ARG A C 1
ATOM 2327 O O . ARG A 1 292 ? -19.736 -21.256 33.408 1.00 81.88 292 ARG A O 1
ATOM 2334 N N . LYS A 1 293 ? -18.984 -21.736 31.336 1.00 83.94 293 LYS A N 1
ATOM 2335 C CA . LYS A 1 293 ? -17.730 -20.968 31.406 1.00 83.94 293 LYS A CA 1
ATOM 2336 C C . LYS A 1 293 ? -17.870 -19.543 30.888 1.00 83.94 293 LYS A C 1
ATOM 2338 O O . LYS A 1 293 ? -17.127 -18.680 31.341 1.00 83.94 293 LYS A O 1
ATOM 2343 N N . ILE A 1 294 ? -18.801 -19.298 29.968 1.00 85.12 294 ILE A N 1
ATOM 2344 C CA . ILE A 1 294 ? -19.060 -17.970 29.395 1.00 85.12 294 ILE A CA 1
ATOM 2345 C C . ILE A 1 294 ? -19.215 -16.918 30.506 1.00 85.12 294 ILE A C 1
ATOM 2347 O O . ILE A 1 294 ? -19.929 -17.127 31.485 1.00 85.12 294 ILE A O 1
ATOM 2351 N N . GLY A 1 295 ? -18.510 -15.797 30.353 1.00 69.12 295 GLY A N 1
ATOM 2352 C CA . GLY A 1 295 ? -18.465 -14.685 31.302 1.00 69.12 295 GLY A CA 1
ATOM 2353 C C . GLY A 1 295 ? -17.586 -14.907 32.540 1.00 69.12 295 GLY A C 1
ATOM 2354 O O . GLY A 1 295 ? -17.492 -14.006 33.369 1.00 69.12 295 GLY A O 1
ATOM 2355 N N . LYS A 1 296 ? -16.926 -16.065 32.705 1.00 71.62 296 LYS A N 1
ATOM 2356 C CA . LYS A 1 296 ? -16.093 -16.345 33.890 1.00 71.62 296 LYS A CA 1
ATOM 2357 C C . LYS A 1 296 ? -14.624 -15.998 33.675 1.00 71.62 296 LYS A C 1
ATOM 2359 O O . LYS A 1 296 ? -13.992 -16.439 32.717 1.00 71.62 296 LYS A O 1
ATOM 2364 N N . SER A 1 297 ? -14.066 -15.260 34.633 1.00 68.88 297 SER A N 1
ATOM 2365 C CA . SER A 1 297 ? -12.634 -14.958 34.690 1.00 68.88 297 SER A CA 1
ATOM 2366 C C . SER A 1 297 ? -11.801 -16.226 34.913 1.00 68.88 297 SER A C 1
ATOM 2368 O O . SER A 1 297 ? -12.199 -17.114 35.665 1.00 68.88 297 SER A O 1
ATOM 2370 N N . GLY A 1 298 ? -10.652 -16.319 34.239 1.00 71.38 298 GLY A N 1
ATOM 2371 C CA . GLY A 1 298 ? -9.718 -17.449 34.328 1.00 71.38 298 GLY A CA 1
ATOM 2372 C C . GLY A 1 298 ? -10.104 -18.701 33.527 1.00 71.38 298 GLY A C 1
ATOM 2373 O O . GLY A 1 298 ? -9.260 -19.574 33.331 1.00 71.38 298 GLY A O 1
ATOM 2374 N N . GLU A 1 299 ? -11.333 -18.786 33.018 1.00 89.12 299 GLU A N 1
ATOM 2375 C CA . GLU A 1 299 ? -11.801 -19.910 32.203 1.00 89.12 299 GLU A CA 1
ATOM 2376 C C . GLU A 1 299 ? -11.507 -19.701 30.711 1.00 89.12 299 GLU A C 1
ATOM 2378 O O . GLU A 1 299 ? -11.475 -18.577 30.210 1.00 89.12 299 GLU A O 1
ATOM 2383 N N . TRP A 1 300 ? -11.310 -20.802 29.981 1.00 92.38 300 TRP A N 1
ATOM 2384 C CA . TRP A 1 300 ? -10.985 -20.791 28.551 1.00 92.38 300 TRP A CA 1
ATOM 2385 C C . TRP A 1 300 ? -11.863 -21.778 27.785 1.00 92.38 300 TRP A C 1
ATOM 2387 O O . TRP A 1 300 ? -12.090 -22.903 28.239 1.00 92.38 300 TRP A O 1
ATOM 2397 N N . ILE A 1 301 ? -12.325 -21.367 26.604 1.00 94.69 301 ILE A N 1
ATOM 2398 C CA . ILE A 1 301 ? -13.200 -22.156 25.732 1.00 94.69 301 ILE A CA 1
ATOM 2399 C C . ILE A 1 301 ? -12.429 -22.503 24.450 1.00 94.69 301 ILE A C 1
ATOM 2401 O O . ILE A 1 301 ? -11.911 -21.600 23.789 1.00 94.69 301 ILE A O 1
ATOM 2405 N N . PRO A 1 302 ? -12.306 -23.789 24.082 1.00 92.00 302 PRO A N 1
ATOM 2406 C CA . PRO A 1 302 ? -11.732 -24.175 22.801 1.00 92.00 302 PRO A CA 1
ATOM 2407 C C . PRO A 1 302 ? -12.692 -23.819 21.663 1.00 92.00 302 PRO A C 1
ATOM 2409 O O . PRO A 1 302 ? -13.892 -24.086 21.726 1.00 92.00 302 PRO A O 1
ATOM 2412 N N . VAL A 1 303 ? -12.155 -23.211 20.612 1.00 93.06 303 VAL A N 1
ATOM 2413 C CA . VAL A 1 303 ? -12.922 -22.592 19.533 1.00 93.06 303 VAL A CA 1
ATOM 2414 C C . VAL A 1 303 ? -12.249 -22.768 18.175 1.00 93.06 303 VAL A C 1
ATOM 2416 O O . VAL A 1 303 ? -11.055 -23.067 18.077 1.00 93.06 303 VAL A O 1
ATOM 2419 N N . MET A 1 304 ? -13.025 -22.568 17.115 1.00 82.56 304 MET A N 1
ATOM 2420 C CA . MET A 1 304 ? -12.546 -22.464 15.742 1.00 82.56 304 MET A CA 1
ATOM 2421 C C . MET A 1 304 ? -13.024 -21.152 15.123 1.00 82.56 304 MET A C 1
ATOM 2423 O O . MET A 1 304 ? -14.216 -20.839 15.206 1.00 82.56 304 MET A O 1
ATOM 2427 N N . THR A 1 305 ? -12.106 -20.406 14.508 1.00 74.75 305 THR A N 1
ATOM 2428 C CA . THR A 1 305 ? -12.435 -19.220 13.707 1.00 74.75 305 THR A CA 1
ATOM 2429 C C . THR A 1 305 ? -13.085 -19.629 12.385 1.00 74.75 305 THR A C 1
ATOM 2431 O O . THR A 1 305 ? -13.059 -20.802 11.991 1.00 74.75 305 THR A O 1
ATOM 2434 N N . ARG A 1 306 ? -13.654 -18.662 11.661 1.00 60.09 306 ARG A N 1
ATOM 2435 C CA . ARG A 1 306 ? -14.271 -18.897 10.349 1.00 60.09 306 ARG A CA 1
ATOM 2436 C C . ARG A 1 306 ? -13.267 -19.401 9.306 1.00 60.09 306 ARG A C 1
ATOM 2438 O O . ARG A 1 306 ? -13.623 -20.211 8.455 1.00 60.09 306 ARG A O 1
ATOM 2445 N N . GLU A 1 307 ? -12.010 -18.987 9.417 1.00 52.66 307 GLU A N 1
ATOM 2446 C CA . GLU A 1 307 ? -10.879 -19.374 8.563 1.00 52.66 307 GLU A CA 1
ATOM 2447 C C . GLU A 1 307 ? -10.354 -20.785 8.892 1.00 52.66 307 GLU A C 1
ATOM 2449 O O . GLU A 1 307 ? -9.376 -21.248 8.306 1.00 52.66 307 GLU A O 1
ATOM 2454 N N . GLY A 1 308 ? -10.989 -21.485 9.840 1.00 65.62 308 GLY A N 1
ATOM 2455 C CA . GLY A 1 308 ? -10.639 -22.846 10.240 1.00 65.62 308 GLY A CA 1
ATOM 2456 C C . GLY A 1 308 ? -9.506 -22.933 11.263 1.00 65.62 308 GLY A C 1
ATOM 2457 O O . GLY A 1 308 ? -9.081 -24.041 11.606 1.00 65.62 308 GLY A O 1
ATOM 2458 N N . LEU A 1 309 ? -9.023 -21.798 11.783 1.00 67.56 309 LEU A N 1
ATOM 2459 C CA . LEU A 1 309 ? -7.983 -21.774 12.808 1.00 67.56 309 LEU A CA 1
ATOM 2460 C C . LEU A 1 309 ? -8.562 -22.228 14.146 1.00 67.56 309 LEU A C 1
ATOM 2462 O O . LEU A 1 309 ? -9.581 -21.721 14.605 1.00 67.56 309 LEU A O 1
ATOM 2466 N N . ARG A 1 310 ? -7.907 -23.202 14.779 1.00 86.94 310 ARG A N 1
ATOM 2467 C CA . ARG A 1 310 ? -8.315 -23.754 16.077 1.00 86.94 310 ARG A CA 1
ATOM 2468 C C . ARG A 1 310 ? -7.456 -23.174 17.192 1.00 86.94 310 ARG A C 1
ATOM 2470 O O . ARG A 1 310 ? -6.239 -23.094 17.042 1.00 86.94 310 ARG A O 1
ATOM 2477 N N . GLY A 1 311 ? -8.072 -22.861 18.324 1.00 88.31 311 GLY A N 1
ATOM 2478 C CA . GLY A 1 311 ? -7.358 -22.440 19.526 1.00 88.31 311 GLY A CA 1
ATOM 2479 C C . GLY A 1 311 ? -8.287 -22.282 20.723 1.00 88.31 311 GLY A C 1
ATOM 2480 O O . GLY A 1 311 ? -9.364 -22.872 20.756 1.00 88.31 311 GLY A O 1
ATOM 2481 N N . TRP A 1 312 ? -7.865 -21.500 21.710 1.00 92.81 312 TRP A N 1
ATOM 2482 C CA . TRP A 1 312 ? -8.621 -21.223 22.930 1.00 92.81 312 TRP A CA 1
ATOM 2483 C C . TRP A 1 312 ? -8.861 -19.727 23.089 1.00 92.81 312 TRP A C 1
ATOM 2485 O O . TRP A 1 312 ? -7.953 -18.925 22.877 1.00 92.81 312 TRP A O 1
ATOM 2495 N N . VAL A 1 313 ? -10.070 -19.366 23.506 1.00 92.38 313 VAL A N 1
ATOM 2496 C CA . VAL A 1 313 ? -10.469 -17.989 23.804 1.00 92.38 313 VAL A CA 1
ATOM 2497 C C . VAL A 1 313 ? -10.803 -17.850 25.287 1.00 92.38 313 VAL A C 1
ATOM 2499 O O . VAL A 1 313 ? -11.303 -18.796 25.899 1.00 92.38 313 VAL A O 1
ATOM 2502 N N . SER A 1 314 ? -10.521 -16.686 25.873 1.00 89.31 314 SER A N 1
ATOM 2503 C CA . SER A 1 314 ? -10.913 -16.389 27.255 1.00 89.31 314 SER A CA 1
ATOM 2504 C C . SER A 1 314 ? -12.437 -16.365 27.370 1.00 89.31 314 SER A C 1
ATOM 2506 O O . SER A 1 314 ? -13.106 -15.624 26.647 1.00 89.31 314 SER A O 1
ATOM 2508 N N . ALA A 1 315 ? -12.980 -17.163 28.288 1.00 86.06 315 ALA A N 1
ATOM 2509 C CA . ALA A 1 315 ? -14.416 -17.285 28.503 1.00 86.06 315 ALA A CA 1
ATOM 2510 C C . ALA A 1 315 ? -15.033 -15.993 29.063 1.00 86.06 315 ALA A C 1
ATOM 2512 O O . ALA A 1 315 ? -16.210 -15.729 28.833 1.00 86.06 315 ALA A O 1
ATOM 2513 N N . LEU A 1 316 ? -14.230 -15.167 29.741 1.00 76.75 316 LEU A N 1
ATOM 2514 C CA . LEU A 1 316 ? -14.621 -13.861 30.277 1.00 76.75 316 LEU A CA 1
ATOM 2515 C C . LEU A 1 316 ? -15.098 -12.889 29.189 1.00 76.75 316 LEU A C 1
ATOM 2517 O O . LEU A 1 316 ? -15.993 -12.086 29.432 1.00 76.75 316 LEU A O 1
ATOM 2521 N N . PHE A 1 317 ? -14.496 -12.965 27.999 1.00 78.62 317 PHE A N 1
ATOM 2522 C CA . PHE A 1 317 ? -14.641 -11.960 26.941 1.00 78.62 317 PHE A CA 1
ATOM 2523 C C . PHE A 1 317 ? -15.498 -12.424 25.764 1.00 78.62 317 PHE A C 1
ATOM 2525 O O . PHE A 1 317 ? -15.372 -11.903 24.650 1.00 78.62 317 PHE A O 1
ATOM 2532 N N . VAL A 1 318 ? -16.342 -13.424 25.992 1.00 82.12 318 VAL A N 1
ATOM 2533 C CA . VAL A 1 318 ? -17.225 -14.003 24.983 1.00 82.12 318 VAL A CA 1
ATOM 2534 C C . VAL A 1 318 ? -18.649 -14.095 25.511 1.00 82.12 318 VAL A C 1
ATOM 2536 O O . VAL A 1 318 ? -18.874 -14.221 26.710 1.00 82.12 318 VAL A O 1
ATOM 2539 N N . GLN A 1 319 ? -19.609 -14.044 24.598 1.00 78.06 319 GLN A N 1
ATOM 2540 C CA . GLN A 1 319 ? -21.040 -14.193 24.852 1.00 78.06 319 GLN A CA 1
ATOM 2541 C C . GLN A 1 319 ? -21.656 -15.135 23.807 1.00 78.06 319 GLN A C 1
ATOM 2543 O O . GLN A 1 319 ? -21.049 -15.335 22.750 1.00 78.06 319 GLN A O 1
ATOM 2548 N N . PRO A 1 320 ? -22.848 -15.711 24.042 1.00 79.19 320 PRO A N 1
ATOM 2549 C CA . PRO A 1 320 ? -23.573 -16.428 22.997 1.00 79.19 320 PRO A CA 1
ATOM 2550 C C . PRO A 1 320 ? -23.802 -15.513 21.789 1.00 79.19 320 PRO A C 1
ATOM 2552 O O . PRO A 1 320 ? -24.156 -14.345 21.959 1.00 79.19 320 PRO A O 1
ATOM 2555 N N . ALA A 1 321 ? -23.595 -16.028 20.577 1.00 65.00 321 ALA A N 1
ATOM 2556 C CA . ALA A 1 321 ? -23.866 -15.261 19.368 1.00 65.00 321 ALA A CA 1
ATOM 2557 C C . ALA A 1 321 ? -25.374 -14.959 19.284 1.00 65.00 321 ALA A C 1
ATOM 2559 O O . ALA A 1 321 ? -26.191 -15.873 19.162 1.00 65.00 321 ALA A O 1
ATOM 2560 N N . THR A 1 322 ? -25.760 -13.686 19.363 1.00 48.56 322 THR A N 1
ATOM 2561 C CA . THR A 1 322 ? -27.151 -13.261 19.183 1.00 48.56 322 THR A CA 1
ATOM 2562 C C . THR A 1 322 ? -27.477 -13.198 17.696 1.00 48.56 322 THR A C 1
ATOM 2564 O O . THR A 1 322 ? -27.096 -12.264 16.995 1.00 48.56 322 THR A O 1
ATOM 2567 N N . VAL A 1 323 ? -28.220 -14.188 17.202 1.00 37.56 323 VAL A N 1
ATOM 2568 C CA . VAL A 1 323 ? -28.853 -14.102 15.883 1.00 37.56 323 VAL A CA 1
ATOM 2569 C C . VAL A 1 323 ? -30.116 -13.257 16.030 1.00 37.56 323 VAL A C 1
ATOM 2571 O O . VAL A 1 323 ? -31.157 -13.751 16.457 1.00 37.56 323 VAL A O 1
ATOM 2574 N N . VAL A 1 324 ? -30.035 -11.965 15.709 1.00 33.22 324 VAL A N 1
ATOM 2575 C CA . VAL A 1 324 ? -31.239 -11.135 15.577 1.00 33.22 324 VAL A CA 1
ATOM 2576 C C . VAL A 1 324 ? -31.802 -11.358 14.176 1.00 33.22 324 VAL A C 1
ATOM 2578 O O . VAL A 1 324 ? -31.381 -10.726 13.209 1.00 33.22 324 VAL A O 1
ATOM 2581 N N . HIS A 1 325 ? -32.740 -12.297 14.056 1.00 31.41 325 HIS A N 1
ATOM 2582 C CA . HIS A 1 325 ? -33.610 -12.385 12.885 1.00 31.41 325 HIS A CA 1
ATOM 2583 C C . HIS A 1 325 ? -34.678 -11.279 12.935 1.00 31.41 325 HIS A C 1
ATOM 2585 O O . HIS A 1 325 ? -35.015 -10.805 14.022 1.00 31.41 325 HIS A O 1
ATOM 2591 N N . PRO A 1 326 ? -35.224 -10.837 11.786 1.00 28.62 326 PRO A N 1
ATOM 2592 C CA . PRO A 1 326 ? -36.200 -9.759 11.767 1.00 28.62 326 PRO A CA 1
ATOM 2593 C C . PRO A 1 326 ? -37.479 -10.212 12.475 1.00 28.62 326 PRO A C 1
ATOM 2595 O O . PRO A 1 326 ? -38.221 -11.041 11.952 1.00 28.62 326 PRO A O 1
ATOM 2598 N N . GLY A 1 327 ? -37.738 -9.652 13.653 1.00 33.25 327 GLY A N 1
ATOM 2599 C CA . GLY A 1 327 ? -38.993 -9.851 14.365 1.00 33.25 327 GLY A CA 1
ATOM 2600 C C . GLY A 1 327 ? -38.836 -9.755 15.872 1.00 33.25 327 GLY A C 1
ATOM 2601 O O . GLY A 1 327 ? -38.573 -10.759 16.512 1.00 33.25 327 GLY A O 1
ATOM 2602 N N . GLU A 1 328 ? -39.011 -8.545 16.406 1.00 30.14 328 GLU A N 1
ATOM 2603 C CA . GLU A 1 328 ? -39.921 -8.203 17.514 1.00 30.14 328 GLU A CA 1
ATOM 2604 C C . GLU A 1 328 ? -39.479 -6.882 18.167 1.00 30.14 328 GLU A C 1
ATOM 2606 O O . GLU A 1 328 ? -38.391 -6.770 18.719 1.00 30.14 328 GLU A O 1
ATOM 2611 N N . GLY A 1 329 ? -40.352 -5.869 18.085 1.00 25.95 329 GLY A N 1
ATOM 2612 C CA . GLY A 1 329 ? -40.225 -4.610 18.827 1.00 25.95 329 GLY A CA 1
ATOM 2613 C C . GLY A 1 329 ? -40.077 -3.348 17.972 1.00 25.95 329 GLY A C 1
ATOM 2614 O O . GLY A 1 329 ? -38.999 -2.774 17.898 1.00 25.95 329 GLY A O 1
ATOM 2615 N N . GLY A 1 330 ? -41.183 -2.871 17.387 1.00 24.34 330 GLY A N 1
ATOM 2616 C CA . GLY A 1 330 ? -41.287 -1.508 16.846 1.00 24.34 330 GLY A CA 1
ATOM 2617 C C . GLY A 1 330 ? -41.799 -1.445 15.411 1.00 24.34 330 GLY A C 1
ATOM 2618 O O . GLY A 1 330 ? -41.034 -1.509 14.458 1.00 24.34 330 GLY A O 1
ATOM 2619 N N . SER A 1 331 ? -43.115 -1.305 15.259 1.00 24.89 331 SER A N 1
ATOM 2620 C CA . SER A 1 331 ? -43.787 -1.130 13.971 1.00 24.89 331 SER A CA 1
ATOM 2621 C C . SER A 1 331 ? -43.283 0.120 13.235 1.00 24.89 331 SER A C 1
ATOM 2623 O O . SER A 1 331 ? -43.594 1.241 13.631 1.00 24.89 331 SER A O 1
ATOM 2625 N N . VAL A 1 332 ? -42.573 -0.072 12.123 1.00 23.86 332 VAL A N 1
ATOM 2626 C CA . VAL A 1 332 ? -42.646 0.829 10.968 1.00 23.86 332 VAL A CA 1
ATOM 2627 C C . VAL A 1 332 ? -42.954 -0.044 9.763 1.00 23.86 332 VAL A C 1
ATOM 2629 O O . VAL A 1 332 ? -42.147 -0.863 9.332 1.00 23.86 332 VAL A O 1
ATOM 2632 N N . VAL A 1 333 ? -44.171 0.105 9.251 1.00 24.78 333 VAL A N 1
ATOM 2633 C CA . VAL A 1 333 ? -44.602 -0.506 7.999 1.00 24.78 333 VAL A CA 1
ATOM 2634 C C . VAL A 1 333 ? -43.724 0.047 6.879 1.00 24.78 333 VAL A C 1
ATOM 2636 O O . VAL A 1 333 ? -43.837 1.219 6.531 1.00 24.78 333 VAL A O 1
ATOM 2639 N N . VAL A 1 334 ? -42.892 -0.804 6.284 1.00 26.27 334 VAL A N 1
ATOM 2640 C CA . VAL A 1 334 ? -42.388 -0.587 4.927 1.00 26.27 334 VAL A CA 1
ATOM 2641 C C . VAL A 1 334 ? -42.770 -1.813 4.112 1.00 26.27 334 VAL A C 1
ATOM 2643 O O . VAL A 1 334 ? -42.332 -2.931 4.367 1.00 26.27 334 VAL A O 1
ATOM 2646 N N . THR A 1 335 ? -43.676 -1.592 3.167 1.00 23.62 335 THR A N 1
ATOM 2647 C CA . THR A 1 335 ? -44.075 -2.537 2.122 1.00 23.62 335 THR A CA 1
ATOM 2648 C C . THR A 1 335 ? -42.850 -3.112 1.400 1.00 23.62 335 THR A C 1
ATOM 2650 O O . THR A 1 335 ? -41.922 -2.355 1.112 1.00 23.62 335 THR A O 1
ATOM 2653 N N . PRO A 1 336 ? -42.846 -4.410 1.043 1.00 30.22 336 PRO A N 1
ATOM 2654 C CA . PRO A 1 336 ? -41.763 -4.997 0.272 1.00 30.22 336 PRO A CA 1
ATOM 2655 C C . PRO A 1 336 ? -41.866 -4.490 -1.168 1.00 30.22 336 PRO A C 1
ATOM 2657 O O . PRO A 1 336 ? -42.715 -4.940 -1.938 1.00 30.22 336 PRO A O 1
ATOM 2660 N N . SER A 1 337 ? -41.018 -3.530 -1.525 1.00 26.61 337 SER A N 1
ATOM 2661 C CA . SER A 1 337 ? -40.821 -3.144 -2.918 1.00 26.61 337 SER A CA 1
ATOM 2662 C C . SER A 1 337 ? -39.697 -3.985 -3.512 1.00 26.61 337 SER A C 1
ATOM 2664 O O . SER A 1 337 ? -38.573 -4.021 -3.024 1.00 26.61 337 SER A O 1
ATOM 2666 N N . THR A 1 338 ? -40.081 -4.693 -4.562 1.00 27.80 338 THR A N 1
ATOM 2667 C CA . THR A 1 338 ? -39.304 -5.502 -5.498 1.00 27.80 338 THR A CA 1
ATOM 2668 C C . THR A 1 338 ? -37.945 -4.920 -5.900 1.00 27.80 338 THR A C 1
ATOM 2670 O O . THR A 1 338 ? -37.879 -3.808 -6.412 1.00 27.80 338 THR A O 1
ATOM 2673 N N . THR A 1 339 ? -36.915 -5.755 -5.743 1.00 39.03 339 THR A N 1
ATOM 2674 C CA . THR A 1 339 ? -35.696 -5.902 -6.561 1.00 39.03 339 THR A CA 1
ATOM 2675 C C . THR A 1 339 ? -35.150 -4.638 -7.239 1.00 39.03 339 THR A C 1
ATOM 2677 O O . THR A 1 339 ? -35.287 -4.452 -8.447 1.00 39.03 339 THR A O 1
ATOM 2680 N N . THR A 1 340 ? -34.434 -3.823 -6.473 1.00 41.28 340 THR A N 1
ATOM 2681 C CA . THR A 1 340 ? -33.370 -2.940 -6.973 1.00 41.28 340 THR A CA 1
ATOM 2682 C C . THR A 1 340 ? -32.036 -3.534 -6.516 1.00 41.28 340 THR A C 1
ATOM 2684 O O . THR A 1 340 ? -31.967 -4.060 -5.409 1.00 41.28 340 THR A O 1
ATOM 2687 N N . GLY A 1 341 ? -31.034 -3.556 -7.404 1.00 55.69 341 GLY A N 1
ATOM 2688 C CA . GLY A 1 341 ? -29.796 -4.339 -7.281 1.00 55.69 341 GLY A CA 1
ATOM 2689 C C . GLY A 1 341 ? -29.122 -4.288 -5.908 1.00 55.69 341 GLY A C 1
ATOM 2690 O O . GLY A 1 341 ? -29.182 -3.278 -5.209 1.00 55.69 341 GLY A O 1
ATOM 2691 N N . GLU A 1 342 ? -28.499 -5.404 -5.525 1.00 74.81 342 GLU A N 1
ATOM 2692 C CA . GLU A 1 342 ? -27.725 -5.493 -4.288 1.00 74.81 342 GLU A CA 1
ATOM 2693 C C . GLU A 1 342 ? -26.637 -4.414 -4.283 1.00 74.81 342 GLU A C 1
ATOM 2695 O O . GLU A 1 342 ? -25.780 -4.386 -5.161 1.00 74.81 342 GLU A O 1
ATOM 2700 N N . LEU A 1 343 ? -26.696 -3.511 -3.305 1.00 86.94 343 LEU A N 1
ATOM 2701 C CA . LEU A 1 343 ? -25.725 -2.438 -3.143 1.00 86.94 343 LEU A CA 1
ATOM 2702 C C . LEU A 1 343 ? -24.676 -2.878 -2.124 1.00 86.94 343 LEU A C 1
ATOM 2704 O O . LEU A 1 343 ? -25.006 -3.113 -0.960 1.00 86.94 343 LEU A O 1
ATOM 2708 N N . TRP A 1 344 ? -23.423 -2.981 -2.553 1.00 89.75 344 TRP A N 1
ATOM 2709 C CA . TRP A 1 344 ? -22.301 -3.329 -1.687 1.00 89.75 344 TRP A CA 1
ATOM 2710 C C . TRP A 1 344 ? -21.578 -2.067 -1.233 1.00 89.75 344 TRP A C 1
ATOM 2712 O O . TRP A 1 344 ? -21.342 -1.146 -2.013 1.00 89.75 344 TRP A O 1
ATOM 2722 N N . LEU A 1 345 ? -21.250 -2.013 0.051 1.00 92.00 345 LEU A N 1
ATOM 2723 C CA . LEU A 1 345 ? -20.571 -0.897 0.692 1.00 92.00 345 LEU A CA 1
ATOM 2724 C C . LEU A 1 345 ? -19.274 -1.376 1.323 1.00 92.00 345 LEU A C 1
ATOM 2726 O O . LEU A 1 345 ? -19.134 -2.542 1.689 1.00 92.00 345 LEU A O 1
ATOM 2730 N N . ARG A 1 346 ? -18.356 -0.441 1.516 1.00 87.12 346 ARG A N 1
ATOM 2731 C CA . ARG A 1 346 ? -17.141 -0.640 2.303 1.00 87.12 346 ARG A CA 1
ATOM 2732 C C . ARG A 1 346 ? -16.920 0.546 3.215 1.00 87.12 346 ARG A C 1
ATOM 2734 O O . ARG A 1 346 ? -17.514 1.611 3.018 1.00 87.12 346 ARG A O 1
ATOM 2741 N N . THR A 1 347 ? -16.069 0.368 4.218 1.00 83.62 347 THR A N 1
ATOM 2742 C CA . THR A 1 347 ? -15.738 1.475 5.108 1.00 83.62 347 THR A CA 1
ATOM 2743 C C . THR A 1 347 ? -14.587 2.330 4.587 1.00 83.62 347 THR A C 1
ATOM 2745 O O . THR A 1 347 ? -13.577 1.812 4.124 1.00 83.62 347 THR A O 1
ATOM 2748 N N . THR A 1 348 ? -14.717 3.649 4.727 1.00 75.88 348 THR A N 1
ATOM 2749 C CA . THR A 1 348 ? -13.622 4.616 4.548 1.00 75.88 348 THR A CA 1
ATOM 2750 C C . THR A 1 348 ? -12.808 4.823 5.833 1.00 75.88 348 THR A C 1
ATOM 2752 O O . THR A 1 348 ? -11.792 5.519 5.825 1.00 75.88 348 THR A O 1
ATOM 2755 N N . ALA A 1 349 ? -13.233 4.233 6.959 1.00 59.31 349 ALA A N 1
ATOM 2756 C CA . ALA A 1 349 ? -12.536 4.331 8.236 1.00 59.31 349 ALA A CA 1
ATOM 2757 C C . ALA A 1 349 ? -11.320 3.398 8.264 1.00 59.31 349 ALA A C 1
ATOM 2759 O O . ALA A 1 349 ? -11.454 2.181 8.179 1.00 59.31 349 ALA A O 1
ATOM 2760 N N . THR A 1 350 ? -10.128 3.959 8.469 1.00 45.62 350 THR A N 1
ATOM 2761 C CA . THR A 1 350 ? -8.853 3.218 8.447 1.00 45.62 350 THR A CA 1
ATOM 2762 C C . THR A 1 350 ? -8.661 2.244 9.612 1.00 45.62 350 THR A C 1
ATOM 2764 O O . THR A 1 350 ? -7.828 1.347 9.521 1.00 45.62 350 THR A O 1
ATOM 2767 N N . SER A 1 351 ? -9.425 2.392 10.695 1.00 47.97 351 SER A N 1
ATOM 2768 C CA . SER A 1 351 ? -9.411 1.512 11.873 1.00 47.97 351 SER A CA 1
ATOM 2769 C C . SER A 1 351 ? -10.641 0.601 11.973 1.00 47.97 351 SER A C 1
ATOM 2771 O O . SER A 1 351 ? -10.831 -0.067 12.990 1.00 47.97 351 SER A O 1
ATOM 2773 N N . GLY A 1 352 ? -11.468 0.562 10.924 1.00 59.16 352 GLY A N 1
ATOM 2774 C CA . GLY A 1 352 ? -12.737 -0.155 10.906 1.00 59.16 352 GLY A CA 1
ATOM 2775 C C . GLY A 1 352 ? -13.909 0.662 11.460 1.00 59.16 352 GLY A C 1
ATOM 2776 O O . GLY A 1 352 ? -13.756 1.663 12.163 1.00 59.16 352 GLY A O 1
ATOM 2777 N N . LEU A 1 353 ? -15.117 0.230 11.117 1.00 73.94 353 LEU A N 1
ATOM 2778 C CA . LEU A 1 353 ? -16.379 0.885 11.426 1.00 73.94 353 LEU A CA 1
ATOM 2779 C C . LEU A 1 353 ? -17.259 -0.023 12.278 1.00 73.94 353 LEU A C 1
ATOM 2781 O O . LEU A 1 353 ? -17.508 -1.175 11.946 1.00 73.94 353 LEU A O 1
ATOM 2785 N N . ARG A 1 354 ? -17.768 0.508 13.389 1.00 80.12 354 ARG A N 1
ATOM 2786 C CA . ARG A 1 354 ? -18.642 -0.238 14.302 1.00 80.12 354 ARG A CA 1
ATOM 2787 C C . ARG A 1 354 ? -20.034 -0.429 13.695 1.00 80.12 354 ARG A C 1
ATOM 2789 O O . ARG A 1 354 ? -20.637 0.540 13.233 1.00 80.12 354 ARG A O 1
ATOM 2796 N N . VAL A 1 355 ? -20.562 -1.645 13.800 1.00 75.19 355 VAL A N 1
ATOM 2797 C CA . VAL A 1 355 ? -21.949 -2.002 13.480 1.00 75.19 355 VAL A CA 1
ATOM 2798 C C . VAL A 1 355 ? -22.735 -2.153 14.776 1.00 75.19 355 VAL A C 1
ATOM 2800 O O . VAL A 1 355 ? -22.277 -2.792 15.724 1.00 75.19 355 VAL A O 1
ATOM 2803 N N . ARG A 1 356 ? -23.909 -1.530 14.840 1.00 83.50 356 ARG A N 1
ATOM 2804 C CA . ARG A 1 356 ? -24.736 -1.419 16.047 1.00 83.50 356 ARG A CA 1
ATOM 2805 C C . ARG A 1 356 ? -26.111 -2.040 15.855 1.00 83.50 356 ARG A C 1
ATOM 2807 O O . ARG A 1 356 ? -26.582 -2.169 14.733 1.00 83.50 356 ARG A O 1
ATOM 2814 N N . SER A 1 357 ? -26.780 -2.401 16.943 1.00 70.75 357 SER A N 1
ATOM 2815 C CA . SER A 1 357 ? -28.127 -2.990 16.877 1.00 70.75 357 SER A CA 1
ATOM 2816 C C . SER A 1 357 ? -29.216 -2.015 16.412 1.00 70.75 357 SER A C 1
ATOM 2818 O O . SER A 1 357 ? -30.285 -2.450 15.996 1.00 70.75 357 SER A O 1
ATOM 2820 N N . GLY A 1 358 ? -28.949 -0.706 16.421 1.00 69.56 358 GLY A N 1
ATOM 2821 C CA . GLY A 1 358 ? -29.866 0.333 15.952 1.00 69.56 358 GLY A CA 1
ATOM 2822 C C . GLY A 1 358 ? -29.133 1.550 15.386 1.00 69.56 358 GLY A C 1
ATOM 2823 O O . GLY A 1 358 ? -27.919 1.696 15.545 1.00 69.56 358 GLY A O 1
ATOM 2824 N N . SER A 1 359 ? -29.876 2.435 14.721 1.00 80.50 359 SER A N 1
ATOM 2825 C CA . SER A 1 359 ? -29.346 3.642 14.081 1.00 80.50 359 SER A CA 1
ATOM 2826 C C . SER A 1 359 ? -28.961 4.702 15.118 1.00 80.50 359 SER A C 1
ATOM 2828 O O . SER A 1 359 ? -29.801 5.483 15.571 1.00 80.50 359 SER A O 1
ATOM 2830 N N . GLY A 1 360 ? -27.692 4.733 15.515 1.00 63.81 360 GLY A N 1
ATOM 2831 C CA . GLY A 1 360 ? -27.190 5.718 16.470 1.00 63.81 360 GLY A CA 1
ATOM 2832 C C . GLY A 1 360 ? -26.072 5.185 17.354 1.00 63.81 360 GLY A C 1
ATOM 2833 O O . GLY A 1 360 ? -25.961 3.983 17.587 1.00 63.81 360 GLY A O 1
ATOM 2834 N N . VAL A 1 361 ? -25.233 6.084 17.875 1.00 65.62 361 VAL A N 1
ATOM 2835 C CA . VAL A 1 361 ? -24.097 5.708 18.735 1.00 65.62 361 VAL A CA 1
ATOM 2836 C C . VAL A 1 361 ? -24.523 5.158 20.098 1.00 65.62 361 VAL A C 1
ATOM 2838 O O . VAL A 1 361 ? -23.731 4.458 20.723 1.00 65.62 361 VAL A O 1
ATOM 2841 N N . GLN A 1 362 ? -25.761 5.431 20.516 1.00 62.66 362 GLN A N 1
ATOM 2842 C CA . GLN A 1 362 ? -26.383 4.934 21.744 1.00 62.66 362 GLN A CA 1
ATOM 2843 C C . GLN A 1 362 ? -26.711 3.435 21.701 1.00 62.66 362 GLN A C 1
ATOM 2845 O O . GLN A 1 362 ? -26.885 2.815 22.743 1.00 62.66 362 GLN A O 1
ATOM 2850 N N . HIS A 1 363 ? -26.815 2.836 20.510 1.00 58.72 363 HIS A N 1
ATOM 2851 C CA . HIS A 1 363 ? -27.158 1.421 20.391 1.00 58.72 363 HIS A CA 1
ATOM 2852 C C . HIS A 1 363 ? -25.932 0.524 20.616 1.00 58.72 363 HIS A C 1
ATOM 2854 O O . HIS A 1 363 ? -24.848 0.855 20.122 1.00 58.72 363 HIS A O 1
ATOM 2860 N N . PRO A 1 364 ? -26.076 -0.628 21.300 1.00 53.75 364 PRO A N 1
ATOM 2861 C CA . PRO A 1 364 ? -24.990 -1.584 21.504 1.00 53.75 364 PRO A CA 1
ATOM 2862 C C . PRO A 1 364 ? -24.272 -1.971 20.207 1.00 53.75 364 PRO A C 1
ATOM 2864 O O . PRO A 1 364 ? -24.897 -2.113 19.155 1.00 53.75 364 PRO A O 1
ATOM 2867 N N . MET A 1 365 ? -22.952 -2.142 20.284 1.00 59.06 365 MET A N 1
ATOM 2868 C CA . MET A 1 365 ? -22.148 -2.658 19.176 1.00 59.06 365 MET A CA 1
ATOM 2869 C C . MET A 1 365 ? -22.367 -4.168 19.046 1.00 59.06 365 MET A C 1
ATOM 2871 O O . MET A 1 365 ? -22.304 -4.887 20.038 1.00 59.06 365 MET A O 1
ATOM 2875 N N . ILE A 1 366 ? -22.621 -4.630 17.826 1.00 63.06 366 ILE A N 1
ATOM 2876 C CA . ILE A 1 366 ? -22.912 -6.037 17.507 1.00 63.06 366 ILE A CA 1
ATOM 2877 C C . ILE A 1 366 ? -21.988 -6.607 16.423 1.00 63.06 366 ILE A C 1
ATOM 2879 O O . ILE A 1 366 ? -22.098 -7.777 16.076 1.00 63.06 366 ILE A O 1
ATOM 2883 N N . GLY A 1 367 ? -21.082 -5.790 15.886 1.00 64.88 367 GLY A N 1
ATOM 2884 C CA . GLY A 1 367 ? -20.077 -6.207 14.914 1.00 64.88 367 GLY A CA 1
ATOM 2885 C C . GLY A 1 367 ? -19.214 -5.040 14.445 1.00 64.88 367 GLY A C 1
ATOM 2886 O O . GLY A 1 367 ? -19.356 -3.909 14.924 1.00 64.88 367 GLY A O 1
ATOM 2887 N N . SER A 1 368 ? -18.350 -5.297 13.471 1.00 68.88 368 SER A N 1
ATOM 2888 C CA . SER A 1 368 ? -17.529 -4.285 12.801 1.00 68.88 368 SER A CA 1
ATOM 2889 C C . SER A 1 368 ? -17.365 -4.583 11.313 1.00 68.88 368 SER A C 1
ATOM 2891 O O . SER A 1 368 ? -17.485 -5.727 10.893 1.00 68.88 368 SER A O 1
ATOM 2893 N N . ILE A 1 369 ? -17.086 -3.533 10.543 1.00 74.38 369 ILE A N 1
ATOM 2894 C CA . ILE A 1 369 ? -16.667 -3.562 9.140 1.00 74.38 369 ILE A CA 1
ATOM 2895 C C . ILE A 1 369 ? -15.208 -3.126 9.123 1.00 74.38 369 ILE A C 1
ATOM 2897 O O . ILE A 1 369 ? -14.909 -2.004 9.529 1.00 74.38 369 ILE A O 1
ATOM 2901 N N . MET A 1 370 ? -14.297 -3.977 8.688 1.00 67.69 370 MET A N 1
ATOM 2902 C CA . MET A 1 370 ? -12.878 -3.652 8.588 1.00 67.69 370 MET A CA 1
ATOM 2903 C C . MET A 1 370 ? -12.541 -3.018 7.232 1.00 67.69 370 MET A C 1
ATOM 2905 O O . MET A 1 370 ? -13.298 -3.170 6.272 1.00 67.69 370 MET A O 1
ATOM 2909 N N . PRO A 1 371 ? -11.415 -2.289 7.113 1.00 56.44 371 PRO A N 1
ATOM 2910 C CA . PRO A 1 371 ? -10.899 -1.898 5.805 1.00 56.44 371 PRO A CA 1
ATOM 2911 C C . PRO A 1 371 ? -10.730 -3.132 4.907 1.00 56.44 371 PRO A C 1
ATOM 2913 O O . PRO A 1 371 ? -10.143 -4.124 5.340 1.00 56.44 371 PRO A O 1
ATOM 2916 N N . GLY A 1 372 ? -11.259 -3.067 3.684 1.00 59.81 372 GLY A N 1
ATOM 2917 C CA . GLY A 1 372 ? -11.296 -4.189 2.737 1.00 59.81 372 GLY A CA 1
ATOM 2918 C C . GLY A 1 372 ? -12.547 -5.075 2.838 1.00 59.81 372 GLY A C 1
ATOM 2919 O O . GLY A 1 372 ? -12.850 -5.795 1.887 1.00 59.81 372 GLY A O 1
ATOM 2920 N N . ASP A 1 373 ? -13.323 -4.997 3.928 1.00 70.88 373 ASP A N 1
ATOM 2921 C CA . ASP A 1 373 ? -14.602 -5.707 4.014 1.00 70.88 373 ASP A CA 1
ATOM 2922 C C . ASP A 1 373 ? -15.623 -5.091 3.054 1.00 70.88 373 ASP A C 1
ATOM 2924 O O . ASP A 1 373 ? -15.813 -3.871 3.000 1.00 70.88 373 ASP A O 1
ATOM 2928 N N . GLN A 1 374 ? -16.345 -5.963 2.352 1.00 81.94 374 GLN A N 1
ATOM 2929 C CA . GLN A 1 374 ? -17.540 -5.603 1.601 1.00 81.94 374 GLN A CA 1
ATOM 2930 C C . GLN A 1 374 ? -18.771 -6.077 2.370 1.00 81.94 374 GLN A C 1
ATOM 2932 O O . GLN A 1 374 ? -18.867 -7.239 2.770 1.00 81.94 374 GLN A O 1
ATOM 2937 N N . VAL A 1 375 ? -19.723 -5.172 2.577 1.00 87.56 375 VAL A N 1
ATOM 2938 C CA . VAL A 1 375 ? -20.975 -5.441 3.288 1.00 87.56 375 VAL A CA 1
ATOM 2939 C C . VAL A 1 375 ? -22.159 -5.084 2.417 1.00 87.56 375 VAL A C 1
ATOM 2941 O O . VAL A 1 375 ? -22.107 -4.136 1.634 1.00 87.56 375 VAL A O 1
ATOM 2944 N N . LYS A 1 376 ? -23.254 -5.818 2.559 1.00 91.31 376 LYS A N 1
ATOM 2945 C CA . LYS A 1 376 ? -24.460 -5.553 1.781 1.00 91.31 376 LYS A CA 1
ATOM 2946 C C . LYS A 1 376 ? -25.282 -4.467 2.468 1.00 91.31 376 LYS A C 1
ATOM 2948 O O . LYS A 1 376 ? -25.600 -4.591 3.648 1.00 91.31 376 LYS A O 1
ATOM 2953 N N . ALA A 1 377 ? -25.646 -3.408 1.752 1.00 93.94 377 ALA A N 1
ATOM 2954 C CA . ALA A 1 377 ? -26.607 -2.429 2.243 1.00 93.94 377 ALA A CA 1
ATOM 2955 C C . ALA A 1 377 ? -28.026 -2.999 2.180 1.00 93.94 377 ALA A C 1
ATOM 2957 O O . ALA A 1 377 ? -28.420 -3.628 1.195 1.00 93.94 377 ALA A O 1
ATOM 2958 N N . LEU A 1 378 ? -28.815 -2.732 3.215 1.00 90.12 378 LEU A N 1
ATOM 2959 C CA . LEU A 1 378 ? -30.230 -3.069 3.269 1.00 90.12 378 LEU A CA 1
ATOM 2960 C C . LEU A 1 378 ? -31.074 -1.804 3.087 1.00 90.12 378 LEU A C 1
ATOM 2962 O O . LEU A 1 378 ? -30.812 -0.764 3.694 1.00 90.12 378 LEU A O 1
ATOM 2966 N N . GLY A 1 379 ? -32.110 -1.909 2.254 1.00 84.38 379 GLY A N 1
ATOM 2967 C CA . GLY A 1 379 ? -32.980 -0.797 1.869 1.00 84.38 379 GLY A CA 1
ATOM 2968 C C . GLY A 1 379 ? -32.865 -0.446 0.385 1.00 84.38 379 GLY A C 1
ATOM 2969 O O . GLY A 1 379 ? -32.225 -1.152 -0.389 1.00 84.38 379 GLY A O 1
ATOM 2970 N N . SER A 1 380 ? -33.523 0.640 -0.024 1.00 87.31 380 SER A N 1
ATOM 2971 C CA . SER A 1 380 ? -33.444 1.141 -1.400 1.00 87.31 380 SER A CA 1
ATOM 2972 C C . SER A 1 380 ? -32.041 1.672 -1.699 1.00 87.31 380 SER A C 1
ATOM 2974 O O . SER A 1 380 ? -31.518 2.484 -0.935 1.00 87.31 380 SER A O 1
ATOM 2976 N N . ALA A 1 381 ? -31.451 1.271 -2.830 1.00 86.06 381 ALA A N 1
ATOM 2977 C CA . ALA A 1 381 ? -30.131 1.747 -3.247 1.00 86.06 381 ALA A CA 1
ATOM 2978 C C . ALA A 1 381 ? -30.071 3.283 -3.359 1.00 86.06 381 ALA A C 1
ATOM 2980 O O . ALA A 1 381 ? -29.096 3.892 -2.924 1.00 86.06 381 ALA A O 1
ATOM 2981 N N . ASP A 1 382 ? -31.131 3.921 -3.865 1.00 86.62 382 ASP A N 1
ATOM 2982 C CA . ASP A 1 382 ? -31.201 5.383 -3.979 1.00 86.62 382 ASP A CA 1
ATOM 2983 C C . ASP A 1 382 ? -31.215 6.064 -2.601 1.00 86.62 382 ASP A C 1
ATOM 2985 O O . ASP A 1 382 ? -30.541 7.075 -2.399 1.00 86.62 382 ASP A O 1
ATOM 2989 N N . ASP A 1 383 ? -31.916 5.476 -1.625 1.00 89.50 383 ASP A N 1
ATOM 2990 C CA . ASP A 1 383 ? -31.963 5.998 -0.254 1.00 89.50 383 ASP A CA 1
ATOM 2991 C C . ASP A 1 383 ? -30.621 5.832 0.461 1.00 89.50 383 ASP A C 1
ATOM 2993 O O . ASP A 1 383 ? -30.197 6.724 1.202 1.00 89.50 383 ASP A O 1
ATOM 2997 N N . VAL A 1 384 ? -29.943 4.701 0.241 1.00 93.19 384 VAL A N 1
ATOM 2998 C CA . VAL A 1 384 ? -28.604 4.454 0.785 1.00 93.19 384 VAL A CA 1
ATOM 2999 C C . VAL A 1 384 ? -27.619 5.455 0.191 1.00 93.19 384 VAL A C 1
ATOM 3001 O O . VAL A 1 384 ? -26.986 6.187 0.951 1.00 93.19 384 VAL A O 1
ATOM 3004 N N . ARG A 1 385 ? -27.547 5.577 -1.143 1.00 91.69 385 ARG A N 1
ATOM 3005 C CA . ARG A 1 385 ? -26.671 6.543 -1.834 1.00 91.69 385 ARG A CA 1
ATOM 3006 C C . ARG A 1 385 ? -26.924 7.979 -1.392 1.00 91.69 385 ARG A C 1
ATOM 3008 O O . ARG A 1 385 ? -25.980 8.736 -1.190 1.00 91.69 385 ARG A O 1
ATOM 3015 N N . ALA A 1 386 ? -28.182 8.350 -1.156 1.00 90.88 386 ALA A N 1
ATOM 3016 C CA . ALA A 1 386 ? -28.530 9.671 -0.644 1.00 90.88 386 ALA A CA 1
ATOM 3017 C C . ALA A 1 386 ? -28.000 9.945 0.778 1.00 90.88 386 ALA A C 1
ATOM 3019 O O . ALA A 1 386 ? -27.998 11.105 1.198 1.00 90.88 386 ALA A O 1
ATOM 3020 N N . ARG A 1 387 ? -27.569 8.924 1.528 1.00 92.75 387 ARG A N 1
ATOM 3021 C CA . ARG A 1 387 ? -27.062 9.023 2.907 1.00 92.75 387 ARG A CA 1
ATOM 3022 C C . ARG A 1 387 ? -25.557 8.777 3.035 1.00 92.75 387 ARG A C 1
ATOM 3024 O O . ARG A 1 387 ? -24.987 9.257 4.013 1.00 92.75 387 ARG A O 1
ATOM 3031 N N . LEU A 1 388 ? -24.926 8.066 2.096 1.00 92.81 388 LEU A N 1
ATOM 3032 C CA . LEU A 1 388 ? -23.481 7.797 2.116 1.00 92.81 388 LEU A CA 1
ATOM 3033 C C . LEU A 1 388 ? -22.666 9.092 2.259 1.00 92.81 388 LEU A C 1
ATOM 3035 O O . LEU A 1 388 ? -23.028 10.138 1.718 1.00 92.81 388 LEU A O 1
ATOM 3039 N N . GLY A 1 389 ? -21.597 9.032 3.053 1.00 81.31 389 GLY A N 1
ATOM 3040 C CA . GLY A 1 389 ? -20.730 10.168 3.371 1.00 81.31 389 GLY A CA 1
ATOM 3041 C C . GLY A 1 389 ? -21.361 11.259 4.250 1.00 81.31 389 GLY A C 1
ATOM 3042 O O . GLY A 1 389 ? -20.689 12.237 4.571 1.00 81.31 389 GLY A O 1
ATOM 3043 N N . LYS A 1 390 ? -22.630 11.137 4.675 1.00 83.31 390 LYS A N 1
ATOM 3044 C CA . LYS A 1 390 ? -23.303 12.172 5.481 1.00 83.31 390 LYS A CA 1
ATOM 3045 C C . LYS A 1 390 ? -23.209 11.896 6.977 1.00 83.31 390 LYS A C 1
ATOM 3047 O O . LYS A 1 390 ? -23.586 10.831 7.466 1.00 83.31 390 LYS A O 1
ATOM 3052 N N . SER A 1 391 ? -22.781 12.913 7.722 1.00 82.00 391 SER A N 1
ATOM 3053 C CA . SER A 1 391 ? -22.743 12.876 9.186 1.00 82.00 391 SER A CA 1
ATOM 3054 C C . SER A 1 391 ? -24.140 12.686 9.791 1.00 82.00 391 SER A C 1
ATOM 3056 O O . SER A 1 391 ? -25.128 13.236 9.303 1.00 82.00 391 SER A O 1
ATOM 3058 N N . GLY A 1 392 ? -24.227 11.881 10.853 1.00 73.94 392 GLY A N 1
ATOM 3059 C CA . GLY A 1 392 ? -25.468 11.591 11.582 1.00 73.94 392 GLY A CA 1
ATOM 3060 C C . GLY A 1 392 ? -26.448 10.644 10.876 1.00 73.94 392 GLY A C 1
ATOM 3061 O O . GLY A 1 392 ? -27.439 10.246 11.484 1.00 73.94 392 GLY A O 1
ATOM 3062 N N . GLN A 1 393 ? -26.185 10.255 9.626 1.00 90.38 393 GLN A N 1
ATOM 3063 C CA . GLN A 1 393 ? -26.979 9.261 8.906 1.00 90.38 393 GLN A CA 1
ATOM 3064 C C . GLN A 1 393 ? -26.444 7.849 9.163 1.00 90.38 393 GLN A C 1
ATOM 3066 O O . GLN A 1 393 ? -25.255 7.652 9.410 1.00 90.38 393 GLN A O 1
ATOM 3071 N N . TRP A 1 394 ? -27.331 6.857 9.093 1.00 94.25 394 TRP A N 1
ATOM 3072 C CA . TRP A 1 394 ? -27.007 5.451 9.334 1.00 94.25 394 TRP A CA 1
ATOM 3073 C C . TRP A 1 394 ? -27.548 4.587 8.203 1.00 94.25 394 TRP A C 1
ATOM 3075 O O . TRP A 1 394 ? -28.655 4.826 7.707 1.00 94.25 394 TRP A O 1
ATOM 3085 N N . ILE A 1 395 ? -26.762 3.586 7.819 1.00 96.25 395 ILE A N 1
ATOM 3086 C CA . ILE A 1 395 ? -27.135 2.565 6.845 1.00 96.25 395 ILE A CA 1
ATOM 3087 C C . ILE A 1 395 ? -27.296 1.245 7.583 1.00 96.25 395 ILE A C 1
ATOM 3089 O O . ILE A 1 395 ? -26.427 0.863 8.370 1.00 96.25 395 ILE A O 1
ATOM 3093 N N . GLN A 1 396 ? -28.403 0.554 7.330 1.00 96.06 396 GLN A N 1
ATOM 3094 C CA . GLN A 1 396 ? -28.545 -0.822 7.771 1.00 96.06 396 GLN A CA 1
ATOM 3095 C C . GLN A 1 396 ? -27.732 -1.712 6.826 1.00 96.06 396 GLN A C 1
ATOM 3097 O O . GLN A 1 396 ? -27.861 -1.604 5.609 1.00 96.06 396 GLN A O 1
ATOM 3102 N N . VAL A 1 397 ? -26.868 -2.551 7.378 1.00 93.19 397 VAL A N 1
ATOM 3103 C CA . VAL A 1 397 ? -25.920 -3.387 6.644 1.00 93.19 397 VAL A CA 1
ATOM 3104 C C . VAL A 1 397 ? -26.030 -4.833 7.105 1.00 93.19 397 VAL A C 1
ATOM 3106 O O . VAL A 1 397 ? -26.315 -5.101 8.273 1.00 93.19 397 VAL A O 1
ATOM 3109 N N . GLU A 1 398 ? -25.780 -5.757 6.191 1.00 86.56 398 GLU A N 1
ATOM 3110 C CA . GLU A 1 398 ? -25.577 -7.174 6.460 1.00 86.56 398 GLU A CA 1
ATOM 3111 C C . GLU A 1 398 ? -24.084 -7.487 6.306 1.00 86.56 398 GLU A C 1
ATOM 3113 O O . GLU A 1 398 ? -23.489 -7.298 5.240 1.00 86.56 398 GLU A O 1
ATOM 3118 N N . LEU A 1 399 ? -23.472 -7.922 7.405 1.00 77.75 399 LEU A N 1
ATOM 3119 C CA . LEU A 1 399 ? -22.081 -8.357 7.450 1.00 77.75 399 LEU A CA 1
ATOM 3120 C C . LEU A 1 399 ? -21.912 -9.715 6.741 1.00 77.75 399 LEU A C 1
ATOM 3122 O O . LEU A 1 399 ? -22.863 -10.495 6.678 1.00 77.75 399 LEU A O 1
ATOM 3126 N N . PRO A 1 400 ? -20.695 -10.094 6.299 1.00 65.62 400 PRO A N 1
ATOM 3127 C CA . PRO A 1 400 ? -20.461 -11.375 5.618 1.00 65.62 400 PRO A CA 1
ATOM 3128 C C . PRO A 1 400 ? -20.799 -12.620 6.452 1.00 65.62 400 PRO A C 1
ATOM 3130 O O . PRO A 1 400 ? -20.809 -13.741 5.939 1.00 65.62 400 PRO A O 1
ATOM 3133 N N . ASN A 1 401 ? -20.955 -12.476 7.770 1.00 57.81 401 ASN A N 1
ATOM 3134 C CA . ASN A 1 401 ? -21.380 -13.531 8.698 1.00 57.81 401 ASN A CA 1
ATOM 3135 C C . ASN A 1 401 ? -22.914 -13.609 8.866 1.00 57.81 401 ASN A C 1
ATOM 3137 O O . ASN A 1 401 ? -23.382 -14.414 9.666 1.00 57.81 401 ASN A O 1
ATOM 3141 N N . GLY A 1 402 ? -23.679 -12.800 8.124 1.00 71.94 402 GLY A N 1
ATOM 3142 C CA . GLY A 1 402 ? -25.141 -12.723 8.177 1.00 71.94 402 GLY A CA 1
ATOM 3143 C C . GLY A 1 402 ? -25.687 -11.829 9.295 1.00 71.94 402 GLY A C 1
ATOM 3144 O O . GLY A 1 402 ? -26.903 -11.706 9.434 1.00 71.94 402 GLY A O 1
ATOM 3145 N N . VAL A 1 403 ? -24.825 -11.200 10.105 1.00 75.88 403 VAL A N 1
ATOM 3146 C CA . VAL A 1 403 ? -25.263 -10.258 11.144 1.00 75.88 403 VAL A CA 1
ATOM 3147 C C . VAL A 1 403 ? -25.782 -8.989 10.481 1.00 75.88 403 VAL A C 1
ATOM 3149 O O . VAL A 1 403 ? -25.060 -8.316 9.746 1.00 75.88 403 VAL A O 1
ATOM 3152 N N . VAL A 1 404 ? -27.029 -8.640 10.788 1.00 84.12 404 VAL A N 1
ATOM 3153 C CA . VAL A 1 404 ? -27.657 -7.398 10.337 1.00 84.12 404 VAL A CA 1
ATOM 3154 C C . VAL A 1 404 ? -27.578 -6.349 11.439 1.00 84.12 404 VAL A C 1
ATOM 3156 O O . VAL A 1 404 ? -27.987 -6.590 12.573 1.00 84.12 404 VAL A O 1
ATOM 3159 N N . GLY A 1 405 ? -27.096 -5.159 11.096 1.00 83.25 405 GLY A N 1
ATOM 3160 C CA . GLY A 1 405 ? -27.005 -4.037 12.023 1.00 83.25 405 GLY A CA 1
ATOM 3161 C C . GLY A 1 405 ? -26.921 -2.695 11.316 1.00 83.25 405 GLY A C 1
ATOM 3162 O O . GLY A 1 405 ? -27.196 -2.589 10.130 1.00 83.25 405 GLY A O 1
ATOM 3163 N N . TRP A 1 406 ? -26.554 -1.652 12.048 1.00 92.06 406 TRP A N 1
ATOM 3164 C CA . TRP A 1 406 ? -26.501 -0.274 11.578 1.00 92.06 406 TRP A CA 1
ATOM 3165 C C . TRP A 1 406 ? -25.088 0.281 11.685 1.00 92.06 406 TRP A C 1
ATOM 3167 O O . TRP A 1 406 ? -24.480 0.267 12.755 1.00 92.06 406 TRP A O 1
ATOM 3177 N N . ALA A 1 407 ? -24.585 0.816 10.581 1.00 91.50 407 ALA A N 1
ATOM 3178 C CA . ALA A 1 407 ? -23.281 1.453 10.486 1.00 91.50 407 ALA A CA 1
ATOM 3179 C C . ALA A 1 407 ? -23.440 2.933 10.106 1.00 91.50 407 ALA A C 1
ATOM 3181 O O . ALA A 1 407 ? -24.392 3.320 9.423 1.00 91.50 407 ALA A O 1
ATOM 3182 N N . SER A 1 408 ? -22.525 3.780 10.582 1.00 91.50 408 SER A N 1
ATOM 3183 C CA . SER A 1 408 ? -22.560 5.217 10.283 1.00 91.50 408 SER A CA 1
ATOM 3184 C C . SER A 1 408 ? -22.313 5.447 8.793 1.00 91.50 408 SER A C 1
ATOM 3186 O O . SER A 1 408 ? -21.266 5.062 8.274 1.00 91.50 408 SER A O 1
ATOM 3188 N N . ALA A 1 409 ? -23.250 6.113 8.119 1.00 90.81 409 ALA A N 1
ATOM 3189 C CA . ALA A 1 409 ? -23.165 6.389 6.688 1.00 90.81 409 ALA A CA 1
ATOM 3190 C C . ALA A 1 409 ? -21.982 7.304 6.337 1.00 90.81 409 ALA A C 1
ATOM 3192 O O . ALA A 1 409 ? -21.466 7.229 5.229 1.00 90.81 409 ALA A O 1
ATOM 3193 N N . LEU A 1 410 ? -21.524 8.127 7.291 1.00 85.81 410 LEU A N 1
ATOM 3194 C CA . LEU A 1 410 ? -20.358 9.005 7.148 1.00 85.81 410 LEU A CA 1
ATOM 3195 C C . LEU A 1 410 ? -19.091 8.251 6.728 1.00 85.81 410 LEU A C 1
ATOM 3197 O O . LEU A 1 410 ? -18.273 8.790 5.992 1.00 85.81 410 LEU A O 1
ATOM 3201 N N . PHE A 1 411 ? -18.933 7.021 7.215 1.00 87.44 411 PHE A N 1
ATOM 3202 C CA . PHE A 1 411 ? -17.741 6.204 6.997 1.00 87.44 411 PHE A CA 1
ATOM 3203 C C . PHE A 1 411 ? -17.995 5.056 6.027 1.00 87.44 411 PHE A C 1
ATOM 3205 O O . PHE A 1 411 ? -17.265 4.067 6.055 1.00 87.44 411 PHE A O 1
ATOM 3212 N N . LEU A 1 412 ? -19.058 5.151 5.231 1.00 92.31 412 LEU A N 1
ATOM 3213 C CA . LEU A 1 412 ? -19.400 4.179 4.209 1.00 92.31 412 LEU A CA 1
ATOM 3214 C C . LEU A 1 412 ? -19.351 4.845 2.845 1.00 92.31 412 LEU A C 1
ATOM 3216 O O . LEU A 1 412 ? -19.862 5.950 2.657 1.00 92.31 412 LEU A O 1
ATOM 3220 N N . GLU A 1 413 ? -18.795 4.116 1.893 1.00 90.81 413 GLU A N 1
ATOM 3221 C CA . GLU A 1 413 ? -18.893 4.429 0.478 1.00 90.81 413 GLU A CA 1
ATOM 3222 C C . GLU A 1 413 ? -19.397 3.212 -0.290 1.00 90.81 413 GLU A C 1
ATOM 3224 O O . GLU A 1 413 ? -19.319 2.073 0.181 1.00 90.81 413 GLU A O 1
ATOM 3229 N N . GLU A 1 414 ? -19.960 3.480 -1.461 1.00 90.88 414 GLU A N 1
ATOM 3230 C CA . GLU A 1 414 ? -20.375 2.444 -2.391 1.00 90.88 414 GLU A CA 1
ATOM 3231 C C . GLU A 1 414 ? -19.134 1.779 -2.974 1.00 90.88 414 GLU A C 1
ATOM 3233 O O . GLU A 1 414 ? -18.212 2.453 -3.435 1.00 90.88 414 GLU A O 1
ATOM 3238 N N . VAL A 1 415 ? -19.117 0.450 -2.932 1.00 83.38 415 VAL A N 1
ATOM 3239 C CA . VAL A 1 415 ? -18.116 -0.332 -3.645 1.00 83.38 415 VAL A CA 1
ATOM 3240 C C . VAL A 1 415 ? -18.397 -0.143 -5.135 1.00 83.38 415 VAL A C 1
ATOM 3242 O O . VAL A 1 415 ? -19.519 -0.428 -5.564 1.00 83.38 415 VAL A O 1
ATOM 3245 N N . PRO A 1 416 ? -17.430 0.341 -5.932 1.00 77.94 416 PRO A N 1
ATOM 3246 C CA . PRO A 1 416 ? -17.619 0.451 -7.369 1.00 77.94 416 PRO A CA 1
ATOM 3247 C C . PRO A 1 416 ? -17.986 -0.907 -7.975 1.00 77.94 416 PRO A C 1
ATOM 3249 O O . PRO A 1 416 ? -17.483 -1.944 -7.543 1.00 77.94 416 PRO A O 1
ATOM 3252 N N . GLU A 1 417 ? -18.814 -0.915 -9.018 1.00 81.00 417 GLU A N 1
ATOM 3253 C CA . GLU A 1 417 ? -18.975 -2.122 -9.827 1.00 81.00 417 GLU A CA 1
ATOM 3254 C C . GLU A 1 417 ? -17.666 -2.391 -10.577 1.00 81.00 417 GLU A C 1
ATOM 3256 O O . GLU A 1 417 ? -17.322 -1.699 -11.538 1.00 81.00 417 GLU A O 1
ATOM 3261 N N . TYR A 1 418 ? -16.916 -3.386 -10.107 1.00 84.75 418 TYR A N 1
ATOM 3262 C CA . TYR A 1 418 ? -15.694 -3.825 -10.764 1.00 84.75 418 TYR A CA 1
ATOM 3263 C C . TYR A 1 418 ? -16.026 -4.706 -11.966 1.00 84.75 418 TYR A C 1
ATOM 3265 O O . TYR A 1 418 ? -16.825 -5.639 -11.865 1.00 84.75 418 TYR A O 1
ATOM 3273 N N . VAL A 1 419 ? -15.354 -4.475 -13.091 1.00 87.81 419 VAL A N 1
ATOM 3274 C CA . VAL A 1 419 ? -15.342 -5.455 -14.180 1.00 87.81 419 VAL A CA 1
ATOM 3275 C C . VAL A 1 419 ? -14.608 -6.702 -13.713 1.00 87.81 419 VAL A C 1
ATOM 3277 O O . VAL A 1 419 ? -13.540 -6.618 -13.117 1.00 87.81 419 VAL A O 1
ATOM 3280 N N . GLU A 1 420 ? -15.133 -7.884 -14.002 1.00 91.75 420 GLU A N 1
ATOM 3281 C CA . GLU A 1 420 ? -14.339 -9.091 -13.804 1.00 91.75 420 GLU A CA 1
ATOM 3282 C C . GLU A 1 420 ? -13.205 -9.119 -14.828 1.00 91.75 420 GLU A C 1
ATOM 3284 O O . GLU A 1 420 ? -13.408 -8.885 -16.026 1.00 91.75 420 GLU A O 1
ATOM 3289 N N . SER A 1 421 ? -11.991 -9.409 -14.365 1.00 95.19 421 SER A N 1
ATOM 3290 C CA . SER A 1 421 ? -10.865 -9.597 -15.264 1.00 95.19 421 SER A CA 1
ATOM 3291 C C . SER A 1 421 ? -11.169 -10.744 -16.245 1.00 95.19 421 SER A C 1
ATOM 3293 O O . SER A 1 421 ? -11.458 -11.870 -15.827 1.00 95.19 421 SER A O 1
ATOM 3295 N N . PRO A 1 422 ? -11.035 -10.516 -17.564 1.00 91.44 422 PRO A N 1
ATOM 3296 C CA . PRO A 1 422 ? -11.386 -11.503 -18.585 1.00 91.44 422 PRO A CA 1
ATOM 3297 C C . PRO A 1 422 ? -10.438 -12.712 -18.643 1.00 91.44 422 PRO A C 1
ATOM 3299 O O . PRO A 1 422 ? -10.659 -13.619 -19.444 1.00 91.44 422 PRO A O 1
ATOM 3302 N N . VAL A 1 423 ? -9.361 -12.719 -17.853 1.00 92.81 423 VAL A N 1
ATOM 3303 C CA . VAL A 1 423 ? -8.332 -13.773 -17.867 1.00 92.81 423 VAL A CA 1
ATOM 3304 C C . VAL A 1 423 ? -8.306 -14.607 -16.584 1.00 92.81 423 VAL A C 1
ATOM 3306 O O . VAL A 1 423 ? -7.544 -15.565 -16.502 1.00 92.81 423 VAL A O 1
ATOM 3309 N N . GLY A 1 424 ? -9.140 -14.269 -15.598 1.00 92.62 424 GLY A N 1
ATOM 3310 C CA . GLY A 1 424 ? -9.132 -14.851 -14.255 1.00 92.62 424 GLY A CA 1
ATOM 3311 C C . GLY A 1 424 ? -8.870 -13.802 -13.176 1.00 92.62 424 GLY A C 1
ATOM 3312 O O . GLY A 1 424 ? -8.631 -12.639 -13.491 1.00 92.62 424 GLY A O 1
ATOM 3313 N N . HIS A 1 425 ? -8.916 -14.224 -11.910 1.00 96.56 425 HIS A N 1
ATOM 3314 C CA . HIS A 1 425 ? -8.775 -13.350 -10.740 1.00 96.56 425 HIS A CA 1
ATOM 3315 C C . HIS A 1 425 ? -7.451 -13.590 -10.012 1.00 96.56 425 HIS A C 1
ATOM 3317 O O . HIS A 1 425 ? -7.218 -14.704 -9.545 1.00 96.56 425 HIS A O 1
ATOM 3323 N N . ALA A 1 426 ? -6.608 -12.564 -9.898 1.00 96.69 426 ALA A N 1
ATOM 3324 C CA . ALA A 1 426 ? -5.321 -12.557 -9.200 1.00 96.69 426 ALA A CA 1
ATOM 3325 C C . ALA A 1 426 ? -4.449 -13.801 -9.482 1.00 96.69 426 ALA A C 1
ATOM 3327 O O . ALA A 1 426 ? -3.963 -14.473 -8.563 1.00 96.69 426 ALA A O 1
ATOM 3328 N N . LEU A 1 427 ? -4.268 -14.127 -10.769 1.00 98.38 427 LEU A N 1
ATOM 3329 C CA . LEU A 1 427 ? -3.421 -15.237 -11.212 1.00 98.38 427 LEU A CA 1
ATOM 3330 C C . LEU A 1 427 ? -1.996 -15.127 -10.653 1.00 98.38 427 LEU A C 1
ATOM 3332 O O . LEU A 1 427 ? -1.393 -14.048 -10.628 1.00 98.38 427 LEU A O 1
ATOM 3336 N N . ILE A 1 428 ? -1.448 -16.275 -10.255 1.00 98.25 428 ILE A N 1
ATOM 3337 C CA . ILE A 1 428 ? -0.075 -16.418 -9.769 1.00 98.25 428 ILE A CA 1
ATOM 3338 C C . ILE A 1 428 ? 0.869 -16.290 -10.962 1.00 98.25 428 ILE A C 1
ATOM 3340 O O . ILE A 1 428 ? 1.005 -17.226 -11.756 1.00 98.25 428 ILE A O 1
ATOM 3344 N N . GLY A 1 429 ? 1.489 -15.122 -11.109 1.00 98.44 429 GLY A N 1
ATOM 3345 C CA . GLY A 1 429 ? 2.267 -14.764 -12.284 1.00 98.44 429 GLY A CA 1
ATOM 3346 C C . GLY A 1 429 ? 3.778 -14.782 -12.064 1.00 98.44 429 GLY A C 1
ATOM 3347 O O . GLY A 1 429 ? 4.283 -14.409 -11.013 1.00 98.44 429 GLY A O 1
ATOM 3348 N N . LEU A 1 430 ? 4.557 -15.128 -13.081 1.00 98.69 430 LEU A N 1
ATOM 3349 C CA . LEU A 1 430 ? 6.012 -14.970 -13.041 1.00 98.69 430 LEU A CA 1
ATOM 3350 C C . LEU A 1 430 ? 6.484 -14.167 -14.246 1.00 98.69 430 LEU A C 1
ATOM 3352 O O . LEU A 1 430 ? 6.127 -14.471 -15.385 1.00 98.69 430 LEU A O 1
ATOM 3356 N N . HIS A 1 431 ? 7.301 -13.146 -14.007 1.00 98.19 431 HIS A N 1
ATOM 3357 C CA . HIS A 1 431 ? 8.047 -12.514 -15.082 1.00 98.19 431 HIS A CA 1
ATOM 3358 C C . HIS A 1 431 ? 9.124 -13.494 -15.558 1.00 98.19 431 HIS A C 1
ATOM 3360 O O . HIS A 1 431 ? 9.919 -13.987 -14.757 1.00 98.19 431 HIS A O 1
ATOM 3366 N N . GLY A 1 432 ? 9.157 -13.776 -16.861 1.00 96.06 432 GLY A N 1
ATOM 3367 C CA . GLY A 1 432 ? 10.202 -14.561 -17.515 1.00 96.06 432 GLY A CA 1
ATOM 3368 C C . GLY A 1 432 ? 11.585 -13.913 -17.380 1.00 96.06 432 GLY A C 1
ATOM 3369 O O . GLY A 1 432 ? 11.736 -12.934 -16.654 1.00 96.06 432 GLY A O 1
ATOM 3370 N N . PRO A 1 433 ? 12.626 -14.424 -18.051 1.00 95.00 433 PRO A N 1
ATOM 3371 C CA . PRO A 1 433 ? 13.965 -13.854 -17.957 1.00 95.00 433 PRO A CA 1
ATOM 3372 C C . PRO A 1 433 ? 13.988 -12.344 -18.247 1.00 95.00 433 PRO A C 1
ATOM 3374 O O . PRO A 1 433 ? 13.280 -11.871 -19.138 1.00 95.00 433 PRO A O 1
ATOM 3377 N N . ALA A 1 434 ? 14.800 -11.598 -17.493 1.00 91.94 434 ALA A N 1
ATOM 3378 C CA . ALA A 1 434 ? 14.990 -10.158 -17.691 1.00 91.94 434 ALA A CA 1
ATOM 3379 C C . ALA A 1 434 ? 15.652 -9.844 -19.045 1.00 91.94 434 ALA A C 1
ATOM 3381 O O . ALA A 1 434 ? 15.454 -8.768 -19.609 1.00 91.94 434 ALA A O 1
ATOM 3382 N N . ASP A 1 435 ? 16.426 -10.796 -19.570 1.00 89.56 435 ASP A N 1
ATOM 3383 C CA . ASP A 1 435 ? 17.169 -10.664 -20.816 1.00 89.56 435 ASP A CA 1
ATOM 3384 C C . ASP A 1 435 ? 16.271 -10.901 -22.044 1.00 89.56 435 ASP A C 1
ATOM 3386 O O . ASP A 1 435 ? 15.697 -11.990 -22.198 1.00 89.56 435 ASP A O 1
ATOM 3390 N N . PRO A 1 436 ? 16.165 -9.930 -22.970 1.00 82.06 436 PRO A N 1
ATOM 3391 C CA . PRO A 1 436 ? 15.469 -10.153 -24.228 1.00 82.06 436 PRO A CA 1
ATOM 3392 C C . PRO A 1 436 ? 16.260 -11.157 -25.080 1.00 82.06 436 PRO A C 1
ATOM 3394 O O . PRO A 1 436 ? 17.472 -11.037 -25.234 1.00 82.06 436 PRO A O 1
ATOM 3397 N N . GLY A 1 437 ? 15.581 -12.135 -25.682 1.00 76.75 437 GLY A N 1
ATOM 3398 C CA . GLY A 1 437 ? 16.214 -13.021 -26.669 1.00 76.75 437 GLY A CA 1
ATOM 3399 C C . GLY A 1 437 ? 16.742 -14.357 -26.143 1.00 76.75 437 GLY A C 1
ATOM 3400 O O . GLY A 1 437 ? 17.283 -15.129 -26.931 1.00 76.75 437 GLY A O 1
ATOM 3401 N N . MET A 1 438 ? 16.563 -14.675 -24.859 1.00 74.00 438 MET A N 1
ATOM 3402 C CA . MET A 1 438 ? 16.836 -16.014 -24.323 1.00 74.00 438 MET A CA 1
ATOM 3403 C C . MET A 1 438 ? 15.759 -17.000 -24.799 1.00 74.00 438 MET A C 1
ATOM 3405 O O . MET A 1 438 ? 14.831 -17.294 -24.055 1.00 74.00 438 MET A O 1
ATOM 3409 N N . TRP A 1 439 ? 15.843 -17.481 -26.042 1.00 82.69 439 TRP A N 1
ATOM 3410 C CA . TRP A 1 439 ? 14.875 -18.421 -26.622 1.00 82.69 439 TRP A CA 1
ATOM 3411 C C . TRP A 1 439 ? 15.581 -19.629 -27.266 1.00 82.69 439 TRP A C 1
ATOM 3413 O O . TRP A 1 439 ? 16.524 -19.426 -28.032 1.00 82.69 439 TRP A O 1
ATOM 3423 N N . PRO A 1 440 ? 15.117 -20.875 -27.031 1.00 84.38 440 PRO A N 1
ATOM 3424 C CA . PRO A 1 440 ? 14.124 -21.274 -26.025 1.00 84.38 440 PRO A CA 1
ATOM 3425 C C . PRO A 1 440 ? 14.660 -21.113 -24.590 1.00 84.38 440 PRO A C 1
ATOM 3427 O O . PRO A 1 440 ? 15.862 -20.951 -24.384 1.00 84.38 440 PRO A O 1
ATOM 3430 N N . TRP A 1 441 ? 13.775 -21.164 -23.590 1.00 91.88 441 TRP A N 1
ATOM 3431 C CA . TRP A 1 441 ? 14.206 -21.268 -22.190 1.00 91.88 441 TRP A CA 1
ATOM 3432 C C . TRP A 1 441 ? 14.841 -22.630 -21.906 1.00 91.88 441 TRP A C 1
ATOM 3434 O O . TRP A 1 441 ? 14.531 -23.618 -22.572 1.00 91.88 441 TRP A O 1
ATOM 3444 N N . ASP A 1 442 ? 15.737 -22.672 -20.919 1.00 93.19 442 ASP A N 1
ATOM 3445 C CA . ASP A 1 442 ? 16.304 -23.928 -20.430 1.00 93.19 442 ASP A CA 1
ATOM 3446 C C . ASP A 1 442 ? 15.301 -24.697 -19.552 1.00 93.19 442 ASP A C 1
ATOM 3448 O O . ASP A 1 442 ? 14.354 -24.128 -19.014 1.00 93.19 442 ASP A O 1
ATOM 3452 N N . GLU A 1 443 ? 15.504 -26.007 -19.386 1.00 94.81 443 GLU A N 1
ATOM 3453 C CA . GLU A 1 443 ? 14.585 -26.838 -18.591 1.00 94.81 443 GLU A CA 1
ATOM 3454 C C . GLU A 1 443 ? 14.463 -26.366 -17.140 1.00 94.81 443 GLU A C 1
ATOM 3456 O O . GLU A 1 443 ? 13.372 -26.379 -16.586 1.00 94.81 443 GLU A O 1
ATOM 3461 N N . ALA A 1 444 ? 15.540 -25.851 -16.540 1.00 95.38 444 ALA A N 1
ATOM 3462 C CA . ALA A 1 444 ? 15.502 -25.324 -15.176 1.00 95.38 444 ALA A CA 1
ATOM 3463 C C . ALA A 1 444 ? 14.541 -24.125 -15.025 1.00 95.38 444 ALA A C 1
ATOM 3465 O O . ALA A 1 444 ? 13.980 -23.907 -13.948 1.00 95.38 444 ALA A O 1
ATOM 3466 N N . ALA A 1 445 ? 14.340 -23.337 -16.085 1.00 95.44 445 ALA A N 1
ATOM 3467 C CA . ALA A 1 445 ? 13.336 -22.282 -16.110 1.00 95.44 445 ALA A CA 1
ATOM 3468 C C . ALA A 1 445 ? 11.909 -22.858 -16.117 1.00 95.44 445 ALA A C 1
ATOM 3470 O O . ALA A 1 445 ? 11.069 -22.395 -15.345 1.00 95.44 445 ALA A O 1
ATOM 3471 N N . TYR A 1 446 ? 11.638 -23.889 -16.925 1.00 96.94 446 TYR A N 1
ATOM 3472 C CA . TYR A 1 446 ? 10.328 -24.556 -16.945 1.00 96.94 446 TYR A CA 1
ATOM 3473 C C . TYR A 1 446 ? 10.050 -25.343 -15.657 1.00 96.94 446 TYR A C 1
ATOM 3475 O O . TYR A 1 446 ? 8.936 -25.296 -15.142 1.00 96.94 446 TYR A O 1
ATOM 3483 N N . GLU A 1 447 ? 11.061 -25.977 -15.062 1.00 96.50 447 GLU A N 1
ATOM 3484 C CA . GLU A 1 447 ? 10.943 -26.633 -13.754 1.00 96.50 447 GLU A CA 1
ATOM 3485 C C . GLU A 1 447 ? 10.543 -25.637 -12.659 1.00 96.50 447 GLU A C 1
ATOM 3487 O O . GLU A 1 447 ? 9.748 -25.971 -11.781 1.00 96.50 447 GLU A O 1
ATOM 3492 N N . ALA A 1 448 ? 11.053 -24.400 -12.699 1.00 97.56 448 ALA A N 1
ATOM 3493 C CA . ALA A 1 448 ? 10.641 -23.362 -11.758 1.00 97.56 448 ALA A CA 1
ATOM 3494 C C . ALA A 1 448 ? 9.155 -22.986 -11.931 1.00 97.56 448 ALA A C 1
ATOM 3496 O O . ALA A 1 448 ? 8.458 -22.809 -10.932 1.00 97.56 448 ALA A O 1
ATOM 3497 N N . ILE A 1 449 ? 8.660 -22.912 -13.172 1.00 97.81 449 ILE A N 1
ATOM 3498 C CA . ILE A 1 449 ? 7.239 -22.672 -13.490 1.00 97.81 449 ILE A CA 1
ATOM 3499 C C . ILE A 1 449 ? 6.359 -23.784 -12.905 1.00 97.81 449 ILE A C 1
ATOM 3501 O O . ILE A 1 449 ? 5.390 -23.497 -12.197 1.00 97.81 449 ILE A O 1
ATOM 3505 N N . GLU A 1 450 ? 6.724 -25.046 -13.138 1.00 97.88 450 GLU A N 1
ATOM 3506 C CA . GLU A 1 450 ? 5.977 -26.211 -12.653 1.00 97.88 450 GLU A CA 1
ATOM 3507 C C . GLU A 1 450 ? 6.008 -26.326 -11.126 1.00 97.88 450 GLU A C 1
ATOM 3509 O O . GLU A 1 450 ? 4.962 -26.482 -10.493 1.00 97.88 450 GLU A O 1
ATOM 3514 N N . GLN A 1 451 ? 7.195 -26.210 -10.517 1.00 97.88 451 GLN A N 1
ATOM 3515 C CA . GLN A 1 451 ? 7.358 -26.301 -9.064 1.00 97.88 451 GLN A CA 1
ATOM 3516 C C . GLN A 1 451 ? 6.545 -25.231 -8.350 1.00 97.88 451 GLN A C 1
ATOM 3518 O O . GLN A 1 451 ? 5.891 -25.534 -7.358 1.00 97.88 451 GLN A O 1
ATOM 3523 N N . ALA A 1 452 ? 6.553 -24.003 -8.870 1.00 97.75 452 ALA A N 1
ATOM 3524 C CA . ALA A 1 452 ? 5.785 -22.906 -8.308 1.00 97.75 452 ALA A CA 1
ATOM 3525 C C . ALA A 1 452 ? 4.304 -22.933 -8.680 1.00 97.75 452 ALA A C 1
ATOM 3527 O O . ALA A 1 452 ? 3.554 -22.115 -8.149 1.00 97.75 452 ALA A O 1
ATOM 3528 N N . ARG A 1 453 ? 3.856 -23.843 -9.557 1.00 97.88 453 ARG A N 1
ATOM 3529 C CA . ARG A 1 453 ? 2.480 -23.879 -10.078 1.00 97.88 453 ARG A CA 1
ATOM 3530 C C . ARG A 1 453 ? 2.056 -22.501 -10.601 1.00 97.88 453 ARG A C 1
ATOM 3532 O O . ARG A 1 453 ? 1.061 -21.943 -10.133 1.00 97.88 453 ARG A O 1
ATOM 3539 N N . VAL A 1 454 ? 2.884 -21.913 -11.463 1.00 98.50 454 VAL A N 1
ATOM 3540 C CA . VAL A 1 454 ? 2.624 -20.599 -12.067 1.00 98.50 454 VAL A CA 1
ATOM 3541 C C . VAL A 1 454 ? 1.459 -20.713 -13.047 1.00 98.50 454 VAL A C 1
ATOM 3543 O O . VAL A 1 454 ? 1.437 -21.604 -13.890 1.00 98.50 454 VAL A O 1
ATOM 3546 N N . GLU A 1 455 ? 0.501 -19.796 -12.940 1.00 98.56 455 GLU A N 1
ATOM 3547 C CA . GLU A 1 455 ? -0.693 -19.743 -13.793 1.00 98.56 455 GLU A CA 1
ATOM 3548 C C . GLU A 1 455 ? -0.525 -18.732 -14.932 1.00 98.56 455 GLU A C 1
ATOM 3550 O O . GLU A 1 455 ? -1.084 -18.913 -16.011 1.00 98.56 455 GLU A O 1
ATOM 3555 N N . ALA A 1 456 ? 0.255 -17.671 -14.713 1.00 98.75 456 ALA A N 1
ATOM 3556 C CA . ALA A 1 456 ? 0.462 -16.609 -15.686 1.00 98.75 456 ALA A CA 1
ATOM 3557 C C . ALA A 1 456 ? 1.949 -16.316 -15.908 1.00 98.75 456 ALA A C 1
ATOM 3559 O O . ALA A 1 456 ? 2.740 -16.306 -14.971 1.00 98.75 456 ALA A O 1
ATOM 3560 N N . VAL A 1 457 ? 2.359 -16.022 -17.138 1.00 98.62 457 VAL A N 1
ATOM 3561 C CA . VAL A 1 457 ? 3.753 -15.653 -17.424 1.00 98.62 457 VAL A CA 1
ATOM 3562 C C . VAL A 1 457 ? 3.825 -14.342 -18.190 1.00 98.62 457 VAL A C 1
ATOM 3564 O O . VAL A 1 457 ? 3.145 -14.167 -19.199 1.00 98.62 457 VAL A O 1
ATOM 3567 N N . LYS A 1 458 ? 4.668 -13.417 -17.718 1.00 98.31 458 LYS A N 1
ATOM 3568 C CA . LYS A 1 458 ? 5.021 -12.206 -18.467 1.00 98.31 458 LYS A CA 1
ATOM 3569 C C . LYS A 1 458 ? 6.291 -12.469 -19.266 1.00 98.31 458 LYS A C 1
ATOM 3571 O O . LYS A 1 458 ? 7.286 -12.915 -18.704 1.00 98.31 458 LYS A O 1
ATOM 3576 N N . ILE A 1 459 ? 6.271 -12.205 -20.567 1.00 96.88 459 ILE A N 1
ATOM 3577 C CA . ILE A 1 459 ? 7.412 -12.412 -21.473 1.00 96.88 459 ILE A CA 1
ATOM 3578 C C . ILE A 1 459 ? 7.796 -11.116 -22.182 1.00 96.88 459 ILE A C 1
ATOM 3580 O O . ILE A 1 459 ? 6.983 -10.206 -22.322 1.00 96.88 459 ILE A O 1
ATOM 3584 N N . LEU A 1 460 ? 9.032 -11.047 -22.675 1.00 95.81 460 LEU A N 1
ATOM 3585 C CA . LEU A 1 460 ? 9.500 -9.937 -23.501 1.00 95.81 460 LEU A CA 1
ATOM 3586 C C . LEU A 1 460 ? 9.260 -10.249 -24.980 1.00 95.81 460 LEU A C 1
ATOM 3588 O O . LEU A 1 460 ? 9.767 -11.242 -25.498 1.00 95.81 460 LEU A O 1
ATOM 3592 N N . ALA A 1 461 ? 8.513 -9.397 -25.677 1.00 94.88 461 ALA A N 1
ATOM 3593 C CA . ALA A 1 461 ? 8.317 -9.501 -27.118 1.00 94.88 461 ALA A CA 1
ATOM 3594 C C . ALA A 1 461 ? 9.567 -8.985 -27.854 1.00 94.88 461 ALA A C 1
ATOM 3596 O O . ALA A 1 461 ? 9.616 -7.832 -28.271 1.00 94.88 461 ALA A O 1
ATOM 3597 N N . ALA A 1 462 ? 10.597 -9.829 -27.967 1.00 92.44 462 ALA A N 1
ATOM 3598 C CA . ALA A 1 462 ? 11.889 -9.482 -28.563 1.00 92.44 462 ALA A CA 1
ATOM 3599 C C . ALA A 1 462 ? 12.573 -10.681 -29.241 1.00 92.44 462 ALA A C 1
ATOM 3601 O O . ALA A 1 462 ? 12.261 -11.841 -28.954 1.00 92.44 462 ALA A O 1
ATOM 3602 N N . GLY A 1 463 ? 13.570 -10.401 -30.087 1.00 88.00 463 GLY A N 1
ATOM 3603 C CA . GLY A 1 463 ? 14.388 -11.429 -30.742 1.00 88.00 463 GLY A CA 1
ATOM 3604 C C . GLY A 1 463 ? 13.537 -12.352 -31.609 1.00 88.00 463 GLY A C 1
ATOM 3605 O O . GLY A 1 463 ? 12.684 -11.856 -32.337 1.00 88.00 463 GLY A O 1
ATOM 3606 N N . ASP A 1 464 ? 13.727 -13.669 -31.481 1.00 87.19 464 ASP A N 1
ATOM 3607 C CA . ASP A 1 464 ? 13.001 -14.718 -32.220 1.00 87.19 464 ASP A CA 1
ATOM 3608 C C . ASP A 1 464 ? 11.858 -15.375 -31.417 1.00 87.19 464 ASP A C 1
ATOM 3610 O O . ASP A 1 464 ? 11.444 -16.496 -31.710 1.00 87.19 464 ASP A O 1
ATOM 3614 N N . VAL A 1 465 ? 11.313 -14.690 -30.404 1.00 91.31 465 VAL A N 1
ATOM 3615 C CA . VAL A 1 465 ? 10.180 -15.211 -29.615 1.00 91.31 465 VAL A CA 1
ATOM 3616 C C . VAL A 1 465 ? 8.994 -15.596 -30.517 1.00 91.31 465 VAL A C 1
ATOM 3618 O O . VAL A 1 465 ? 8.698 -14.891 -31.488 1.00 91.31 465 VAL A O 1
ATOM 3621 N N . GLY A 1 466 ? 8.314 -16.706 -30.213 1.00 89.69 466 GLY A N 1
ATOM 3622 C CA . GLY A 1 466 ? 7.231 -17.242 -31.042 1.00 89.69 466 GLY A CA 1
ATOM 3623 C C . GLY A 1 466 ? 6.537 -18.469 -30.442 1.00 89.69 466 GLY A C 1
ATOM 3624 O O . GLY A 1 466 ? 6.586 -18.690 -29.230 1.00 89.69 466 GLY A O 1
ATOM 3625 N N . SER A 1 467 ? 5.893 -19.271 -31.297 1.00 90.88 467 SER A N 1
ATOM 3626 C CA . SER A 1 467 ? 4.971 -20.342 -30.885 1.00 90.88 467 SER A CA 1
ATOM 3627 C C . SER A 1 467 ? 5.596 -21.428 -30.013 1.00 90.88 467 SER A C 1
ATOM 3629 O O . SER A 1 467 ? 4.956 -21.856 -29.063 1.00 90.88 467 SER A O 1
ATOM 3631 N N . GLY A 1 468 ? 6.853 -21.818 -30.252 1.00 93.00 468 GLY A N 1
ATOM 3632 C CA . GLY A 1 468 ? 7.502 -22.886 -29.480 1.00 93.00 468 GLY A CA 1
ATOM 3633 C C . GLY A 1 468 ? 7.554 -22.614 -27.971 1.00 93.00 468 GLY A C 1
ATOM 3634 O O . GLY A 1 468 ? 7.303 -23.515 -27.178 1.00 93.00 468 GLY A O 1
ATOM 3635 N N . LEU A 1 469 ? 7.806 -21.363 -27.568 1.00 94.12 469 LEU A N 1
ATOM 3636 C CA . LEU A 1 469 ? 7.745 -20.961 -26.159 1.00 94.12 469 LEU A CA 1
ATOM 3637 C C . LEU A 1 469 ? 6.305 -20.992 -25.634 1.00 94.12 469 LEU A C 1
ATOM 3639 O O . LEU A 1 469 ? 6.055 -21.514 -24.554 1.00 94.12 469 LEU A O 1
ATOM 3643 N N . VAL A 1 470 ? 5.370 -20.402 -26.383 1.00 96.56 470 VAL A N 1
ATOM 3644 C CA . VAL A 1 470 ? 3.960 -20.283 -25.981 1.00 96.56 470 VAL A CA 1
ATOM 3645 C C . VAL A 1 470 ? 3.335 -21.666 -25.780 1.00 96.56 470 VAL A C 1
ATOM 3647 O O . VAL A 1 470 ? 2.683 -21.917 -24.770 1.00 96.56 470 VAL A O 1
ATOM 3650 N N . GLU A 1 471 ? 3.582 -22.583 -26.713 1.00 96.50 471 GLU A N 1
ATOM 3651 C CA . GLU A 1 471 ? 3.134 -23.973 -26.647 1.00 96.50 471 GLU A CA 1
ATOM 3652 C C . GLU A 1 471 ? 3.748 -24.721 -25.460 1.00 96.50 471 GLU A C 1
ATOM 3654 O O . GLU A 1 471 ? 3.043 -25.481 -24.794 1.00 96.50 471 GLU A O 1
ATOM 3659 N N . GLU A 1 472 ? 5.038 -24.508 -25.172 1.00 96.69 472 GLU A N 1
ATOM 3660 C CA . GLU A 1 472 ? 5.693 -25.119 -24.013 1.00 96.69 472 GLU A CA 1
ATOM 3661 C C . GLU A 1 472 ? 5.101 -24.598 -22.700 1.00 96.69 472 GLU A C 1
ATOM 3663 O O . GLU A 1 472 ? 4.725 -25.396 -21.847 1.00 96.69 472 GLU A O 1
ATOM 3668 N N . LEU A 1 473 ? 4.921 -23.282 -22.552 1.00 97.25 473 LEU A N 1
ATOM 3669 C CA . LEU A 1 473 ? 4.314 -22.690 -21.355 1.00 97.25 473 LEU A CA 1
ATOM 3670 C C . LEU A 1 473 ? 2.903 -23.236 -21.100 1.00 97.25 473 LEU A C 1
ATOM 3672 O O . LEU A 1 473 ? 2.606 -23.661 -19.982 1.00 97.25 473 LEU A O 1
ATOM 3676 N N . HIS A 1 474 ? 2.057 -23.306 -22.134 1.00 97.81 474 HIS A N 1
ATOM 3677 C CA . HIS A 1 474 ? 0.724 -23.901 -22.008 1.00 97.81 474 HIS A CA 1
ATOM 3678 C C . HIS A 1 474 ? 0.785 -25.388 -21.626 1.00 97.81 474 HIS A C 1
ATOM 3680 O O . HIS A 1 474 ? 0.014 -25.840 -20.778 1.00 97.81 474 HIS A O 1
ATOM 3686 N N . ARG A 1 475 ? 1.725 -26.161 -22.193 1.00 97.38 475 ARG A N 1
ATOM 3687 C CA . ARG A 1 475 ? 1.919 -27.580 -21.836 1.00 97.38 475 ARG A CA 1
ATOM 3688 C C . ARG A 1 475 ? 2.291 -27.760 -20.362 1.00 97.38 475 ARG A C 1
ATOM 3690 O O . ARG A 1 475 ? 1.928 -28.772 -19.768 1.00 97.38 475 ARG A O 1
ATOM 3697 N N . ARG A 1 476 ? 2.980 -26.776 -19.783 1.00 96.44 476 ARG A N 1
ATOM 3698 C CA . ARG A 1 476 ? 3.444 -26.746 -18.386 1.00 96.44 476 ARG A CA 1
ATOM 3699 C C . ARG A 1 476 ? 2.420 -26.137 -17.416 1.00 96.44 476 ARG A C 1
ATOM 3701 O O . ARG A 1 476 ? 2.725 -25.963 -16.240 1.00 96.44 476 ARG A O 1
ATOM 3708 N N . GLY A 1 477 ? 1.202 -25.848 -17.883 1.00 95.81 477 GLY A N 1
ATOM 3709 C CA . GLY A 1 477 ? 0.079 -25.423 -17.040 1.00 95.81 477 GLY A CA 1
ATOM 3710 C C . GLY A 1 477 ? -0.112 -23.912 -16.909 1.00 95.81 477 GLY A C 1
ATOM 3711 O O . GLY A 1 477 ? -1.005 -23.489 -16.177 1.00 95.81 477 GLY A O 1
ATOM 3712 N N . VAL A 1 478 ? 0.664 -23.100 -17.632 1.00 98.38 478 VAL A N 1
ATOM 3713 C CA . VAL A 1 478 ? 0.407 -21.657 -17.735 1.00 98.38 478 VAL A CA 1
ATOM 3714 C C . VAL A 1 478 ? -0.879 -21.459 -18.538 1.00 98.38 478 VAL A C 1
ATOM 3716 O O . VAL A 1 478 ? -1.020 -22.016 -19.621 1.00 98.38 478 VAL A O 1
ATOM 3719 N N . SER A 1 479 ? -1.826 -20.684 -18.020 1.00 97.44 479 SER A N 1
ATOM 3720 C CA . SER A 1 479 ? -3.109 -20.388 -18.671 1.00 97.44 479 SER A CA 1
ATOM 3721 C C . SER A 1 479 ? -3.148 -19.002 -19.312 1.00 97.44 479 SER A C 1
ATOM 3723 O O . SER A 1 479 ? -3.964 -18.762 -20.202 1.00 97.44 479 SER A O 1
ATOM 3725 N N . PHE A 1 480 ? -2.270 -18.092 -18.881 1.00 98.62 480 PHE A N 1
ATOM 3726 C CA . PHE A 1 480 ? -2.248 -16.712 -19.351 1.00 98.62 480 PHE A CA 1
ATOM 3727 C C . PHE A 1 480 ? -0.831 -16.217 -19.657 1.00 98.62 480 PHE A C 1
ATOM 3729 O O . PHE A 1 480 ? 0.104 -16.442 -18.891 1.00 98.62 480 PHE A O 1
ATOM 3736 N N . ILE A 1 481 ? -0.676 -15.494 -20.769 1.00 98.62 481 ILE A N 1
ATOM 3737 C CA . ILE A 1 481 ? 0.592 -14.875 -21.163 1.00 98.62 481 ILE A CA 1
ATOM 3738 C C . ILE A 1 481 ? 0.374 -13.384 -21.428 1.00 98.62 481 ILE A C 1
ATOM 3740 O O . ILE A 1 481 ? -0.425 -13.010 -22.289 1.00 98.62 481 ILE A O 1
ATOM 3744 N N . LEU A 1 482 ? 1.135 -12.551 -20.715 1.00 98.75 482 LEU A N 1
ATOM 3745 C CA . LEU A 1 482 ? 1.255 -11.112 -20.950 1.00 98.75 482 LEU A CA 1
ATOM 3746 C C . LEU A 1 482 ? 2.583 -10.840 -21.666 1.00 98.75 482 LEU A C 1
ATOM 3748 O O . LEU A 1 482 ? 3.643 -11.218 -21.176 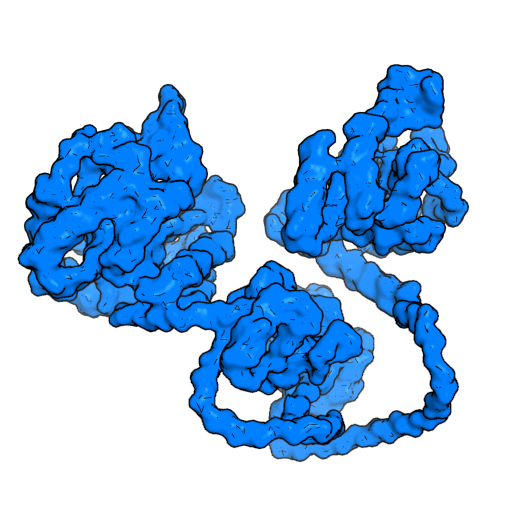1.00 98.75 482 LEU A O 1
ATOM 3752 N N . ALA A 1 483 ? 2.561 -10.185 -22.822 1.00 98.25 483 ALA A N 1
ATOM 3753 C CA . ALA A 1 483 ? 3.780 -9.880 -23.568 1.00 98.25 483 ALA A CA 1
ATOM 3754 C C . ALA A 1 483 ? 4.118 -8.388 -23.483 1.00 98.25 483 ALA A C 1
ATOM 3756 O O . ALA A 1 483 ? 3.353 -7.550 -23.948 1.00 98.25 483 ALA A O 1
ATOM 3757 N N . ARG A 1 484 ? 5.280 -8.035 -22.935 1.00 98.06 484 ARG A N 1
ATOM 3758 C CA . ARG A 1 484 ? 5.770 -6.651 -22.950 1.00 98.06 484 ARG A CA 1
ATOM 3759 C C . ARG A 1 484 ? 6.434 -6.344 -24.280 1.00 98.06 484 ARG A C 1
ATOM 3761 O O . ARG A 1 484 ? 7.395 -7.022 -24.650 1.00 98.06 484 ARG A O 1
ATOM 3768 N N . LEU A 1 485 ? 5.964 -5.309 -24.971 1.00 97.75 485 LEU A N 1
ATOM 3769 C CA . LEU A 1 485 ? 6.608 -4.786 -26.175 1.00 97.75 485 LEU A CA 1
ATOM 3770 C C . LEU A 1 485 ? 7.963 -4.193 -25.786 1.00 97.75 485 LEU A C 1
ATOM 3772 O O . LEU A 1 485 ? 8.029 -3.164 -25.115 1.00 97.75 485 LEU A O 1
ATOM 3776 N N . PHE A 1 486 ? 9.044 -4.884 -26.143 1.00 94.06 486 PHE A N 1
ATOM 3777 C CA . PHE A 1 486 ? 10.383 -4.520 -25.701 1.00 94.06 486 PHE A CA 1
ATOM 3778 C C . PHE A 1 486 ? 11.004 -3.507 -26.662 1.00 94.06 486 PHE A C 1
ATOM 3780 O O . PHE A 1 486 ? 11.326 -3.851 -27.795 1.00 94.06 486 PHE A O 1
ATOM 3787 N N . ALA A 1 487 ? 11.207 -2.279 -26.190 1.00 93.69 487 ALA A N 1
ATOM 3788 C CA . ALA A 1 487 ? 11.908 -1.231 -26.921 1.00 93.69 487 ALA A CA 1
ATOM 3789 C C . ALA A 1 487 ? 12.668 -0.327 -25.939 1.00 93.69 487 ALA A C 1
ATOM 3791 O O . ALA A 1 487 ? 12.288 -0.218 -24.774 1.00 93.69 487 ALA A O 1
ATOM 3792 N N . LYS A 1 488 ? 13.721 0.350 -26.409 1.00 93.81 488 LYS A N 1
ATOM 3793 C CA . LYS A 1 488 ? 14.497 1.327 -25.622 1.00 93.81 488 LYS A CA 1
ATOM 3794 C C . LYS A 1 488 ? 14.598 2.657 -26.358 1.00 93.81 488 LYS A C 1
ATOM 3796 O O . LYS A 1 488 ? 14.720 2.680 -27.575 1.00 93.81 488 LYS A O 1
ATOM 3801 N N . PHE A 1 489 ? 14.555 3.762 -25.625 1.00 94.69 489 PHE A N 1
ATOM 3802 C CA . PHE A 1 489 ? 14.532 5.126 -26.156 1.00 94.69 489 PHE A CA 1
ATOM 3803 C C . PHE A 1 489 ? 15.826 5.868 -25.811 1.00 94.69 489 PHE A C 1
ATOM 3805 O O . PHE A 1 489 ? 15.834 6.801 -25.007 1.00 94.69 489 PHE A O 1
ATOM 3812 N N . SER A 1 490 ? 16.937 5.452 -26.423 1.00 89.31 490 SER A N 1
ATOM 3813 C CA . SER A 1 490 ? 18.200 6.205 -26.374 1.00 89.31 490 SER A CA 1
ATOM 3814 C C . SER A 1 490 ? 18.133 7.522 -27.155 1.00 89.31 490 SER A C 1
ATOM 3816 O O . SER A 1 490 ? 18.900 8.440 -26.881 1.00 89.31 490 SER A O 1
ATOM 3818 N N . GLU A 1 491 ? 17.200 7.624 -28.100 1.00 92.94 491 GLU A N 1
ATOM 3819 C CA . GLU A 1 491 ? 16.899 8.816 -28.889 1.00 92.94 491 GLU A CA 1
ATOM 3820 C C . GLU A 1 491 ? 15.377 8.962 -29.091 1.00 92.94 491 GLU A C 1
ATOM 3822 O O . GLU A 1 491 ? 14.636 7.986 -28.908 1.00 92.94 491 GLU A O 1
ATOM 3827 N N . PRO A 1 492 ? 14.873 10.168 -29.423 1.00 94.06 492 PRO A N 1
ATOM 3828 C CA . PRO A 1 492 ? 13.459 10.364 -29.725 1.00 94.06 492 PRO A CA 1
ATOM 3829 C C . PRO A 1 492 ? 13.030 9.532 -30.940 1.00 94.06 492 PRO A C 1
ATOM 3831 O O . PRO A 1 492 ? 13.694 9.557 -31.972 1.00 94.06 492 PRO A O 1
ATOM 3834 N N . ARG A 1 493 ? 11.889 8.845 -30.831 1.00 95.06 493 ARG A N 1
ATOM 3835 C CA . ARG A 1 493 ? 11.268 8.077 -31.921 1.00 95.06 493 ARG A CA 1
ATOM 3836 C C . ARG A 1 493 ? 9.809 8.476 -32.075 1.00 95.06 493 ARG A C 1
ATOM 3838 O O . ARG A 1 493 ? 9.145 8.825 -31.100 1.00 95.06 493 ARG A O 1
ATOM 3845 N N . THR A 1 494 ? 9.298 8.399 -33.292 1.00 97.50 494 THR A N 1
ATOM 3846 C CA . THR A 1 494 ? 7.869 8.524 -33.584 1.00 97.50 494 THR A CA 1
ATOM 3847 C C . THR A 1 494 ? 7.112 7.251 -33.179 1.00 97.50 494 THR A C 1
ATOM 3849 O O . THR A 1 494 ? 7.709 6.174 -33.097 1.00 97.50 494 THR A O 1
ATOM 3852 N N . PRO A 1 495 ? 5.782 7.325 -32.967 1.00 98.38 495 PRO A N 1
ATOM 3853 C CA . PRO A 1 495 ? 4.968 6.130 -32.741 1.00 98.38 495 PRO A CA 1
ATOM 3854 C C . PRO A 1 495 ? 5.101 5.090 -33.861 1.00 98.38 495 PRO A C 1
ATOM 3856 O O . PRO A 1 495 ? 5.134 3.898 -33.581 1.00 98.38 495 PRO A O 1
ATOM 3859 N N . GLN A 1 496 ? 5.233 5.531 -35.118 1.00 98.44 496 GLN A N 1
ATOM 3860 C CA . GLN A 1 496 ? 5.400 4.639 -36.267 1.00 98.44 496 GLN A CA 1
ATOM 3861 C C . GLN A 1 496 ? 6.717 3.856 -36.198 1.00 98.44 496 GLN A C 1
ATOM 3863 O O . GLN A 1 496 ? 6.695 2.639 -36.344 1.00 98.44 496 GLN A O 1
ATOM 3868 N N . GLU A 1 497 ? 7.836 4.526 -35.907 1.00 98.31 497 GLU A N 1
ATOM 3869 C CA . GLU A 1 497 ? 9.146 3.871 -35.758 1.00 98.31 497 GLU A CA 1
ATOM 3870 C C . GLU A 1 497 ? 9.151 2.865 -34.602 1.00 98.31 497 GLU A C 1
ATOM 3872 O O . GLU A 1 497 ? 9.652 1.753 -34.755 1.00 98.31 497 GLU A O 1
ATOM 3877 N N . PHE A 1 498 ? 8.537 3.216 -33.466 1.00 98.19 498 PHE A N 1
ATOM 3878 C CA . PHE A 1 498 ? 8.358 2.280 -32.354 1.00 98.19 498 PHE A CA 1
ATOM 3879 C C . PHE A 1 498 ? 7.541 1.050 -32.770 1.00 98.19 498 PHE A C 1
ATOM 3881 O O . PHE A 1 498 ? 7.947 -0.077 -32.490 1.00 98.19 498 PHE A O 1
ATOM 3888 N N . VAL A 1 499 ? 6.413 1.244 -33.462 1.00 98.62 499 VAL A N 1
ATOM 3889 C CA . VAL A 1 499 ? 5.569 0.130 -33.918 1.00 98.62 499 VAL A CA 1
ATOM 3890 C C . VAL A 1 499 ? 6.290 -0.737 -34.945 1.00 98.62 499 VAL A C 1
ATOM 3892 O O . VAL A 1 499 ? 6.182 -1.959 -34.875 1.00 98.62 499 VAL A O 1
ATOM 3895 N N . ASP A 1 500 ? 7.045 -0.149 -35.869 1.00 98.12 500 ASP A N 1
ATOM 3896 C CA . ASP A 1 500 ? 7.823 -0.903 -36.855 1.00 98.12 500 ASP A CA 1
ATOM 3897 C C . ASP A 1 500 ? 8.908 -1.774 -36.209 1.00 98.12 500 ASP A C 1
ATOM 3899 O O . ASP A 1 500 ? 9.135 -2.894 -36.670 1.00 98.12 500 ASP A O 1
ATOM 3903 N N . GLU A 1 501 ? 9.512 -1.315 -35.110 1.00 96.81 501 GLU A N 1
ATOM 3904 C CA . GLU A 1 501 ? 10.484 -2.091 -34.332 1.00 96.81 501 GLU A CA 1
ATOM 3905 C C . GLU A 1 501 ? 9.842 -3.279 -33.603 1.00 96.81 501 GLU A C 1
ATOM 3907 O O . GLU A 1 501 ? 10.351 -4.399 -33.675 1.00 96.81 501 GLU A O 1
ATOM 3912 N N . VAL A 1 502 ? 8.719 -3.064 -32.910 1.00 97.56 502 VAL A N 1
ATOM 3913 C CA . VAL A 1 502 ? 8.119 -4.102 -32.047 1.00 97.56 502 VAL A CA 1
ATOM 3914 C C . VAL A 1 502 ? 7.166 -5.042 -32.795 1.00 97.56 502 VAL A C 1
ATOM 3916 O O . VAL A 1 502 ? 6.909 -6.161 -32.334 1.00 97.56 502 VAL A O 1
ATOM 3919 N N . ALA A 1 503 ? 6.638 -4.636 -33.955 1.00 97.88 503 ALA A N 1
ATOM 3920 C CA . ALA A 1 503 ? 5.646 -5.404 -34.709 1.00 97.88 503 ALA A CA 1
ATOM 3921 C C . ALA A 1 503 ? 6.104 -6.820 -35.109 1.00 97.88 503 ALA A C 1
ATOM 3923 O O . ALA A 1 503 ? 5.281 -7.727 -34.988 1.00 97.88 503 ALA A O 1
ATOM 3924 N N . PRO A 1 504 ? 7.358 -7.085 -35.532 1.00 97.31 504 PRO A N 1
ATOM 3925 C CA . PRO A 1 504 ? 7.768 -8.438 -35.914 1.00 97.31 504 PRO A CA 1
ATOM 3926 C C . PRO A 1 504 ? 7.643 -9.465 -34.777 1.00 97.31 504 PRO A C 1
ATOM 3928 O O . PRO A 1 504 ? 7.082 -10.542 -34.976 1.00 97.31 504 PRO A O 1
ATOM 3931 N N . ALA A 1 505 ? 8.120 -9.135 -33.570 1.00 96.56 505 ALA A N 1
ATOM 3932 C CA . ALA A 1 505 ? 8.011 -10.026 -32.411 1.00 96.56 505 ALA A CA 1
ATOM 3933 C C . ALA A 1 505 ? 6.569 -10.130 -31.897 1.00 96.56 505 ALA A C 1
ATOM 3935 O O . ALA A 1 505 ? 6.100 -11.223 -31.573 1.00 96.56 505 ALA A O 1
ATOM 3936 N N . THR A 1 506 ? 5.847 -9.007 -31.898 1.00 97.94 506 THR A N 1
ATOM 3937 C CA . THR A 1 506 ? 4.415 -8.953 -31.570 1.00 97.94 506 THR A CA 1
ATOM 3938 C C . THR A 1 506 ? 3.603 -9.858 -32.491 1.00 97.94 506 THR A C 1
ATOM 3940 O O . THR A 1 506 ? 2.780 -10.630 -32.012 1.00 97.94 506 THR A O 1
ATOM 3943 N N . GLY A 1 507 ? 3.873 -9.818 -33.798 1.00 98.19 507 GLY A N 1
ATOM 3944 C CA . GLY A 1 507 ? 3.176 -10.606 -34.810 1.00 98.19 507 GLY A CA 1
ATOM 3945 C C . GLY A 1 507 ? 3.325 -12.105 -34.592 1.00 98.19 507 GLY A C 1
ATOM 3946 O O . GLY A 1 507 ? 2.324 -12.811 -34.573 1.00 98.19 507 GLY A O 1
ATOM 3947 N N . ARG A 1 508 ? 4.539 -12.592 -34.305 1.00 97.44 508 ARG A N 1
ATOM 3948 C CA . ARG A 1 508 ? 4.752 -14.023 -34.018 1.00 97.44 508 ARG A CA 1
ATOM 3949 C C . ARG A 1 508 ? 4.043 -14.487 -32.747 1.00 97.44 508 ARG A C 1
ATOM 3951 O O . ARG A 1 508 ? 3.501 -15.588 -32.715 1.00 97.44 508 ARG A O 1
ATOM 3958 N N . LEU A 1 509 ? 4.019 -13.660 -31.701 1.00 97.94 509 LEU A N 1
ATOM 3959 C CA . LEU A 1 509 ? 3.263 -13.956 -30.477 1.00 97.94 509 LEU A CA 1
ATOM 3960 C C . LEU A 1 509 ? 1.750 -13.910 -30.718 1.00 97.94 509 LEU A C 1
ATOM 3962 O O . LEU A 1 509 ? 1.017 -14.766 -30.225 1.00 97.94 509 LEU A O 1
ATOM 3966 N N . TYR A 1 510 ? 1.286 -12.946 -31.510 1.00 98.44 510 TYR A N 1
ATOM 3967 C CA . TYR A 1 510 ? -0.105 -12.831 -31.926 1.00 98.44 510 TYR A CA 1
ATOM 3968 C C . TYR A 1 510 ? -0.553 -14.056 -32.739 1.00 98.44 510 TYR A C 1
ATOM 3970 O O . TYR A 1 510 ? -1.599 -14.643 -32.456 1.00 98.44 510 TYR A O 1
ATOM 3978 N N . GLU A 1 511 ? 0.255 -14.512 -33.693 1.00 97.75 511 GLU A N 1
ATOM 3979 C CA . GLU A 1 511 ? 0.016 -15.745 -34.455 1.00 97.75 511 GLU A CA 1
ATOM 3980 C C . GLU A 1 511 ? 0.020 -16.988 -33.553 1.00 97.75 511 GLU A C 1
ATOM 3982 O O . GLU A 1 511 ? -0.804 -17.881 -33.742 1.00 97.75 511 GLU A O 1
ATOM 3987 N N . ALA A 1 512 ? 0.861 -17.006 -32.514 1.00 97.00 512 ALA A N 1
ATOM 3988 C CA . ALA A 1 512 ? 0.893 -18.054 -31.492 1.00 97.00 512 ALA A CA 1
ATOM 3989 C C . ALA A 1 512 ? -0.282 -18.007 -30.489 1.00 97.00 512 ALA A C 1
ATOM 3991 O O . ALA A 1 512 ? -0.361 -18.849 -29.597 1.00 97.00 512 ALA A O 1
ATOM 3992 N N . GLY A 1 513 ? -1.196 -17.040 -30.614 1.00 97.00 513 GLY A N 1
ATOM 3993 C CA . GLY A 1 513 ? -2.398 -16.940 -29.780 1.00 97.00 513 GLY A CA 1
ATOM 3994 C C . GLY A 1 513 ? -2.301 -15.972 -28.598 1.00 97.00 513 GLY A C 1
ATOM 3995 O O . GLY A 1 513 ? -3.304 -15.771 -27.916 1.00 97.00 513 GLY A O 1
ATOM 3996 N N . VAL A 1 514 ? -1.162 -15.307 -28.375 1.00 98.31 514 VAL A N 1
ATOM 3997 C CA . VAL A 1 514 ? -1.051 -14.252 -27.353 1.00 98.31 514 VAL A CA 1
ATOM 3998 C C . VAL A 1 514 ? -1.890 -13.046 -27.771 1.00 98.31 514 VAL A C 1
ATOM 4000 O O . VAL A 1 514 ? -1.919 -12.650 -28.939 1.00 98.31 514 VAL A O 1
ATOM 4003 N N . ARG A 1 515 ? -2.627 -12.471 -26.820 1.00 98.25 515 ARG A N 1
ATOM 4004 C CA . ARG A 1 515 ? -3.535 -11.345 -27.085 1.00 98.25 515 ARG A CA 1
ATOM 4005 C C . ARG A 1 515 ? -3.279 -10.124 -26.215 1.00 98.25 515 ARG A C 1
ATOM 4007 O O . ARG A 1 515 ? -3.749 -9.066 -26.596 1.00 98.25 515 ARG A O 1
ATOM 4014 N N . TYR A 1 516 ? -2.553 -10.237 -25.106 1.00 98.75 516 TYR A N 1
ATOM 4015 C CA . TYR A 1 516 ? -2.342 -9.135 -24.168 1.00 98.75 516 TYR A CA 1
ATOM 4016 C C . TYR A 1 516 ? -0.920 -8.605 -24.292 1.00 98.75 516 TYR A C 1
ATOM 4018 O O . TYR A 1 516 ? 0.040 -9.339 -24.047 1.00 98.75 516 TYR A O 1
ATOM 4026 N N . PHE A 1 517 ? -0.807 -7.335 -24.676 1.00 98.81 517 PHE A N 1
ATOM 4027 C CA . PHE A 1 517 ? 0.458 -6.667 -24.938 1.00 98.81 517 PHE A CA 1
ATOM 4028 C C . PHE A 1 517 ? 0.604 -5.420 -24.059 1.00 98.81 517 PHE A C 1
ATOM 4030 O O . PHE A 1 517 ? -0.157 -4.464 -24.199 1.00 98.81 517 PHE A O 1
ATOM 4037 N N . GLU A 1 518 ? 1.572 -5.436 -23.144 1.00 98.75 518 GLU A N 1
ATOM 4038 C CA . GLU A 1 518 ? 1.972 -4.261 -22.360 1.00 98.75 518 GLU A CA 1
ATOM 4039 C C . GLU A 1 518 ? 2.824 -3.354 -23.261 1.00 98.75 518 GLU A C 1
ATOM 4041 O O . GLU A 1 518 ? 3.871 -3.777 -23.765 1.00 98.75 518 GLU A O 1
ATOM 4046 N N . VAL A 1 519 ? 2.352 -2.135 -23.535 1.00 98.56 519 VAL A N 1
ATOM 4047 C CA . VAL A 1 519 ? 3.007 -1.238 -24.496 1.00 98.56 519 VAL A CA 1
ATOM 4048 C C . VAL A 1 519 ? 4.094 -0.445 -23.786 1.00 98.56 519 VAL A C 1
ATOM 4050 O O . VAL A 1 519 ? 3.799 0.554 -23.135 1.00 98.56 519 VAL A O 1
ATOM 4053 N N . HIS A 1 520 ? 5.347 -0.860 -24.002 1.00 96.81 520 HIS A N 1
ATOM 4054 C CA . HIS A 1 520 ? 6.563 -0.266 -23.432 1.00 96.81 520 HIS A CA 1
ATOM 4055 C C . HIS A 1 520 ? 6.808 -0.628 -21.949 1.00 96.81 520 HIS A C 1
ATOM 4057 O O . HIS A 1 520 ? 6.131 -1.492 -21.396 1.00 96.81 520 HIS A O 1
ATOM 4063 N N . ASN A 1 521 ? 7.835 -0.041 -21.325 1.00 96.25 521 ASN A N 1
ATOM 4064 C CA . ASN A 1 521 ? 8.236 -0.268 -19.935 1.00 96.25 521 ASN A CA 1
ATOM 4065 C C . ASN A 1 521 ? 8.577 1.053 -19.240 1.00 96.25 521 ASN A C 1
ATOM 4067 O O . ASN A 1 521 ? 9.290 1.859 -19.828 1.00 96.25 521 ASN A O 1
ATOM 4071 N N . GLU A 1 522 ? 8.121 1.244 -17.998 1.00 97.38 522 GLU A N 1
ATOM 4072 C CA . GLU A 1 522 ? 8.526 2.338 -17.097 1.00 97.38 522 GLU A CA 1
ATOM 4073 C C . GLU A 1 522 ? 8.789 3.688 -17.792 1.00 97.38 522 GLU A C 1
ATOM 4075 O O . GLU A 1 522 ? 9.877 4.260 -17.681 1.00 97.38 522 GLU A O 1
ATOM 4080 N N . PRO A 1 523 ? 7.801 4.243 -18.517 1.00 97.81 523 PRO A N 1
ATOM 4081 C CA . PRO A 1 523 ? 8.015 5.416 -19.360 1.00 97.81 523 PRO A CA 1
ATOM 4082 C C . PRO A 1 523 ? 8.450 6.660 -18.571 1.00 97.81 523 PRO A C 1
ATOM 4084 O O . PRO A 1 523 ? 9.040 7.578 -19.128 1.00 97.81 523 PRO A O 1
ATOM 4087 N N . ASN A 1 524 ? 8.196 6.711 -17.265 1.00 97.88 524 ASN A N 1
ATOM 4088 C CA . ASN A 1 524 ? 8.616 7.797 -16.382 1.00 97.88 524 ASN A CA 1
ATOM 4089 C C . ASN A 1 524 ? 10.075 7.676 -15.895 1.00 97.88 524 ASN A C 1
ATOM 4091 O O . ASN A 1 524 ? 10.502 8.489 -15.074 1.00 97.88 524 ASN A O 1
ATOM 4095 N N . LEU A 1 525 ? 10.840 6.689 -16.368 1.00 96.38 525 LEU A N 1
ATOM 4096 C CA . LEU A 1 525 ? 12.224 6.448 -15.969 1.00 96.38 525 LEU A CA 1
ATOM 4097 C C . LEU A 1 525 ? 13.213 6.759 -17.101 1.00 96.38 525 LEU A C 1
ATOM 4099 O O . LEU A 1 525 ? 12.945 6.608 -18.293 1.00 96.38 525 LEU A O 1
ATOM 4103 N N . HIS A 1 526 ? 14.409 7.187 -16.719 1.00 94.12 526 HIS A N 1
ATOM 4104 C CA . HIS A 1 526 ? 15.588 7.127 -17.563 1.00 94.12 526 HIS A CA 1
ATOM 4105 C C . HIS A 1 526 ? 16.785 6.682 -16.729 1.00 94.12 526 HIS A C 1
ATOM 4107 O O . HIS A 1 526 ? 17.184 7.348 -15.770 1.00 94.12 526 HIS A O 1
ATOM 4113 N N . HIS A 1 527 ? 17.359 5.551 -17.130 1.00 89.19 527 HIS A N 1
ATOM 4114 C CA . HIS A 1 527 ? 18.609 5.014 -16.616 1.00 89.19 527 HIS A CA 1
ATOM 4115 C C . HIS A 1 527 ? 19.639 5.014 -17.757 1.00 89.19 527 HIS A C 1
ATOM 4117 O O . HIS A 1 527 ? 19.275 4.619 -18.866 1.00 89.19 527 HIS A O 1
ATOM 4123 N N . PRO A 1 528 ? 20.912 5.396 -17.535 1.00 83.38 528 PRO A N 1
ATOM 4124 C CA . PRO A 1 528 ? 21.920 5.397 -18.602 1.00 83.38 528 PRO A CA 1
ATOM 4125 C C . PRO A 1 528 ? 22.060 4.044 -19.307 1.00 83.38 528 PRO A C 1
ATOM 4127 O O . PRO A 1 528 ? 22.123 3.983 -20.530 1.00 83.38 528 PRO A O 1
ATOM 4130 N N . ASP A 1 529 ? 22.024 2.961 -18.529 1.00 81.12 529 ASP A N 1
ATOM 4131 C CA . ASP A 1 529 ? 22.120 1.589 -19.047 1.00 81.12 529 ASP A CA 1
ATOM 4132 C C . ASP A 1 529 ? 20.769 1.000 -19.504 1.00 81.12 529 ASP A C 1
ATOM 4134 O O . ASP A 1 529 ? 20.717 -0.102 -20.042 1.00 81.12 529 ASP A O 1
ATOM 4138 N N . SER A 1 530 ? 19.657 1.711 -19.283 1.00 82.12 530 SER A N 1
ATOM 4139 C CA . SER A 1 530 ? 18.309 1.277 -19.674 1.00 82.12 530 SER A CA 1
ATOM 4140 C C . SER A 1 530 ? 17.417 2.498 -19.938 1.00 82.12 530 SER A C 1
ATOM 4142 O O . SER A 1 530 ? 16.648 2.918 -19.065 1.00 82.12 530 SER A O 1
ATOM 4144 N N . PRO A 1 531 ? 17.537 3.125 -21.122 1.00 89.19 531 PRO A N 1
ATOM 4145 C CA . PRO A 1 531 ? 16.822 4.358 -21.410 1.00 89.19 531 PRO A CA 1
ATOM 4146 C C . PRO A 1 531 ? 15.365 4.056 -21.784 1.00 89.19 531 PRO A C 1
ATOM 4148 O O . PRO A 1 531 ? 15.082 3.606 -22.893 1.00 89.19 531 PRO A O 1
ATOM 4151 N N . GLU A 1 532 ? 14.430 4.324 -20.868 1.00 94.81 532 GLU A N 1
ATOM 4152 C CA . GLU A 1 532 ? 12.991 4.092 -21.093 1.00 94.81 532 GLU A CA 1
ATOM 4153 C C . GLU A 1 532 ? 12.263 5.296 -21.705 1.00 94.81 532 GLU A C 1
ATOM 4155 O O . GLU A 1 532 ? 11.109 5.181 -22.091 1.00 94.81 532 GLU A O 1
ATOM 4160 N N . GLY A 1 533 ? 12.928 6.441 -21.869 1.00 94.38 533 GLY A N 1
ATOM 4161 C CA . GLY A 1 533 ? 12.421 7.566 -22.666 1.00 94.38 533 GLY A CA 1
ATOM 4162 C C . GLY A 1 533 ? 12.121 8.845 -21.890 1.00 94.38 533 GLY A C 1
ATOM 4163 O O . GLY A 1 533 ? 12.031 9.901 -22.519 1.00 94.38 533 GLY A O 1
ATOM 4164 N N . MET A 1 534 ? 12.069 8.809 -20.554 1.00 96.19 534 MET A N 1
ATOM 4165 C CA . MET A 1 534 ? 11.855 10.012 -19.742 1.00 96.19 534 MET A CA 1
ATOM 4166 C C . MET A 1 534 ? 12.979 11.037 -19.936 1.00 96.19 534 MET A C 1
ATOM 4168 O O . MET A 1 534 ? 14.149 10.773 -19.667 1.00 96.19 534 MET A O 1
ATOM 4172 N N . GLY A 1 535 ? 12.635 12.242 -20.374 1.00 93.25 535 GLY A N 1
ATOM 4173 C CA . GLY A 1 535 ? 13.604 13.292 -20.686 1.00 93.25 535 GLY A CA 1
ATOM 4174 C C . GLY A 1 535 ? 14.279 13.142 -22.054 1.00 93.25 535 GLY A C 1
ATOM 4175 O O . GLY A 1 535 ? 15.029 14.039 -22.436 1.00 93.25 535 GLY A O 1
ATOM 4176 N N . VAL A 1 536 ? 13.999 12.062 -22.794 1.00 93.31 536 VAL A N 1
ATOM 4177 C CA . VAL A 1 536 ? 14.523 11.804 -24.146 1.00 93.31 536 VAL A CA 1
ATOM 4178 C C . VAL A 1 536 ? 13.398 11.903 -25.173 1.00 93.31 536 VAL A C 1
ATOM 4180 O O . VAL A 1 536 ? 13.376 12.837 -25.968 1.00 93.31 536 VAL A O 1
ATOM 4183 N N . ALA A 1 537 ? 12.451 10.965 -25.141 1.00 94.88 537 ALA A N 1
ATOM 4184 C CA . ALA A 1 537 ? 11.339 10.892 -26.085 1.00 94.88 537 ALA A CA 1
ATOM 4185 C C . ALA A 1 537 ? 10.121 11.717 -25.635 1.00 94.88 537 ALA A C 1
ATOM 4187 O O . ALA A 1 537 ? 9.350 12.171 -26.476 1.00 94.88 537 ALA A O 1
ATOM 4188 N N . TRP A 1 538 ? 9.970 11.943 -24.327 1.00 97.19 538 TRP A N 1
ATOM 4189 C CA . TRP A 1 538 ? 8.914 12.769 -23.730 1.00 97.19 538 TRP A CA 1
ATOM 4190 C C . TRP A 1 538 ? 9.386 13.407 -22.419 1.00 97.19 538 TRP A C 1
ATOM 4192 O O . TRP A 1 538 ? 10.313 12.925 -21.766 1.00 97.19 538 TRP A O 1
ATOM 4202 N N . GLN A 1 539 ? 8.738 14.502 -22.028 1.00 95.81 539 GLN A N 1
ATOM 4203 C CA . GLN A 1 539 ? 9.043 15.298 -20.833 1.00 95.81 539 GLN A CA 1
ATOM 4204 C C . GLN A 1 539 ? 7.967 15.202 -19.743 1.00 95.81 539 GLN A C 1
ATOM 4206 O O . GLN A 1 539 ? 8.209 15.604 -18.607 1.00 95.81 539 GLN A O 1
ATOM 4211 N N . THR A 1 540 ? 6.781 14.693 -20.074 1.00 94.25 540 THR A N 1
ATOM 4212 C CA . THR A 1 540 ? 5.617 14.646 -19.176 1.00 94.25 540 THR A CA 1
ATOM 4213 C C . THR A 1 540 ? 4.817 13.365 -19.386 1.00 94.25 540 THR A C 1
ATOM 4215 O O . THR A 1 540 ? 4.944 12.706 -20.424 1.00 94.25 540 THR A O 1
ATOM 4218 N N . GLY A 1 541 ? 3.949 13.031 -18.429 1.00 91.69 541 GLY A N 1
ATOM 4219 C CA . GLY A 1 541 ? 3.023 11.909 -18.588 1.00 91.69 541 GLY A CA 1
ATOM 4220 C C . GLY A 1 541 ? 2.033 12.139 -19.726 1.00 91.69 541 GLY A C 1
ATOM 4221 O O . GLY A 1 541 ? 1.694 11.212 -20.460 1.00 91.69 541 GLY A O 1
ATOM 4222 N N . LYS A 1 542 ? 1.638 13.398 -19.945 1.00 89.00 542 LYS A N 1
ATOM 4223 C CA . LYS A 1 542 ? 0.756 13.783 -21.050 1.00 89.00 542 LYS A CA 1
ATOM 4224 C C . LYS A 1 542 ? 1.371 13.463 -22.415 1.00 89.00 542 LYS A C 1
ATOM 4226 O O . LYS A 1 542 ? 0.702 12.858 -23.249 1.00 89.00 542 LYS A O 1
ATOM 4231 N N . GLU A 1 543 ? 2.627 13.847 -22.637 1.00 98.25 543 GLU A N 1
ATOM 4232 C CA . GLU A 1 543 ? 3.330 13.591 -23.903 1.00 98.25 543 GLU A CA 1
ATOM 4233 C C . GLU A 1 543 ? 3.469 12.091 -24.185 1.00 98.25 543 GLU A C 1
ATOM 4235 O O . GLU A 1 543 ? 3.196 11.645 -25.301 1.00 98.25 543 GLU A O 1
ATOM 4240 N N . PHE A 1 544 ? 3.817 11.295 -23.167 1.00 98.62 544 PHE A N 1
ATOM 4241 C CA . PHE A 1 544 ? 3.825 9.841 -23.315 1.00 98.62 544 PHE A CA 1
ATOM 4242 C C . PHE A 1 544 ? 2.419 9.284 -23.582 1.00 98.62 544 PHE A C 1
ATOM 4244 O O . PHE A 1 544 ? 2.269 8.411 -24.429 1.00 98.62 544 PHE A O 1
ATOM 4251 N N . GLY A 1 545 ? 1.375 9.804 -22.930 1.00 97.38 545 GLY A N 1
ATOM 4252 C CA . GLY A 1 545 ? -0.011 9.407 -23.191 1.00 97.38 545 GLY A CA 1
ATOM 4253 C C . GLY A 1 545 ? -0.441 9.644 -24.645 1.00 97.38 545 GLY A C 1
ATOM 4254 O O . GLY A 1 545 ? -1.069 8.782 -25.257 1.00 97.38 545 GLY A O 1
ATOM 4255 N N . GLU A 1 546 ? -0.055 10.777 -25.237 1.00 97.94 546 GLU A N 1
ATOM 4256 C CA . GLU A 1 546 ? -0.307 11.076 -26.656 1.00 97.94 546 GLU A CA 1
ATOM 4257 C C . GLU A 1 546 ? 0.483 10.151 -27.595 1.00 97.94 546 GLU A C 1
ATOM 4259 O O . GLU A 1 546 ? -0.037 9.726 -28.631 1.00 97.94 546 GLU A O 1
ATOM 4264 N N . PHE A 1 547 ? 1.730 9.826 -27.240 1.00 98.75 547 PHE A N 1
ATOM 4265 C CA . PHE A 1 547 ? 2.542 8.841 -27.954 1.00 98.75 547 PHE A CA 1
ATOM 4266 C C . PHE A 1 547 ? 1.907 7.444 -27.893 1.00 98.75 547 PHE A C 1
ATOM 4268 O O . PHE A 1 547 ? 1.743 6.797 -28.928 1.00 98.75 547 PHE A O 1
ATOM 4275 N N . PHE A 1 548 ? 1.508 7.010 -26.694 1.00 98.81 548 PHE A N 1
ATOM 4276 C CA . PHE A 1 548 ? 0.894 5.715 -26.417 1.00 98.81 548 PHE A CA 1
ATOM 4277 C C . PHE A 1 548 ? -0.360 5.503 -27.264 1.00 98.81 548 PHE A C 1
ATOM 4279 O O . PHE A 1 548 ? -0.444 4.495 -27.958 1.00 98.81 548 PHE A O 1
ATOM 4286 N N . LEU A 1 549 ? -1.299 6.457 -27.283 1.00 98.62 549 LEU A N 1
ATOM 4287 C CA . LEU A 1 549 ? -2.541 6.301 -28.053 1.00 98.62 549 LEU A CA 1
ATOM 4288 C C . LEU A 1 549 ? -2.276 6.140 -29.553 1.00 98.62 549 LEU A C 1
ATOM 4290 O O . LEU A 1 549 ? -2.832 5.242 -30.178 1.00 98.62 549 LEU A O 1
ATOM 4294 N N . LYS A 1 550 ? -1.356 6.934 -30.114 1.00 98.75 550 LYS A N 1
ATOM 4295 C CA . LYS A 1 550 ? -0.966 6.810 -31.527 1.00 98.75 550 LYS A CA 1
ATOM 4296 C C . LYS A 1 550 ? -0.303 5.465 -31.825 1.00 98.75 550 LYS A C 1
ATOM 4298 O O . LYS A 1 550 ? -0.571 4.871 -32.865 1.00 98.75 550 LYS A O 1
ATOM 4303 N N . ALA A 1 551 ? 0.563 4.982 -30.934 1.00 98.81 551 ALA A N 1
ATOM 4304 C CA . ALA A 1 551 ? 1.187 3.671 -31.086 1.00 98.81 551 ALA A CA 1
ATOM 4305 C C . ALA A 1 551 ? 0.143 2.546 -31.008 1.00 98.81 551 ALA A C 1
ATOM 4307 O O . ALA A 1 551 ? 0.186 1.616 -31.809 1.00 98.81 551 ALA A O 1
ATOM 4308 N N . VAL A 1 552 ? -0.822 2.648 -30.091 1.00 98.81 552 VAL A N 1
ATOM 4309 C CA . VAL A 1 552 ? -1.925 1.688 -29.949 1.00 98.81 552 VAL A CA 1
ATOM 4310 C C . VAL A 1 552 ? -2.818 1.663 -31.188 1.00 98.81 552 VAL A C 1
ATOM 4312 O O . VAL A 1 552 ? -3.172 0.573 -31.631 1.00 98.81 552 VAL A O 1
ATOM 4315 N N . ASP A 1 553 ? -3.145 2.810 -31.786 1.00 98.62 553 ASP A N 1
ATOM 4316 C CA . ASP A 1 553 ? -3.935 2.857 -33.025 1.00 98.62 553 ASP A CA 1
ATOM 4317 C C . ASP A 1 553 ? -3.232 2.098 -34.163 1.00 98.62 553 ASP A C 1
ATOM 4319 O O . ASP A 1 553 ? -3.819 1.206 -34.777 1.00 98.62 553 ASP A O 1
ATOM 4323 N N . LEU A 1 554 ? -1.937 2.354 -34.365 1.00 98.81 554 LEU A N 1
ATOM 4324 C CA . LEU A 1 554 ? -1.114 1.655 -35.361 1.00 98.81 554 LEU A CA 1
ATOM 4325 C C . LEU A 1 554 ? -0.973 0.151 -35.067 1.00 98.81 554 LEU A C 1
ATOM 4327 O O . LEU A 1 554 ? -0.980 -0.678 -35.981 1.00 98.81 554 LEU A O 1
ATOM 4331 N N . LEU A 1 555 ? -0.846 -0.230 -33.793 1.00 98.75 555 LEU A N 1
ATOM 4332 C CA . LEU A 1 555 ? -0.803 -1.635 -33.385 1.00 98.75 555 LEU A CA 1
ATOM 4333 C C . LEU A 1 555 ? -2.144 -2.335 -33.632 1.00 98.75 555 LEU A C 1
ATOM 4335 O O . LEU A 1 555 ? -2.143 -3.479 -34.081 1.00 98.75 555 LEU A O 1
ATOM 4339 N N . ARG A 1 556 ? -3.277 -1.663 -33.396 1.00 98.38 556 ARG A N 1
ATOM 4340 C CA . ARG A 1 556 ? -4.625 -2.194 -33.669 1.00 98.38 556 ARG A CA 1
ATOM 4341 C C . ARG A 1 556 ? -4.885 -2.372 -35.161 1.00 98.38 556 ARG A C 1
ATOM 4343 O O . ARG A 1 556 ? -5.538 -3.343 -35.534 1.00 98.38 556 ARG A O 1
ATOM 4350 N N . GLU A 1 557 ? -4.345 -1.504 -36.014 1.00 98.00 557 GLU A N 1
ATOM 4351 C CA . GLU A 1 557 ? -4.400 -1.695 -37.470 1.00 98.00 557 GLU A CA 1
ATOM 4352 C C . GLU A 1 557 ? -3.694 -2.987 -37.906 1.00 98.00 557 GLU A C 1
ATOM 4354 O O . GLU A 1 557 ? -4.190 -3.706 -38.774 1.00 98.00 557 GLU A O 1
ATOM 4359 N N . ARG A 1 558 ? -2.552 -3.312 -37.284 1.00 97.94 558 ARG A N 1
ATOM 4360 C CA . ARG A 1 558 ? -1.771 -4.522 -37.602 1.00 97.94 558 ARG A CA 1
ATOM 4361 C C . ARG A 1 558 ? -2.307 -5.779 -36.922 1.00 97.94 558 ARG A C 1
ATOM 4363 O O . ARG A 1 558 ? -2.267 -6.859 -37.507 1.00 97.94 558 ARG A O 1
ATOM 4370 N N . PHE A 1 559 ? -2.802 -5.645 -35.698 1.00 98.50 559 PHE A N 1
ATOM 4371 C CA . PHE A 1 559 ? -3.208 -6.746 -34.828 1.00 98.50 559 PHE A CA 1
ATOM 4372 C C . PHE A 1 559 ? -4.578 -6.438 -34.199 1.00 98.50 559 PHE A C 1
ATOM 4374 O O . PHE A 1 559 ? -4.671 -6.192 -32.995 1.00 98.50 559 PHE A O 1
ATOM 4381 N N . PRO A 1 560 ? -5.675 -6.479 -34.976 1.00 97.06 560 PRO A N 1
ATOM 4382 C CA . PRO A 1 560 ? -6.995 -6.014 -34.528 1.00 97.06 560 PRO A CA 1
ATOM 4383 C C . PRO A 1 560 ? -7.595 -6.822 -33.368 1.00 97.06 560 PRO A C 1
ATOM 4385 O O . PRO A 1 560 ? -8.490 -6.345 -32.680 1.00 97.06 560 PRO A O 1
ATOM 4388 N N . GLY A 1 561 ? -7.114 -8.049 -33.135 1.00 96.62 561 GLY A N 1
ATOM 4389 C CA . GLY A 1 561 ? -7.497 -8.847 -31.962 1.00 96.62 561 GLY A CA 1
ATOM 4390 C C . GLY A 1 561 ? -6.621 -8.618 -30.725 1.00 96.62 561 GLY A C 1
ATOM 4391 O O . GLY A 1 561 ? -6.862 -9.252 -29.702 1.00 96.62 561 GLY A O 1
ATOM 4392 N N . GLY A 1 562 ? -5.570 -7.802 -30.829 1.00 98.25 562 GLY A N 1
ATOM 4393 C CA . GLY A 1 562 ? -4.670 -7.489 -29.725 1.00 98.25 562 GLY A CA 1
ATOM 4394 C C . GLY A 1 562 ? -5.331 -6.567 -28.703 1.00 98.25 562 GLY A C 1
ATOM 4395 O O . GLY A 1 562 ? -6.092 -5.668 -29.052 1.00 98.25 562 GLY A O 1
ATOM 4396 N N . ARG A 1 563 ? -5.028 -6.805 -27.430 1.00 98.62 563 ARG A N 1
ATOM 4397 C CA . ARG A 1 563 ? -5.344 -5.947 -26.290 1.00 98.62 563 ARG A CA 1
ATOM 4398 C C . ARG A 1 563 ? -4.071 -5.226 -25.897 1.00 98.62 563 ARG A C 1
ATOM 4400 O O . ARG A 1 563 ? -3.067 -5.884 -25.620 1.00 98.62 563 ARG A O 1
ATOM 4407 N N . PHE A 1 564 ? -4.118 -3.902 -25.873 1.00 98.81 564 PHE A N 1
ATOM 4408 C CA . PHE A 1 564 ? -2.947 -3.069 -25.633 1.00 98.81 564 PHE A CA 1
ATOM 4409 C C . PHE A 1 564 ? -3.110 -2.306 -24.325 1.00 98.81 564 PHE A C 1
ATOM 4411 O O . PHE A 1 564 ? -4.004 -1.468 -24.172 1.00 98.81 564 PHE A O 1
ATOM 4418 N N . GLY A 1 565 ? -2.266 -2.661 -23.361 1.00 98.38 565 GLY A N 1
ATOM 4419 C CA . GLY A 1 565 ? -2.340 -2.158 -22.001 1.00 98.38 565 GLY A CA 1
ATOM 4420 C C . GLY A 1 565 ? -1.377 -1.019 -21.733 1.00 98.38 565 GLY A C 1
ATOM 4421 O O . GLY A 1 565 ? -0.278 -0.969 -22.295 1.00 98.38 565 GLY A O 1
ATOM 4422 N N . TRP A 1 566 ? -1.800 -0.132 -20.836 1.00 98.62 566 TRP A N 1
ATOM 4423 C CA . TRP A 1 566 ? -0.937 0.880 -20.240 1.00 98.62 566 TRP A CA 1
ATOM 4424 C C . TRP A 1 566 ? 0.209 0.198 -19.477 1.00 98.62 566 TRP A C 1
ATOM 4426 O O . TRP A 1 566 ? -0.084 -0.738 -18.732 1.00 98.62 566 TRP A O 1
ATOM 4436 N N . PRO A 1 567 ? 1.476 0.621 -19.638 1.00 98.44 567 PRO A N 1
ATOM 4437 C CA . PRO A 1 567 ? 2.609 -0.027 -18.983 1.00 98.44 567 PRO A CA 1
ATOM 4438 C C . PRO A 1 567 ? 2.710 0.306 -17.496 1.00 98.44 567 PRO A C 1
ATOM 4440 O O . PRO A 1 567 ? 2.322 1.393 -17.061 1.00 98.44 567 PRO A O 1
ATOM 4443 N N . GLY A 1 568 ? 3.327 -0.594 -16.729 1.00 97.44 568 GLY A N 1
ATOM 4444 C CA . GLY A 1 568 ? 3.769 -0.264 -15.379 1.00 97.44 568 GLY A CA 1
ATOM 4445 C C . GLY A 1 568 ? 4.774 0.893 -15.389 1.00 97.44 568 GLY A C 1
ATOM 4446 O O . GLY A 1 568 ? 5.734 0.900 -16.164 1.00 97.44 568 GLY A O 1
ATOM 4447 N N . VAL A 1 569 ? 4.538 1.900 -14.545 1.00 97.31 569 VAL A N 1
ATOM 4448 C CA . VAL A 1 569 ? 5.462 3.023 -14.327 1.00 97.31 569 VAL A CA 1
ATOM 4449 C C . VAL A 1 569 ? 6.434 2.696 -13.192 1.00 97.31 569 VAL A C 1
ATOM 4451 O O . VAL A 1 569 ? 6.067 2.007 -12.242 1.00 97.31 569 VAL A O 1
ATOM 4454 N N . SER A 1 570 ? 7.654 3.234 -13.249 1.00 96.62 570 SER A N 1
ATOM 4455 C CA . SER A 1 570 ? 8.628 3.114 -12.163 1.00 96.62 570 SER A CA 1
ATOM 4456 C C . SER A 1 570 ? 8.081 3.798 -10.906 1.00 96.62 570 SER A C 1
ATOM 4458 O O . SER A 1 570 ? 7.849 5.014 -10.934 1.00 96.62 570 SER A O 1
ATOM 4460 N N . PRO A 1 571 ? 7.844 3.066 -9.804 1.00 94.38 571 PRO A N 1
ATOM 4461 C CA . PRO A 1 571 ? 7.126 3.603 -8.660 1.00 94.38 571 PRO A CA 1
ATOM 4462 C C . PRO A 1 571 ? 8.005 4.536 -7.827 1.00 94.38 571 PRO A C 1
ATOM 4464 O O . PRO A 1 571 ? 9.220 4.360 -7.723 1.00 94.38 571 PRO A O 1
ATOM 4467 N N . GLY A 1 572 ? 7.368 5.506 -7.173 1.00 89.75 572 GLY A N 1
ATOM 4468 C CA . GLY A 1 572 ? 8.003 6.389 -6.195 1.00 89.75 572 GLY A CA 1
ATOM 4469 C C . GLY A 1 572 ? 8.097 7.857 -6.625 1.00 89.75 572 GLY A C 1
ATOM 4470 O O . GLY A 1 572 ? 7.595 8.232 -7.693 1.00 89.75 572 GLY A O 1
ATOM 4471 N N . PRO A 1 573 ? 8.714 8.692 -5.767 1.00 90.62 573 PRO A N 1
ATOM 4472 C CA . PRO A 1 573 ? 8.786 10.137 -5.957 1.00 90.62 573 PRO A CA 1
ATOM 4473 C C . PRO A 1 573 ? 9.789 10.536 -7.043 1.00 90.62 573 PRO A C 1
ATOM 4475 O O . PRO A 1 573 ? 10.601 9.718 -7.489 1.00 90.62 573 PRO A O 1
ATOM 4478 N N . GLU A 1 574 ? 9.763 11.814 -7.418 1.00 92.12 574 GLU A N 1
ATOM 4479 C CA . GLU A 1 574 ? 10.727 12.427 -8.337 1.00 92.12 574 GLU A CA 1
ATOM 4480 C C . GLU A 1 574 ? 12.187 12.119 -7.946 1.00 92.12 574 GLU A C 1
ATOM 4482 O O . GLU A 1 574 ? 12.596 12.323 -6.802 1.00 92.12 574 GLU A O 1
ATOM 4487 N N . LEU A 1 575 ? 12.991 11.680 -8.918 1.00 93.69 575 LEU A N 1
ATOM 4488 C CA . LEU A 1 575 ? 14.447 11.592 -8.828 1.00 93.69 575 LEU A CA 1
ATOM 4489 C C . LEU A 1 575 ? 15.059 12.488 -9.900 1.00 93.69 575 LEU A C 1
ATOM 4491 O O . LEU A 1 575 ? 14.934 12.228 -11.098 1.00 93.69 575 LEU A O 1
ATOM 4495 N N . THR A 1 576 ? 15.740 13.541 -9.454 1.00 90.88 576 THR A N 1
ATOM 4496 C CA . THR A 1 576 ? 16.480 14.442 -10.339 1.00 90.88 576 THR A CA 1
ATOM 4497 C C . THR A 1 576 ? 17.920 13.948 -10.497 1.00 90.88 576 THR A C 1
ATOM 4499 O O . THR A 1 576 ? 18.580 13.716 -9.481 1.00 90.88 576 THR A O 1
ATOM 4502 N N . PRO A 1 577 ? 18.439 13.829 -11.734 1.00 90.06 577 PRO A N 1
ATOM 4503 C CA . PRO A 1 577 ? 19.813 13.405 -11.964 1.00 90.06 577 PRO A CA 1
ATOM 4504 C C . PRO A 1 577 ? 20.834 14.299 -11.265 1.00 90.06 577 PRO A C 1
ATOM 4506 O O . PRO A 1 577 ? 20.759 15.528 -11.315 1.00 90.06 577 PRO A O 1
ATOM 4509 N N . THR A 1 578 ? 21.840 13.668 -10.677 1.00 90.88 578 THR A N 1
ATOM 4510 C CA . THR A 1 578 ? 23.032 14.309 -10.118 1.00 90.88 578 THR A CA 1
ATOM 4511 C C . THR A 1 578 ? 24.279 13.635 -10.694 1.00 90.88 578 THR A C 1
ATOM 4513 O O . THR A 1 578 ? 24.186 12.521 -11.209 1.00 90.88 578 THR A O 1
ATOM 4516 N N . PRO A 1 579 ? 25.476 14.235 -10.568 1.00 87.44 579 PRO A N 1
ATOM 4517 C CA . PRO A 1 579 ? 26.711 13.557 -10.964 1.00 87.44 579 PRO A CA 1
ATOM 4518 C C . PRO A 1 579 ? 26.934 12.201 -10.268 1.00 87.44 579 PRO A C 1
ATOM 4520 O O . PRO A 1 579 ? 27.598 11.338 -10.830 1.00 87.44 579 PRO A O 1
ATOM 4523 N N . ALA A 1 580 ? 26.385 12.009 -9.061 1.00 87.62 580 ALA A N 1
ATOM 4524 C CA . ALA A 1 580 ? 26.499 10.765 -8.296 1.00 87.62 580 ALA A CA 1
ATOM 4525 C C . ALA A 1 580 ? 25.378 9.752 -8.592 1.00 87.62 580 ALA A C 1
ATOM 4527 O O . ALA A 1 580 ? 25.555 8.559 -8.365 1.00 87.62 580 ALA A O 1
ATOM 4528 N N . ASN A 1 581 ? 24.230 10.217 -9.087 1.00 87.38 581 ASN A N 1
ATOM 4529 C CA . ASN A 1 581 ? 23.105 9.379 -9.477 1.00 87.38 581 ASN A CA 1
ATOM 4530 C C . ASN A 1 581 ? 22.529 9.899 -10.803 1.00 87.38 581 ASN A C 1
ATOM 4532 O O . ASN A 1 581 ? 21.739 10.846 -10.784 1.00 87.38 581 ASN A O 1
ATOM 4536 N N . PRO A 1 582 ? 22.912 9.308 -11.946 1.00 89.94 582 PRO A N 1
ATOM 4537 C CA . PRO A 1 582 ? 22.470 9.771 -13.258 1.00 89.94 582 PRO A CA 1
ATOM 4538 C C . PRO A 1 582 ? 21.018 9.379 -13.580 1.00 89.94 582 PRO A C 1
ATOM 4540 O O . PRO A 1 582 ? 20.517 9.734 -14.646 1.00 89.94 582 PRO A O 1
ATOM 4543 N N . ILE A 1 583 ? 20.342 8.647 -12.689 1.00 92.62 583 ILE A N 1
ATOM 4544 C CA . ILE A 1 583 ? 18.969 8.185 -12.889 1.00 92.62 583 ILE A CA 1
ATOM 4545 C C . ILE A 1 583 ? 18.009 9.370 -12.788 1.00 92.62 583 ILE A C 1
ATOM 4547 O O . ILE A 1 583 ? 18.046 10.151 -11.835 1.00 92.62 583 ILE A O 1
ATOM 4551 N N . ARG A 1 584 ? 17.103 9.464 -13.760 1.00 94.06 584 ARG A N 1
ATOM 4552 C CA . ARG A 1 584 ? 15.938 10.349 -13.722 1.00 94.06 584 ARG A CA 1
ATOM 4553 C C . ARG A 1 584 ? 14.691 9.507 -13.521 1.00 94.06 584 ARG A C 1
ATOM 4555 O O . ARG A 1 584 ? 14.451 8.604 -14.315 1.00 94.06 584 ARG A O 1
ATOM 4562 N N . ARG A 1 585 ? 13.854 9.857 -12.550 1.00 95.50 585 ARG A N 1
ATOM 4563 C CA . ARG A 1 585 ? 12.489 9.328 -12.432 1.00 95.50 585 ARG A CA 1
ATOM 4564 C C . ARG A 1 585 ? 11.527 10.487 -12.277 1.00 95.50 585 ARG A C 1
ATOM 4566 O O . ARG A 1 585 ? 11.643 11.236 -11.315 1.00 95.50 585 ARG A O 1
ATOM 4573 N N . TYR A 1 586 ? 10.578 10.606 -13.191 1.00 94.94 586 TYR A N 1
ATOM 4574 C CA . TYR A 1 586 ? 9.474 11.535 -13.021 1.00 94.94 586 TYR A CA 1
ATOM 4575 C C . TYR A 1 586 ? 8.486 10.958 -12.004 1.00 94.94 586 TYR A C 1
ATOM 4577 O O . TYR A 1 586 ? 8.168 9.767 -12.075 1.00 94.94 586 TYR A O 1
ATOM 4585 N N . ASP A 1 587 ? 8.024 11.781 -11.059 1.00 93.69 587 ASP A N 1
ATOM 4586 C CA . ASP A 1 587 ? 7.076 11.375 -10.009 1.00 93.69 587 ASP A CA 1
ATOM 4587 C C . ASP A 1 587 ? 5.924 10.534 -10.579 1.00 93.69 587 ASP A C 1
ATOM 4589 O O . ASP A 1 587 ? 5.161 10.999 -11.431 1.00 93.69 587 ASP A O 1
ATOM 4593 N N . SER A 1 588 ? 5.824 9.287 -10.114 1.00 91.00 588 SER A N 1
ATOM 4594 C CA . SER A 1 588 ? 4.910 8.279 -10.670 1.00 91.00 588 SER A CA 1
ATOM 4595 C C . SER A 1 588 ? 3.444 8.720 -10.631 1.00 91.00 588 SER A C 1
ATOM 4597 O O . SER A 1 588 ? 2.755 8.683 -11.651 1.00 91.00 588 SER A O 1
ATOM 4599 N N . ALA A 1 589 ? 2.978 9.228 -9.487 1.00 81.81 589 ALA A N 1
ATOM 4600 C CA . ALA A 1 589 ? 1.595 9.660 -9.320 1.00 81.81 589 ALA A CA 1
ATOM 4601 C C . ALA A 1 589 ? 1.257 10.865 -10.213 1.00 81.81 589 ALA A C 1
ATOM 4603 O O . ALA A 1 589 ? 0.162 10.941 -10.774 1.00 81.81 589 ALA A O 1
ATOM 4604 N N . ARG A 1 590 ? 2.182 11.820 -10.367 1.00 83.94 590 ARG A N 1
ATOM 4605 C CA . ARG A 1 590 ? 2.009 12.953 -11.286 1.00 83.94 590 ARG A CA 1
ATOM 4606 C C . ARG A 1 590 ? 1.999 12.507 -12.745 1.00 83.94 590 ARG A C 1
ATOM 4608 O O . ARG A 1 590 ? 1.114 12.941 -13.476 1.00 83.94 590 ARG A O 1
ATOM 4615 N N . PHE A 1 591 ? 2.925 11.635 -13.142 1.00 94.38 591 PHE A N 1
ATOM 4616 C CA . PHE A 1 591 ? 3.002 11.111 -14.507 1.00 94.38 591 PHE A CA 1
ATOM 4617 C C . PHE A 1 591 ? 1.674 10.468 -14.926 1.00 94.38 591 PHE A C 1
ATOM 4619 O O . PHE A 1 591 ? 1.110 10.796 -15.966 1.00 94.38 591 PHE A O 1
ATOM 4626 N N . GLU A 1 592 ? 1.112 9.614 -14.072 1.00 88.81 592 GLU A N 1
ATOM 4627 C CA . GLU A 1 592 ? -0.174 8.971 -14.339 1.00 88.81 592 GLU A CA 1
ATOM 4628 C C . GLU A 1 592 ? -1.362 9.933 -14.307 1.00 88.81 592 GLU A C 1
ATOM 4630 O O . GLU A 1 592 ? -2.292 9.772 -15.092 1.00 88.81 592 GLU A O 1
ATOM 4635 N N . ARG A 1 593 ? -1.370 10.942 -13.421 1.00 84.25 593 ARG A N 1
ATOM 4636 C CA . ARG A 1 593 ? -2.430 11.970 -13.432 1.00 84.25 593 ARG A CA 1
ATOM 4637 C C . ARG A 1 593 ? -2.448 12.735 -14.753 1.00 84.25 593 ARG A C 1
ATOM 4639 O O . ARG A 1 593 ? -3.519 12.977 -15.299 1.00 84.25 593 ARG A O 1
ATOM 4646 N N . GLU A 1 594 ? -1.278 13.089 -15.275 1.00 83.00 594 GLU A N 1
ATOM 4647 C CA . GLU A 1 594 ? -1.148 13.760 -16.573 1.00 83.00 594 GLU A CA 1
ATOM 4648 C C . GLU A 1 594 ? -1.546 12.851 -17.744 1.00 83.00 594 GLU A C 1
ATOM 4650 O O . GLU A 1 594 ? -2.069 13.337 -18.747 1.00 83.00 594 GLU A O 1
ATOM 4655 N N . ALA A 1 595 ? -1.341 11.539 -17.607 1.00 91.00 595 ALA A N 1
ATOM 4656 C CA . ALA A 1 595 ? -1.658 10.537 -18.621 1.00 91.00 595 ALA A CA 1
ATOM 4657 C C . ALA A 1 595 ? -3.037 9.869 -18.468 1.00 91.00 595 ALA A C 1
ATOM 4659 O O . ALA A 1 595 ? -3.365 8.962 -19.236 1.00 91.00 595 ALA A O 1
ATOM 4660 N N . ALA A 1 596 ? -3.865 10.298 -17.510 1.00 81.56 596 ALA A N 1
ATOM 4661 C CA . ALA A 1 596 ? -5.112 9.613 -17.158 1.00 81.56 596 ALA A CA 1
ATOM 4662 C C . ALA A 1 596 ? -6.060 9.416 -18.359 1.00 81.56 596 ALA A C 1
ATOM 4664 O O . ALA A 1 596 ? -6.710 8.379 -18.475 1.00 81.56 596 ALA A O 1
ATOM 4665 N N . PHE A 1 597 ? -6.088 10.370 -19.299 1.00 86.56 597 PHE A N 1
ATOM 4666 C CA . PHE A 1 597 ? -6.882 10.272 -20.531 1.00 86.56 597 PHE A CA 1
ATOM 4667 C C . PHE A 1 597 ? -6.470 9.090 -21.427 1.00 86.56 597 PHE A C 1
ATOM 4669 O O . PHE A 1 597 ? -7.315 8.525 -22.120 1.00 86.56 597 PHE A O 1
ATOM 4676 N N . ALA A 1 598 ? -5.184 8.729 -21.438 1.00 92.50 598 ALA A N 1
ATOM 4677 C CA . ALA A 1 598 ? -4.654 7.610 -22.206 1.00 92.50 598 ALA A CA 1
ATOM 4678 C C . ALA A 1 598 ? -4.848 6.289 -21.454 1.00 92.50 598 ALA A C 1
ATOM 4680 O O . ALA A 1 598 ? -5.291 5.311 -22.055 1.00 92.50 598 ALA A O 1
ATOM 4681 N N . MET A 1 599 ? -4.622 6.286 -20.134 1.00 94.38 599 MET A N 1
ATOM 4682 C CA . MET A 1 599 ? -4.904 5.134 -19.263 1.00 94.38 599 MET A CA 1
ATOM 4683 C C . MET A 1 599 ? -6.363 4.675 -19.396 1.00 94.38 599 MET A C 1
ATOM 4685 O O . MET A 1 599 ? -6.625 3.488 -19.572 1.00 94.38 599 MET A O 1
ATOM 4689 N N . GLN A 1 600 ? -7.313 5.617 -19.423 1.00 86.62 600 GLN A N 1
ATOM 4690 C CA . GLN A 1 600 ? -8.740 5.319 -19.585 1.00 86.62 600 GLN A CA 1
ATOM 4691 C C . GLN A 1 600 ? -9.082 4.673 -20.941 1.00 86.62 600 GLN A C 1
ATOM 4693 O O . GLN A 1 600 ? -10.082 3.967 -21.065 1.00 86.62 600 GLN A O 1
ATOM 4698 N N . GLN A 1 601 ? -8.266 4.894 -21.972 1.00 94.31 601 GLN A N 1
ATOM 4699 C CA . GLN A 1 601 ? -8.468 4.347 -23.320 1.00 94.31 601 GLN A CA 1
ATOM 4700 C C . GLN A 1 601 ? -7.682 3.050 -23.576 1.00 94.31 601 GLN A C 1
ATOM 4702 O O . GLN A 1 601 ? -7.919 2.381 -24.587 1.00 94.31 601 GLN A O 1
ATOM 4707 N N . ALA A 1 602 ? -6.774 2.674 -22.671 1.00 97.62 602 ALA A N 1
ATOM 4708 C CA . ALA A 1 602 ? -6.090 1.390 -22.718 1.00 97.62 602 ALA A CA 1
ATOM 4709 C C . ALA A 1 602 ? -7.081 0.228 -22.512 1.00 97.62 602 ALA A C 1
ATOM 4711 O O . ALA A 1 602 ? -8.116 0.375 -21.847 1.00 97.62 602 ALA A O 1
ATOM 4712 N N . ASP A 1 603 ? -6.761 -0.939 -23.078 1.00 98.25 603 ASP A N 1
ATOM 4713 C CA . ASP A 1 603 ? -7.573 -2.152 -22.904 1.00 98.25 603 ASP A CA 1
ATOM 4714 C C . ASP A 1 603 ? -7.469 -2.707 -21.468 1.00 98.25 603 ASP A C 1
ATOM 4716 O O . ASP A 1 603 ? -8.418 -3.296 -20.958 1.00 98.25 603 ASP A O 1
ATOM 4720 N N . PHE A 1 604 ? -6.321 -2.507 -20.817 1.00 98.62 604 PHE A N 1
ATOM 4721 C CA . PHE A 1 604 ? -6.034 -2.867 -19.426 1.00 98.62 604 PHE A CA 1
ATOM 4722 C C . PHE A 1 604 ? -4.916 -1.971 -18.876 1.00 98.62 604 PHE A C 1
ATOM 4724 O O . PHE A 1 604 ? -4.265 -1.247 -19.636 1.00 98.62 604 PHE A O 1
ATOM 4731 N N . ILE A 1 605 ? -4.681 -2.019 -17.566 1.00 98.38 605 ILE A N 1
ATOM 4732 C CA . ILE A 1 605 ? -3.650 -1.213 -16.904 1.00 98.38 605 ILE A CA 1
ATOM 4733 C C . ILE A 1 605 ? -2.654 -2.126 -16.200 1.00 98.38 605 ILE A C 1
ATOM 4735 O O . ILE A 1 605 ? -3.037 -3.003 -15.426 1.00 98.38 605 ILE A O 1
ATOM 4739 N N . CYS A 1 606 ? -1.370 -1.898 -16.456 1.00 98.75 606 CYS A N 1
ATOM 4740 C CA . CYS A 1 606 ? -0.285 -2.493 -15.700 1.00 98.75 606 CYS A CA 1
ATOM 4741 C C . CYS A 1 606 ? 0.248 -1.533 -14.633 1.00 98.75 606 CYS A C 1
ATOM 4743 O O . CYS A 1 606 ? 0.265 -0.318 -14.822 1.00 98.75 606 CYS A O 1
ATOM 4745 N N . MET A 1 607 ? 0.713 -2.092 -13.518 1.00 97.88 607 MET A N 1
ATOM 4746 C CA . MET A 1 607 ? 1.374 -1.352 -12.447 1.00 97.88 607 MET A CA 1
ATOM 4747 C C . MET A 1 607 ? 2.566 -2.137 -11.877 1.00 97.88 607 MET A C 1
ATOM 4749 O O . MET A 1 607 ? 2.566 -3.370 -11.903 1.00 97.88 607 MET A O 1
ATOM 4753 N N . HIS A 1 608 ? 3.564 -1.430 -11.342 1.00 98.25 608 HIS A N 1
ATOM 4754 C CA . HIS A 1 608 ? 4.709 -2.027 -10.646 1.00 98.25 608 HIS A CA 1
ATOM 4755 C C . HIS A 1 608 ? 4.641 -1.724 -9.147 1.00 98.25 608 HIS A C 1
ATOM 4757 O O . HIS A 1 608 ? 4.355 -0.593 -8.749 1.00 98.25 608 HIS A O 1
ATOM 4763 N N . THR A 1 609 ? 4.922 -2.708 -8.294 1.00 97.25 609 THR A N 1
ATOM 4764 C CA . THR A 1 609 ? 5.043 -2.481 -6.844 1.00 97.25 609 THR A CA 1
ATOM 4765 C C . THR A 1 609 ? 6.194 -3.275 -6.256 1.00 97.25 609 THR A C 1
ATOM 4767 O O . THR A 1 609 ? 6.332 -4.466 -6.496 1.00 97.25 609 THR A O 1
ATOM 4770 N N . TYR A 1 610 ? 7.014 -2.629 -5.440 1.00 96.25 610 TYR A N 1
ATOM 4771 C CA . TYR A 1 610 ? 8.138 -3.268 -4.766 1.00 96.25 610 TYR A CA 1
ATOM 4772 C C . TYR A 1 610 ? 8.091 -2.933 -3.280 1.00 96.25 610 TYR A C 1
ATOM 4774 O O . TYR A 1 610 ? 7.520 -1.908 -2.892 1.00 96.25 610 TYR A O 1
ATOM 4782 N N . TRP A 1 611 ? 8.698 -3.792 -2.467 1.00 95.19 611 TRP A N 1
ATOM 4783 C CA . TRP A 1 611 ? 8.851 -3.566 -1.032 1.00 95.19 611 TRP A CA 1
ATOM 4784 C C . TRP A 1 611 ? 10.228 -4.006 -0.525 1.00 95.19 611 TRP A C 1
ATOM 4786 O O . TRP A 1 611 ? 11.043 -4.559 -1.269 1.00 95.19 611 TRP A O 1
ATOM 4796 N N . GLY A 1 612 ? 10.509 -3.744 0.749 1.00 90.00 612 GLY A N 1
ATOM 4797 C CA . GLY A 1 612 ? 11.727 -4.162 1.437 1.00 90.00 612 GLY A CA 1
ATOM 4798 C C . GLY A 1 612 ? 12.864 -3.144 1.360 1.00 90.00 612 GLY A C 1
ATOM 4799 O O . GLY A 1 612 ? 13.349 -2.712 2.401 1.00 90.00 612 GLY A O 1
ATOM 4800 N N . ALA A 1 613 ? 13.315 -2.744 0.164 1.00 85.81 613 ALA A N 1
ATOM 4801 C CA . ALA A 1 613 ? 14.498 -1.874 0.031 1.00 85.81 613 ALA A CA 1
ATOM 4802 C C . ALA A 1 613 ? 14.322 -0.475 0.651 1.00 85.81 613 ALA A C 1
ATOM 4804 O O . ALA A 1 613 ? 15.294 0.121 1.108 1.00 85.81 613 ALA A O 1
ATOM 4805 N N . ASP A 1 614 ? 13.095 0.036 0.673 1.00 80.50 614 ASP A N 1
ATOM 4806 C CA . ASP A 1 614 ? 12.707 1.316 1.272 1.00 80.50 614 ASP A CA 1
ATOM 4807 C C . ASP A 1 614 ? 12.106 1.157 2.682 1.00 80.50 614 ASP A C 1
ATOM 4809 O O . ASP A 1 614 ? 11.561 2.111 3.232 1.00 80.50 614 ASP A O 1
ATOM 4813 N N . GLY A 1 615 ? 12.185 -0.046 3.263 1.00 80.19 615 GLY A N 1
ATOM 4814 C CA . GLY A 1 615 ? 11.577 -0.383 4.550 1.00 80.19 615 GLY A CA 1
ATOM 4815 C C . GLY A 1 615 ? 10.082 -0.712 4.487 1.00 80.19 615 GLY A C 1
ATOM 4816 O O . GLY A 1 615 ? 9.511 -1.067 5.515 1.00 80.19 615 GLY A O 1
ATOM 4817 N N . SER A 1 616 ? 9.442 -0.635 3.313 1.00 78.94 616 SER A N 1
ATOM 4818 C CA . SER A 1 616 ? 8.033 -1.015 3.170 1.00 78.94 616 SER A CA 1
ATOM 4819 C C . SER A 1 616 ? 7.825 -2.531 3.236 1.00 78.94 616 SER A C 1
ATOM 4821 O O . SER A 1 616 ? 8.731 -3.327 2.965 1.00 78.94 616 SER A O 1
ATOM 4823 N N . THR A 1 617 ? 6.612 -2.937 3.604 1.00 84.44 617 THR A N 1
ATOM 4824 C CA . THR A 1 617 ? 6.220 -4.333 3.827 1.00 84.44 617 THR A CA 1
ATOM 4825 C C . THR A 1 617 ? 5.402 -4.906 2.666 1.00 84.44 617 THR A C 1
ATOM 4827 O O . THR A 1 617 ? 4.893 -4.179 1.811 1.00 84.44 617 THR A O 1
ATOM 4830 N N . VAL A 1 618 ? 5.191 -6.228 2.679 1.00 86.69 618 VAL A N 1
ATOM 4831 C CA . VAL A 1 618 ? 4.275 -6.918 1.750 1.00 86.69 618 VAL A CA 1
ATOM 4832 C C . VAL A 1 618 ? 2.878 -6.283 1.764 1.00 86.69 618 VAL A C 1
ATOM 4834 O O . VAL A 1 618 ? 2.279 -6.086 0.709 1.00 86.69 618 VAL A O 1
ATOM 4837 N N . MET A 1 619 ? 2.361 -5.919 2.942 1.00 88.50 619 MET A N 1
ATOM 4838 C CA . MET A 1 619 ? 1.017 -5.343 3.064 1.00 88.50 619 MET A CA 1
ATOM 4839 C C . MET A 1 619 ? 0.927 -3.925 2.500 1.00 88.50 619 MET A C 1
ATOM 4841 O O . MET A 1 619 ? -0.125 -3.544 1.990 1.00 88.50 619 MET A O 1
ATOM 4845 N N . ASP A 1 620 ? 2.016 -3.156 2.528 1.00 81.94 620 ASP A N 1
ATOM 4846 C CA . ASP A 1 620 ? 2.054 -1.848 1.864 1.00 81.94 620 ASP A CA 1
ATOM 4847 C C . ASP A 1 620 ? 1.958 -2.007 0.345 1.00 81.94 620 ASP A C 1
ATOM 4849 O O . ASP A 1 620 ? 1.286 -1.220 -0.322 1.00 81.94 620 ASP A O 1
ATOM 4853 N N . ALA A 1 621 ? 2.575 -3.056 -0.209 1.00 91.75 621 ALA A N 1
ATOM 4854 C CA . ALA A 1 621 ? 2.417 -3.399 -1.616 1.00 91.75 621 ALA A CA 1
ATOM 4855 C C . ALA A 1 621 ? 0.983 -3.852 -1.939 1.00 91.75 621 ALA A C 1
ATOM 4857 O O . ALA A 1 621 ? 0.439 -3.393 -2.940 1.00 91.75 621 ALA A O 1
ATOM 4858 N N . VAL A 1 622 ? 0.346 -4.678 -1.098 1.00 93.38 622 VAL A N 1
ATOM 4859 C CA . VAL A 1 622 ? -1.061 -5.105 -1.281 1.00 93.38 622 VAL A CA 1
ATOM 4860 C C . VAL A 1 622 ? -2.004 -3.899 -1.316 1.00 93.38 622 VAL A C 1
ATOM 4862 O O . VAL A 1 622 ? -2.802 -3.781 -2.243 1.00 93.38 622 VAL A O 1
ATOM 4865 N N . LYS A 1 623 ? -1.859 -2.955 -0.377 1.00 83.19 623 LYS A N 1
ATOM 4866 C CA . LYS A 1 623 ? -2.669 -1.721 -0.332 1.00 83.19 623 LYS A CA 1
ATOM 4867 C C . LYS A 1 623 ? -2.512 -0.866 -1.590 1.00 83.19 623 LYS A C 1
ATOM 4869 O O . LYS A 1 623 ? -3.478 -0.273 -2.060 1.00 83.19 623 LYS A O 1
ATOM 4874 N N . LYS A 1 624 ? -1.302 -0.802 -2.160 1.00 88.75 624 LYS A N 1
ATOM 4875 C CA . LYS A 1 624 ? -1.072 -0.105 -3.438 1.00 88.75 624 LYS A CA 1
ATOM 4876 C C . LYS A 1 624 ? -1.844 -0.772 -4.580 1.00 88.75 624 LYS A C 1
ATOM 4878 O O . LYS A 1 624 ? -2.422 -0.062 -5.396 1.00 88.75 624 LYS A O 1
ATOM 4883 N N . VAL A 1 625 ? -1.884 -2.106 -4.627 1.00 96.81 625 VAL A N 1
ATOM 4884 C CA . VAL A 1 625 ? -2.645 -2.845 -5.651 1.00 96.81 625 VAL A CA 1
ATOM 4885 C C . VAL A 1 625 ? -4.147 -2.612 -5.498 1.00 96.81 625 VAL A C 1
ATOM 4887 O O . VAL A 1 625 ? -4.817 -2.331 -6.490 1.00 96.81 625 VAL A O 1
ATOM 4890 N N . GLU A 1 626 ? -4.669 -2.668 -4.272 1.00 92.12 626 GLU A N 1
ATOM 4891 C CA . GLU A 1 626 ? -6.078 -2.374 -3.973 1.00 92.12 626 GLU A CA 1
ATOM 4892 C C . GLU A 1 626 ? -6.467 -0.969 -4.453 1.00 92.12 626 GLU A C 1
ATOM 4894 O O . GLU A 1 626 ? -7.420 -0.813 -5.214 1.00 92.12 626 GLU A O 1
ATOM 4899 N N . ALA A 1 627 ? -5.648 0.038 -4.133 1.00 83.75 627 ALA A N 1
ATOM 4900 C CA . ALA A 1 627 ? -5.876 1.411 -4.575 1.00 83.75 627 ALA A CA 1
ATOM 4901 C C . ALA A 1 627 ? -5.898 1.562 -6.112 1.00 83.75 627 ALA A C 1
ATOM 4903 O O . ALA A 1 627 ? -6.625 2.406 -6.636 1.00 83.75 627 ALA A O 1
ATOM 4904 N N . TYR A 1 628 ? -5.129 0.755 -6.856 1.00 88.25 628 TYR A N 1
ATOM 4905 C CA . TYR A 1 628 ? -5.199 0.731 -8.325 1.00 88.25 628 TYR A CA 1
ATOM 4906 C C . TYR A 1 628 ? -6.485 0.082 -8.837 1.00 88.25 628 TYR A C 1
ATOM 4908 O O . TYR A 1 628 ? -7.080 0.600 -9.782 1.00 88.25 628 TYR A O 1
ATOM 4916 N N . CYS A 1 629 ? -6.917 -1.018 -8.215 1.00 92.56 629 CYS A N 1
ATOM 4917 C CA . CYS A 1 629 ? -8.174 -1.687 -8.556 1.00 92.56 629 CYS A CA 1
ATOM 4918 C C . CYS A 1 629 ? -9.364 -0.737 -8.379 1.00 92.56 629 CYS A C 1
ATOM 4920 O O . CYS A 1 629 ? -10.217 -0.651 -9.261 1.00 92.56 629 CYS A O 1
ATOM 4922 N N . ASP A 1 630 ? -9.362 0.034 -7.292 1.00 84.94 630 ASP A N 1
ATOM 4923 C CA . ASP A 1 630 ? -10.388 1.028 -6.965 1.00 84.94 630 ASP A CA 1
ATOM 4924 C C . ASP A 1 630 ? -10.393 2.241 -7.881 1.00 84.94 630 ASP A C 1
ATOM 4926 O O . ASP A 1 630 ? -11.447 2.795 -8.186 1.00 84.94 630 ASP A O 1
ATOM 4930 N N . ARG A 1 631 ? -9.208 2.684 -8.304 1.00 82.31 631 ARG A N 1
ATOM 4931 C CA . ARG A 1 631 ? -9.067 3.853 -9.173 1.00 82.31 631 ARG A CA 1
ATOM 4932 C C . ARG A 1 631 ? -9.582 3.581 -10.587 1.00 82.31 631 ARG A C 1
ATOM 4934 O O . ARG A 1 631 ? -9.996 4.524 -11.257 1.00 82.31 631 ARG A O 1
ATOM 4941 N N . PHE A 1 632 ? -9.552 2.324 -11.030 1.00 86.44 632 PHE A N 1
ATOM 4942 C CA . PHE A 1 632 ? -9.979 1.911 -12.367 1.00 86.44 632 PHE A CA 1
ATOM 4943 C C . PHE A 1 632 ? -10.887 0.673 -12.302 1.00 86.44 632 PHE A C 1
ATOM 4945 O O . PHE A 1 632 ? -10.521 -0.404 -12.784 1.00 86.44 632 PHE A O 1
ATOM 4952 N N . PRO A 1 633 ? -12.084 0.806 -11.708 1.00 87.25 633 PRO A N 1
ATOM 4953 C CA . PRO A 1 633 ? -12.973 -0.328 -11.494 1.00 87.25 633 PRO A CA 1
ATOM 4954 C C . PRO A 1 633 ? -13.510 -0.900 -12.811 1.00 87.25 633 PRO A C 1
ATOM 4956 O O . PRO A 1 633 ? -13.860 -2.071 -12.879 1.00 87.25 633 PRO A O 1
ATOM 4959 N N . ASP A 1 634 ? -13.501 -0.114 -13.887 1.00 87.94 634 ASP A N 1
ATOM 4960 C CA . ASP A 1 634 ? -13.925 -0.489 -15.235 1.00 87.94 634 ASP A CA 1
ATOM 4961 C C . ASP A 1 634 ? -12.804 -1.103 -16.098 1.00 87.94 634 ASP A C 1
ATOM 4963 O O . ASP A 1 634 ? -13.006 -1.375 -17.287 1.00 87.94 634 ASP A O 1
ATOM 4967 N N . LYS A 1 635 ? -11.612 -1.322 -15.527 1.00 93.44 635 LYS A N 1
ATOM 4968 C CA . LYS A 1 635 ? -10.436 -1.859 -16.225 1.00 93.44 635 LYS A CA 1
ATOM 4969 C C . LYS A 1 635 ? -9.889 -3.095 -15.540 1.00 93.44 635 LYS A C 1
ATOM 4971 O O . LYS A 1 635 ? -9.781 -3.141 -14.322 1.00 93.44 635 LYS A O 1
ATOM 4976 N N . ALA A 1 636 ? -9.426 -4.049 -16.347 1.00 97.44 636 ALA A N 1
ATOM 4977 C CA . ALA A 1 636 ? -8.575 -5.117 -15.846 1.00 97.44 636 ALA A CA 1
ATOM 4978 C C . ALA A 1 636 ? -7.215 -4.546 -15.406 1.00 97.44 636 ALA A C 1
ATOM 4980 O O . ALA A 1 636 ? -6.576 -3.797 -16.156 1.00 97.44 636 ALA A O 1
ATOM 4981 N N . ILE A 1 637 ? -6.774 -4.926 -14.209 1.00 98.31 637 ILE A N 1
ATOM 4982 C CA . ILE A 1 637 ? -5.505 -4.522 -13.603 1.00 98.31 637 ILE A CA 1
ATOM 4983 C C . ILE A 1 637 ? -4.535 -5.697 -13.599 1.00 98.31 637 ILE A C 1
ATOM 4985 O O . ILE A 1 637 ? -4.888 -6.814 -13.227 1.00 98.31 637 ILE A O 1
ATOM 4989 N N . PHE A 1 638 ? -3.283 -5.437 -13.959 1.00 98.81 638 PHE A N 1
ATOM 4990 C CA . PHE A 1 638 ? -2.194 -6.396 -13.833 1.00 98.81 638 PHE A CA 1
ATOM 4991 C C . PHE A 1 638 ? -1.049 -5.781 -13.038 1.00 98.81 638 PHE A C 1
ATOM 4993 O O . PHE A 1 638 ? -0.538 -4.718 -13.382 1.00 98.81 638 PHE A O 1
ATOM 5000 N N . VAL A 1 639 ? -0.583 -6.477 -12.004 1.00 98.75 639 VAL A N 1
ATOM 5001 C CA . VAL A 1 639 ? 0.682 -6.110 -11.356 1.00 98.75 639 VAL A CA 1
ATOM 5002 C C . VAL A 1 639 ? 1.791 -6.690 -12.219 1.00 98.75 639 VAL A C 1
ATOM 5004 O O . VAL A 1 639 ? 2.199 -7.830 -12.011 1.00 98.75 639 VAL A O 1
ATOM 5007 N N . SER A 1 640 ? 2.201 -5.967 -13.260 1.00 98.44 640 SER A N 1
ATOM 5008 C CA . SER A 1 640 ? 3.094 -6.500 -14.292 1.00 98.44 640 SER A CA 1
ATOM 5009 C C . SER A 1 640 ? 4.520 -6.711 -13.793 1.00 98.44 640 SER A C 1
ATOM 5011 O O . SER A 1 640 ? 5.250 -7.463 -14.437 1.00 98.44 640 SER A O 1
ATOM 5013 N N . GLU A 1 641 ? 4.896 -6.123 -12.651 1.00 98.31 641 GLU A N 1
ATOM 5014 C CA . GLU A 1 641 ? 6.103 -6.461 -11.891 1.00 98.31 641 GLU A CA 1
ATOM 5015 C C . GLU A 1 641 ? 5.889 -6.259 -10.386 1.00 98.31 641 GLU A C 1
ATOM 5017 O O . GLU A 1 641 ? 5.372 -5.228 -9.944 1.00 98.31 641 GLU A O 1
ATOM 5022 N N . PHE A 1 642 ? 6.337 -7.227 -9.584 1.00 98.50 642 PHE A N 1
ATOM 5023 C CA . PHE A 1 642 ? 6.538 -7.018 -8.155 1.00 98.50 642 PHE A CA 1
ATOM 5024 C C . PHE A 1 642 ? 7.721 -7.800 -7.590 1.00 98.50 642 PHE A C 1
ATOM 5026 O O . PHE A 1 642 ? 8.037 -8.885 -8.074 1.00 98.50 642 PHE A O 1
ATOM 5033 N N . SER A 1 643 ? 8.351 -7.300 -6.527 1.00 98.00 643 SER A N 1
ATOM 5034 C CA . SER A 1 643 ? 9.330 -8.071 -5.750 1.00 98.00 643 SER A CA 1
ATOM 5035 C C . SER A 1 643 ? 9.645 -7.424 -4.394 1.00 98.00 643 SER A C 1
ATOM 5037 O O . SER A 1 643 ? 9.493 -6.217 -4.204 1.00 98.00 643 SER A O 1
ATOM 5039 N N . ASN A 1 644 ? 10.172 -8.225 -3.461 1.00 96.38 644 ASN A N 1
ATOM 5040 C CA . ASN A 1 644 ? 11.029 -7.701 -2.404 1.00 96.38 644 ASN A CA 1
ATOM 5041 C C . ASN A 1 644 ? 12.399 -7.368 -3.019 1.00 96.38 644 ASN A C 1
ATOM 5043 O O . ASN A 1 644 ? 13.177 -8.275 -3.348 1.00 96.38 644 ASN A O 1
ATOM 5047 N N . SER A 1 645 ? 12.693 -6.079 -3.155 1.00 93.31 645 SER A N 1
ATOM 5048 C CA . SER A 1 645 ? 13.900 -5.553 -3.804 1.00 93.31 645 SER A CA 1
ATOM 5049 C C . SER A 1 645 ? 15.099 -5.425 -2.855 1.00 93.31 645 SER A C 1
ATOM 5051 O O . SER A 1 645 ? 16.193 -5.026 -3.262 1.00 93.31 645 SER A O 1
ATOM 5053 N N . HIS A 1 646 ? 14.948 -5.790 -1.577 1.00 89.12 646 HIS A N 1
ATOM 5054 C CA . HIS A 1 646 ? 16.048 -5.735 -0.623 1.00 89.12 646 HIS A CA 1
ATOM 5055 C C . HIS A 1 646 ? 17.096 -6.815 -0.940 1.00 89.12 646 HIS A C 1
ATOM 5057 O O . HIS A 1 646 ? 16.812 -8.019 -0.966 1.00 89.12 646 HIS A O 1
ATOM 5063 N N . ARG A 1 647 ? 18.347 -6.391 -1.162 1.00 89.69 647 ARG A N 1
ATOM 5064 C CA . ARG A 1 647 ? 19.435 -7.267 -1.646 1.00 89.69 647 ARG A CA 1
ATOM 5065 C C . ARG A 1 647 ? 19.920 -8.290 -0.621 1.00 89.69 647 ARG A C 1
ATOM 5067 O O . ARG A 1 647 ? 20.479 -9.312 -1.001 1.00 89.69 647 ARG A O 1
ATOM 5074 N N . HIS A 1 648 ? 19.712 -8.017 0.665 1.00 86.62 648 HIS A N 1
ATOM 5075 C CA . HIS A 1 648 ? 20.196 -8.870 1.757 1.00 86.62 648 HIS A CA 1
ATOM 5076 C C . HIS A 1 648 ? 19.123 -9.775 2.373 1.00 86.62 648 HIS A C 1
ATOM 5078 O O . HIS A 1 648 ? 19.438 -10.547 3.273 1.00 86.62 648 HIS A O 1
ATOM 5084 N N . ILE A 1 649 ? 17.871 -9.705 1.903 1.00 85.38 649 ILE A N 1
ATOM 5085 C CA . ILE A 1 649 ? 16.836 -10.643 2.353 1.00 85.38 649 ILE A CA 1
ATOM 5086 C C . ILE A 1 649 ? 17.026 -11.970 1.623 1.00 85.38 649 ILE A C 1
ATOM 5088 O O . ILE A 1 649 ? 17.144 -12.010 0.396 1.00 85.38 649 ILE A O 1
ATOM 5092 N N . ALA A 1 650 ? 17.072 -13.058 2.391 1.00 86.50 650 ALA A N 1
ATOM 5093 C CA . ALA A 1 650 ? 17.271 -14.396 1.862 1.00 86.50 650 ALA A CA 1
ATOM 5094 C C . ALA A 1 650 ? 16.110 -14.816 0.945 1.00 86.50 650 ALA A C 1
ATOM 5096 O O . ALA A 1 650 ? 14.946 -14.490 1.179 1.00 86.50 650 ALA A O 1
ATOM 5097 N N . LYS A 1 651 ? 16.425 -15.566 -0.116 1.00 91.00 651 LYS A N 1
ATOM 5098 C CA . LYS A 1 651 ? 15.437 -15.972 -1.127 1.00 91.00 651 LYS A CA 1
ATOM 5099 C C . LYS A 1 651 ? 14.318 -16.850 -0.565 1.00 91.00 651 LYS A C 1
ATOM 5101 O O . LYS A 1 651 ? 13.214 -16.833 -1.093 1.00 91.00 651 LYS A O 1
ATOM 5106 N N . ASP A 1 652 ? 14.569 -17.615 0.493 1.00 85.31 652 ASP A N 1
ATOM 5107 C CA . ASP A 1 652 ? 13.523 -18.405 1.146 1.00 85.31 652 ASP A CA 1
ATOM 5108 C C . ASP A 1 652 ? 12.497 -17.519 1.868 1.00 85.31 652 ASP A C 1
ATOM 5110 O O . ASP A 1 652 ? 11.299 -17.771 1.739 1.00 85.31 652 ASP A O 1
ATOM 5114 N N . VAL A 1 653 ? 12.952 -16.455 2.537 1.00 86.62 653 VAL A N 1
ATOM 5115 C CA . VAL A 1 653 ? 12.101 -15.418 3.138 1.00 86.62 653 VAL A CA 1
ATOM 5116 C C . VAL A 1 653 ? 11.300 -14.701 2.054 1.00 86.62 653 VAL A C 1
ATOM 5118 O O . VAL A 1 653 ? 10.081 -14.609 2.173 1.00 86.62 653 VAL A O 1
ATOM 5121 N N . LYS A 1 654 ? 11.936 -14.305 0.940 1.00 91.75 654 LYS A N 1
ATOM 5122 C CA . LYS A 1 654 ? 11.215 -13.724 -0.211 1.00 91.75 654 LYS A CA 1
ATOM 5123 C C . LYS A 1 654 ? 10.133 -14.664 -0.744 1.00 91.75 654 LYS A C 1
ATOM 5125 O O . LYS A 1 654 ? 9.033 -14.222 -1.048 1.00 91.75 654 LYS A O 1
ATOM 5130 N N . GLY A 1 655 ? 10.409 -15.969 -0.806 1.00 91.00 655 GLY A N 1
ATOM 5131 C CA . GLY A 1 655 ? 9.418 -16.973 -1.195 1.00 91.00 655 GLY A CA 1
ATOM 5132 C C . GLY A 1 655 ? 8.191 -17.002 -0.276 1.00 91.00 655 GLY A C 1
ATOM 5133 O O . GLY A 1 655 ? 7.072 -17.095 -0.775 1.00 91.00 655 GLY A O 1
ATOM 5134 N N . LEU A 1 656 ? 8.375 -16.880 1.044 1.00 88.44 656 LEU A N 1
ATOM 5135 C CA . LEU A 1 656 ? 7.267 -16.790 2.009 1.00 88.44 656 LEU A CA 1
ATOM 5136 C C . LEU A 1 656 ? 6.467 -15.492 1.844 1.00 88.44 656 LEU A C 1
ATOM 5138 O O . LEU A 1 656 ? 5.237 -15.519 1.857 1.00 88.44 656 LEU A O 1
ATOM 5142 N N . GLU A 1 657 ? 7.154 -14.372 1.635 1.00 91.56 657 GLU A N 1
ATOM 5143 C CA . GLU A 1 657 ? 6.514 -13.081 1.378 1.00 91.56 657 GLU A CA 1
ATOM 5144 C C . GLU A 1 657 ? 5.716 -13.079 0.071 1.00 91.56 657 GLU A C 1
ATOM 5146 O O . GLU A 1 657 ? 4.615 -12.540 0.029 1.00 91.56 657 GLU A O 1
ATOM 5151 N N . TYR A 1 658 ? 6.210 -13.728 -0.988 1.00 97.75 658 TYR A N 1
ATOM 5152 C CA . TYR A 1 658 ? 5.461 -13.877 -2.240 1.00 97.75 658 TYR A CA 1
ATOM 5153 C C . TYR A 1 658 ? 4.202 -14.727 -2.045 1.00 97.75 658 TYR A C 1
ATOM 5155 O O . TYR A 1 658 ? 3.155 -14.388 -2.591 1.00 97.75 658 TYR A O 1
ATOM 5163 N N . VAL A 1 659 ? 4.261 -15.788 -1.229 1.00 94.38 659 VAL A N 1
ATOM 5164 C CA . VAL A 1 659 ? 3.064 -16.563 -0.851 1.00 94.38 659 VAL A CA 1
ATOM 5165 C C . VAL A 1 659 ? 2.051 -15.687 -0.117 1.00 94.38 659 VAL A C 1
ATOM 5167 O O . VAL A 1 659 ? 0.864 -15.744 -0.439 1.00 94.38 659 VAL A O 1
ATOM 5170 N N . GLN A 1 660 ? 2.502 -14.872 0.841 1.00 93.12 660 GLN A N 1
ATOM 5171 C CA . GLN A 1 660 ? 1.631 -13.928 1.540 1.00 93.12 660 GLN A CA 1
ATOM 5172 C C . GLN A 1 660 ? 1.007 -12.934 0.557 1.00 93.12 660 GLN A C 1
ATOM 5174 O O . GLN A 1 660 ? -0.214 -12.814 0.526 1.00 93.12 660 GLN A O 1
ATOM 5179 N N . PHE A 1 661 ? 1.819 -12.293 -0.287 1.00 97.19 661 PHE A N 1
ATOM 5180 C CA . PHE A 1 661 ? 1.359 -11.331 -1.286 1.00 97.19 661 PHE A CA 1
ATOM 5181 C C . PHE A 1 661 ? 0.251 -11.932 -2.156 1.00 97.19 661 PHE A C 1
ATOM 5183 O O . PHE A 1 661 ? -0.862 -11.420 -2.176 1.00 97.19 661 PHE A O 1
ATOM 5190 N N . TYR A 1 662 ? 0.495 -13.087 -2.780 1.00 96.81 662 TYR A N 1
ATOM 5191 C CA . TYR A 1 662 ? -0.503 -13.758 -3.613 1.00 96.81 662 TYR A CA 1
ATOM 5192 C C . TYR A 1 662 ? -1.795 -14.133 -2.882 1.00 96.81 662 TYR A C 1
ATOM 5194 O O . TYR A 1 662 ? -2.876 -14.014 -3.458 1.00 96.81 662 TYR A O 1
ATOM 5202 N N . ARG A 1 663 ? -1.704 -14.603 -1.631 1.00 91.00 663 ARG A N 1
ATOM 5203 C CA . ARG A 1 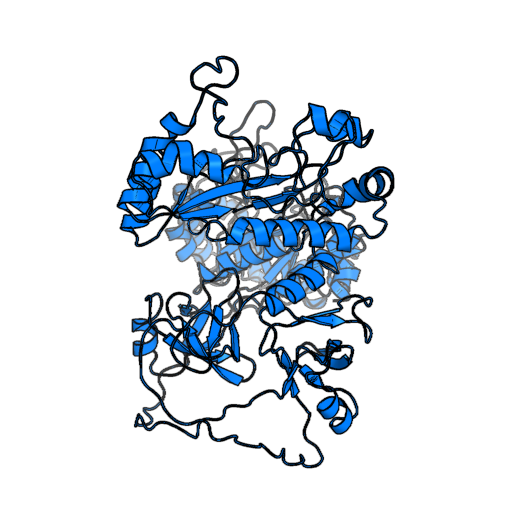663 ? -2.886 -14.950 -0.826 1.00 91.00 663 ARG A CA 1
ATOM 5204 C C . ARG A 1 663 ? -3.737 -13.725 -0.516 1.00 91.00 663 ARG A C 1
ATOM 5206 O O . ARG A 1 663 ? -4.959 -13.817 -0.580 1.00 91.00 663 ARG A O 1
ATOM 5213 N N . GLU A 1 664 ? -3.106 -12.596 -0.213 1.00 88.75 664 GLU A N 1
ATOM 5214 C CA . GLU A 1 664 ? -3.816 -11.342 0.036 1.00 88.75 664 GLU A CA 1
ATOM 5215 C C . GLU A 1 664 ? -4.420 -10.768 -1.250 1.00 88.75 664 GLU A C 1
ATOM 5217 O O . GLU A 1 664 ? -5.572 -10.345 -1.242 1.00 88.75 664 GLU A O 1
ATOM 5222 N N . LEU A 1 665 ? -3.720 -10.861 -2.387 1.00 94.44 665 LEU A N 1
ATOM 5223 C CA . LEU A 1 665 ? -4.248 -10.404 -3.676 1.00 94.44 665 LEU A CA 1
ATOM 5224 C C . LEU A 1 665 ? -5.521 -11.140 -4.118 1.00 94.44 665 LEU A C 1
ATOM 5226 O O . LEU A 1 665 ? -6.368 -10.551 -4.780 1.00 94.44 665 LEU A O 1
ATOM 5230 N N . ARG A 1 666 ? -5.710 -12.404 -3.722 1.00 91.25 666 ARG A N 1
ATOM 5231 C CA . ARG A 1 666 ? -6.950 -13.152 -4.011 1.00 91.25 666 ARG A CA 1
ATOM 5232 C C . ARG A 1 666 ? -8.184 -12.581 -3.308 1.00 91.25 666 ARG A C 1
ATOM 5234 O O . ARG A 1 666 ? -9.295 -12.909 -3.715 1.00 91.25 666 ARG A O 1
ATOM 5241 N N . LYS A 1 667 ? -7.999 -11.742 -2.286 1.00 87.00 667 LYS A N 1
ATOM 5242 C CA . LYS A 1 667 ? -9.079 -11.054 -1.562 1.00 87.00 667 LYS A CA 1
ATOM 5243 C C . LYS A 1 667 ? -9.452 -9.708 -2.189 1.00 87.00 667 LYS A C 1
ATOM 5245 O O . LYS A 1 667 ? -10.472 -9.143 -1.818 1.00 87.00 667 LYS A O 1
ATOM 5250 N N . LEU A 1 668 ? -8.623 -9.193 -3.100 1.00 88.56 668 LEU A N 1
ATOM 5251 C CA . LEU A 1 668 ? -8.832 -7.896 -3.741 1.00 88.56 668 LEU A CA 1
ATOM 5252 C C . LEU A 1 668 ? -9.933 -7.958 -4.817 1.00 88.56 668 LEU A C 1
ATOM 5254 O O . LEU A 1 668 ? -10.389 -9.056 -5.154 1.00 88.56 668 LEU A O 1
ATOM 5258 N N . PRO A 1 669 ? -10.376 -6.802 -5.351 1.00 89.56 669 PRO A N 1
ATOM 5259 C CA . PRO A 1 669 ? -11.450 -6.743 -6.336 1.00 89.56 669 PRO A CA 1
ATOM 5260 C C . PRO A 1 669 ? -11.232 -7.619 -7.585 1.00 89.56 669 PRO A C 1
ATOM 5262 O O . PRO A 1 669 ? -10.092 -7.824 -8.013 1.00 89.56 669 PRO A O 1
ATOM 5265 N N . PRO A 1 670 ? -12.317 -8.112 -8.216 1.00 92.31 670 PRO A N 1
ATOM 5266 C CA . PRO A 1 670 ? -12.251 -9.091 -9.306 1.00 92.31 670 PRO A CA 1
ATOM 5267 C C . PRO A 1 670 ? -11.681 -8.535 -10.620 1.00 92.31 670 PRO A C 1
ATOM 5269 O O . PRO A 1 670 ? -11.437 -9.301 -11.555 1.00 92.31 670 PRO A O 1
ATOM 5272 N N . ASN A 1 671 ? -11.451 -7.221 -10.710 1.00 95.44 671 ASN A N 1
ATOM 5273 C CA . ASN A 1 671 ? -10.767 -6.608 -11.845 1.00 95.44 671 ASN A CA 1
ATOM 5274 C C . ASN A 1 671 ? -9.247 -6.841 -11.822 1.00 95.44 671 ASN A C 1
ATOM 5276 O O . ASN A 1 671 ? -8.584 -6.593 -12.831 1.00 95.44 671 ASN A O 1
ATOM 5280 N N . LEU A 1 672 ? -8.678 -7.364 -10.730 1.00 98.25 672 LEU A N 1
ATOM 5281 C CA . LEU A 1 672 ? -7.280 -7.786 -10.676 1.00 98.25 672 LEU A CA 1
ATOM 5282 C C . LEU A 1 672 ? -7.080 -9.100 -11.444 1.00 98.25 672 LEU A C 1
ATOM 5284 O O . LEU A 1 672 ? -7.483 -10.166 -10.994 1.00 98.25 672 LEU A O 1
ATOM 5288 N N . GLY A 1 673 ? -6.407 -9.051 -12.591 1.00 98.19 673 GLY A N 1
ATOM 5289 C CA . GLY A 1 673 ? -6.207 -10.220 -13.446 1.00 98.19 673 GLY A CA 1
ATOM 5290 C C . GLY A 1 673 ? -5.069 -11.136 -13.016 1.00 98.19 673 GLY A C 1
ATOM 5291 O O . GLY A 1 673 ? -5.234 -12.351 -12.927 1.00 98.19 673 GLY A O 1
ATOM 5292 N N . GLY A 1 674 ? -3.899 -10.575 -12.726 1.00 97.81 674 GLY A N 1
ATOM 5293 C CA . GLY A 1 674 ? -2.724 -11.358 -12.352 1.00 97.81 674 GLY A CA 1
ATOM 5294 C C . GLY A 1 674 ? -1.546 -10.501 -11.924 1.00 97.81 674 GLY A C 1
ATOM 5295 O O . GLY A 1 674 ? -1.488 -9.302 -12.213 1.00 97.81 674 GLY A O 1
ATOM 5296 N N . SER A 1 675 ? -0.605 -11.128 -11.224 1.00 98.44 675 SER A N 1
ATOM 5297 C CA . SER A 1 675 ? 0.530 -10.432 -10.620 1.00 98.44 675 SER A CA 1
ATOM 5298 C C . SER A 1 675 ? 1.816 -11.187 -10.870 1.00 98.44 675 SER A C 1
ATOM 5300 O O . SER A 1 675 ? 1.906 -12.363 -10.544 1.00 98.44 675 SER A O 1
ATOM 5302 N N . PHE A 1 676 ? 2.806 -10.519 -11.452 1.00 98.75 676 PHE A N 1
ATOM 5303 C CA . PHE A 1 676 ? 3.994 -11.148 -12.009 1.00 98.75 676 PHE A CA 1
ATOM 5304 C C . PHE A 1 676 ? 5.213 -10.835 -11.152 1.00 98.75 676 PHE A C 1
ATOM 5306 O O . PHE A 1 676 ? 5.718 -9.712 -11.152 1.00 98.75 676 PHE A O 1
ATOM 5313 N N . ALA A 1 677 ? 5.698 -11.840 -10.424 1.00 98.56 677 ALA A N 1
ATOM 5314 C CA . ALA A 1 677 ? 6.910 -11.684 -9.636 1.00 98.56 677 ALA A CA 1
ATOM 5315 C C . ALA A 1 677 ? 8.107 -11.415 -10.557 1.00 98.56 677 ALA A C 1
ATOM 5317 O O . ALA A 1 677 ? 8.318 -12.122 -11.542 1.00 98.56 677 ALA A O 1
ATOM 5318 N N . TYR A 1 678 ? 8.914 -10.419 -10.226 1.00 97.12 678 TYR A N 1
ATOM 5319 C CA . TYR A 1 678 ? 10.182 -10.140 -10.880 1.00 97.12 678 TYR A CA 1
ATOM 5320 C C . TYR A 1 678 ? 11.283 -10.881 -10.090 1.00 97.12 678 TYR A C 1
ATOM 5322 O O . TYR A 1 678 ? 11.447 -10.608 -8.905 1.00 97.12 678 TYR A O 1
ATOM 5330 N N . VAL A 1 679 ? 12.023 -11.863 -10.628 1.00 96.81 679 VAL A N 1
ATOM 5331 C CA . VAL A 1 679 ? 12.093 -12.327 -12.031 1.00 96.81 679 VAL A CA 1
ATOM 5332 C C . VAL A 1 679 ? 12.551 -13.796 -12.131 1.00 96.81 679 VAL A C 1
ATOM 5334 O O . VAL A 1 679 ? 13.215 -14.306 -11.230 1.00 96.81 679 VAL A O 1
ATOM 5337 N N . LEU A 1 680 ? 12.244 -14.513 -13.220 1.00 97.00 680 LEU A N 1
ATOM 5338 C CA . LEU A 1 680 ? 12.660 -15.914 -13.401 1.00 97.00 680 LEU A CA 1
ATOM 5339 C C . LEU A 1 680 ? 14.188 -16.079 -13.404 1.00 97.00 680 LEU A C 1
ATOM 5341 O O . LEU A 1 680 ? 14.728 -16.899 -12.661 1.00 97.00 680 LEU A O 1
ATOM 5345 N N . SER A 1 681 ? 14.896 -15.289 -14.210 1.00 95.31 681 SER A N 1
ATOM 5346 C CA . SER A 1 681 ? 16.362 -15.258 -14.268 1.00 95.31 681 SER A CA 1
ATOM 5347 C C . SER A 1 681 ? 16.863 -13.933 -14.842 1.00 95.31 681 SER A C 1
ATOM 5349 O O . SER A 1 681 ? 16.103 -13.223 -15.495 1.00 95.31 681 SER A O 1
ATOM 5351 N N . SER A 1 682 ? 18.141 -13.628 -14.638 1.00 93.19 682 SER A N 1
ATOM 5352 C CA . SER A 1 682 ? 18.817 -12.464 -15.220 1.00 93.19 682 SER A CA 1
ATOM 5353 C C . SER A 1 682 ? 20.284 -12.805 -15.488 1.00 93.19 682 SER A C 1
ATOM 5355 O O . SER A 1 682 ? 20.889 -13.518 -14.681 1.00 93.19 682 SER A O 1
ATOM 5357 N N . SER A 1 683 ? 20.851 -12.326 -16.597 1.00 87.56 683 SER A N 1
ATOM 5358 C CA . SER A 1 683 ? 22.279 -12.469 -16.915 1.00 87.56 683 SER A CA 1
ATOM 5359 C C . SER A 1 683 ? 23.167 -11.529 -16.096 1.00 87.56 683 SER A C 1
ATOM 5361 O O . SER A 1 683 ? 24.339 -11.832 -15.869 1.00 87.56 683 SER A O 1
ATOM 5363 N N . SER A 1 684 ? 22.610 -10.406 -15.632 1.00 84.44 684 SER A N 1
ATOM 5364 C CA . SER A 1 684 ? 23.293 -9.437 -14.774 1.00 84.44 684 SER A CA 1
ATOM 5365 C C . SER A 1 684 ? 22.297 -8.626 -13.949 1.00 84.44 684 SER A C 1
ATOM 5367 O O . SER A 1 684 ? 21.233 -8.255 -14.447 1.00 84.44 684 SER A O 1
ATOM 5369 N N . GLY A 1 685 ? 22.628 -8.340 -12.689 1.00 83.88 685 GLY A N 1
ATOM 5370 C CA . GLY A 1 685 ? 21.728 -7.628 -11.789 1.00 83.88 685 GLY A CA 1
ATOM 5371 C C . GLY A 1 685 ? 20.519 -8.470 -11.370 1.00 83.88 685 GLY A C 1
ATOM 5372 O O . GLY A 1 685 ? 20.197 -9.501 -11.965 1.00 83.88 685 GLY A O 1
ATOM 5373 N N . PHE A 1 686 ? 19.827 -8.010 -10.326 1.00 88.50 686 PHE A N 1
ATOM 5374 C CA . PHE A 1 686 ? 18.633 -8.659 -9.764 1.00 88.50 686 PHE A CA 1
ATOM 5375 C C . PHE A 1 686 ? 18.884 -10.073 -9.214 1.00 88.50 686 PHE A C 1
ATOM 5377 O O . PHE A 1 686 ? 17.969 -10.891 -9.093 1.00 88.50 686 PHE A O 1
ATOM 5384 N N . GLU A 1 687 ? 20.131 -10.404 -8.864 1.00 90.56 687 GLU A N 1
ATOM 5385 C CA . GLU A 1 687 ? 20.507 -11.737 -8.388 1.00 90.56 687 GLU A CA 1
ATOM 5386 C C . GLU A 1 687 ? 19.720 -12.132 -7.132 1.00 90.56 687 GLU A C 1
ATOM 5388 O O . GLU A 1 687 ? 19.404 -13.311 -6.947 1.00 90.56 687 GLU A O 1
ATOM 5393 N N . ALA A 1 688 ? 19.358 -11.150 -6.300 1.00 90.50 688 ALA A N 1
ATOM 5394 C CA . ALA A 1 688 ? 18.579 -11.345 -5.084 1.00 90.50 688 ALA A CA 1
ATOM 5395 C C . ALA A 1 688 ? 17.090 -11.630 -5.356 1.00 90.50 688 ALA A C 1
ATOM 5397 O O . ALA A 1 688 ? 16.397 -12.092 -4.451 1.00 90.50 688 ALA A O 1
ATOM 5398 N N . GLU A 1 689 ? 16.593 -11.379 -6.564 1.00 95.00 689 GLU A N 1
ATOM 5399 C CA . GLU A 1 689 ? 15.192 -11.528 -6.967 1.00 95.00 689 GLU A CA 1
ATOM 5400 C C . GLU A 1 689 ? 14.956 -12.745 -7.875 1.00 95.00 689 GLU A C 1
ATOM 5402 O O . GLU A 1 689 ? 13.821 -13.187 -8.025 1.00 95.00 689 GLU A O 1
ATOM 5407 N N . THR A 1 690 ? 16.011 -13.328 -8.455 1.00 96.69 690 THR A N 1
ATOM 5408 C CA . THR A 1 690 ? 15.884 -14.452 -9.401 1.00 96.69 690 THR A CA 1
ATOM 5409 C C . THR A 1 690 ? 15.302 -15.732 -8.781 1.00 96.69 690 THR A C 1
ATOM 5411 O O . THR A 1 690 ? 15.789 -16.213 -7.750 1.00 96.69 690 THR A O 1
ATOM 5414 N N . TRP A 1 691 ? 14.313 -16.335 -9.451 1.00 97.44 691 TRP A N 1
ATOM 5415 C CA . TRP A 1 691 ? 13.640 -17.567 -9.009 1.00 97.44 691 TRP A CA 1
ATOM 5416 C C . TRP A 1 691 ? 14.382 -18.845 -9.411 1.00 97.44 691 TRP A C 1
ATOM 5418 O O . TRP A 1 691 ? 14.465 -19.779 -8.606 1.00 97.44 691 TRP A O 1
ATOM 5428 N N . LYS A 1 692 ? 14.927 -18.905 -10.632 1.00 95.31 692 LYS A N 1
ATOM 5429 C CA . LYS A 1 692 ? 15.612 -20.090 -11.167 1.00 95.31 692 LYS A CA 1
ATOM 5430 C C . LYS A 1 692 ? 16.801 -20.474 -10.282 1.00 95.31 692 LYS A C 1
ATOM 5432 O O . LYS A 1 692 ? 17.615 -19.627 -9.919 1.00 95.31 692 LYS A O 1
ATOM 5437 N N . GLY A 1 693 ? 16.894 -21.757 -9.930 1.00 93.94 693 GLY A N 1
ATOM 5438 C CA . GLY A 1 693 ? 17.960 -22.280 -9.065 1.00 93.94 693 GLY A CA 1
ATOM 5439 C C . GLY A 1 693 ? 17.881 -21.824 -7.601 1.00 93.94 693 GLY A C 1
ATOM 5440 O O . GLY A 1 693 ? 18.875 -21.900 -6.884 1.00 93.94 693 GLY A O 1
ATOM 5441 N N . SER A 1 694 ? 16.725 -21.331 -7.150 1.00 95.81 694 SER A N 1
ATOM 5442 C CA . SER A 1 694 ? 16.506 -20.845 -5.783 1.00 95.81 694 SER A CA 1
ATOM 5443 C C . SER A 1 694 ? 15.426 -21.658 -5.049 1.00 95.81 694 SER A C 1
ATOM 5445 O O . SER A 1 694 ? 14.722 -22.445 -5.681 1.00 95.81 694 SER A O 1
ATOM 5447 N N . PRO A 1 695 ? 15.236 -21.472 -3.727 1.00 95.88 695 PRO A N 1
ATOM 5448 C CA . PRO A 1 695 ? 14.130 -22.105 -3.006 1.00 95.88 695 PRO A CA 1
ATOM 5449 C C . PRO A 1 695 ? 12.758 -21.458 -3.276 1.00 95.88 695 PRO A C 1
ATOM 5451 O O . PRO A 1 695 ? 11.751 -22.018 -2.843 1.00 95.88 695 PRO A O 1
ATOM 5454 N N . ILE A 1 696 ? 12.689 -20.308 -3.965 1.00 97.69 696 ILE A N 1
ATOM 5455 C CA . ILE A 1 696 ? 11.439 -19.555 -4.171 1.00 97.69 696 ILE A CA 1
ATOM 5456 C C . ILE A 1 696 ? 10.369 -20.397 -4.878 1.00 97.69 696 ILE A C 1
ATOM 5458 O O . ILE A 1 696 ? 9.265 -20.474 -4.333 1.00 97.69 696 ILE A O 1
ATOM 5462 N N . PRO A 1 697 ? 10.650 -21.075 -6.014 1.00 98.31 697 PRO A N 1
ATOM 5463 C CA . PRO A 1 697 ? 9.617 -21.819 -6.720 1.00 98.31 697 PRO A CA 1
ATOM 5464 C C . PRO A 1 697 ? 8.935 -22.867 -5.847 1.00 98.31 697 PRO A C 1
ATOM 5466 O O . PRO A 1 697 ? 7.711 -22.924 -5.778 1.00 98.31 697 PRO A O 1
ATOM 5469 N N . LYS A 1 698 ? 9.727 -23.632 -5.090 1.00 96.31 698 LYS A N 1
ATOM 5470 C CA . LYS A 1 698 ? 9.208 -24.632 -4.159 1.00 96.31 698 LYS A CA 1
ATOM 5471 C C . LYS A 1 698 ? 8.314 -24.007 -3.082 1.00 96.31 698 LYS A C 1
ATOM 5473 O O . LYS A 1 698 ? 7.214 -24.499 -2.863 1.00 96.31 698 LYS A O 1
ATOM 5478 N N . ARG A 1 699 ? 8.754 -22.914 -2.441 1.00 92.75 699 ARG A N 1
ATOM 5479 C CA . ARG A 1 699 ? 7.961 -22.211 -1.411 1.00 92.75 699 ARG A CA 1
ATOM 5480 C C . ARG A 1 699 ? 6.623 -21.724 -1.958 1.00 92.75 699 ARG A C 1
ATOM 5482 O O . ARG A 1 699 ? 5.597 -21.920 -1.319 1.00 92.75 699 ARG A O 1
ATOM 5489 N N . VAL A 1 700 ? 6.637 -21.125 -3.148 1.00 95.69 700 VAL A N 1
ATOM 5490 C CA . VAL A 1 700 ? 5.421 -20.627 -3.800 1.00 95.69 700 VAL A CA 1
ATOM 5491 C C . VAL A 1 700 ? 4.496 -21.779 -4.186 1.00 95.69 700 VAL A C 1
ATOM 5493 O O . VAL A 1 700 ? 3.286 -21.661 -4.021 1.00 95.69 700 VAL A O 1
ATOM 5496 N N . GLY A 1 701 ? 5.033 -22.908 -4.646 1.00 95.12 701 GLY A N 1
ATOM 5497 C CA . GLY A 1 701 ? 4.259 -24.106 -4.982 1.00 95.12 701 GLY A CA 1
ATOM 5498 C C . GLY A 1 701 ? 3.597 -24.813 -3.797 1.00 95.12 701 GLY A C 1
ATOM 5499 O O . GLY A 1 701 ? 2.568 -25.464 -3.982 1.00 95.12 701 GLY A O 1
ATOM 5500 N N . GLU A 1 702 ? 4.173 -24.677 -2.599 1.00 91.75 702 GLU A N 1
ATOM 5501 C CA . GLU A 1 702 ? 3.669 -25.221 -1.326 1.00 91.75 702 GLU A CA 1
ATOM 5502 C C . GLU A 1 702 ? 2.534 -24.383 -0.702 1.00 91.75 702 GLU A C 1
ATOM 5504 O O . GLU A 1 702 ? 2.007 -24.776 0.342 1.00 91.75 702 GLU A O 1
ATOM 5509 N N . ARG A 1 703 ? 2.168 -23.245 -1.316 1.00 89.69 703 ARG A N 1
ATOM 5510 C CA . ARG A 1 703 ? 1.042 -22.396 -0.887 1.00 89.69 703 ARG A CA 1
ATOM 5511 C C . ARG A 1 703 ? -0.274 -23.162 -0.818 1.00 89.69 703 ARG A C 1
ATOM 5513 O O . ARG A 1 703 ? -1.070 -22.752 0.062 1.00 89.69 703 ARG A O 1
#

Secondary structure (DSSP, 8-state):
-HHHHHHHHHHHTTPPPEEEEEPTT-S---SSTT--SS---GGGGHHHHHHHHHHT-EEEEEEEESS-TTTTBTT--HHHHHTT---SS--S---BSBTBTHHHHIIIIITTTT-TTPEEEEEEEEE-S--HHHHHHHHSS---STTTTHHHHHHHS----HHHHHHHHHHHHHHHHTT-TTEEEEEES-SS-SSSTTTTT--TTHHHHHHHHHHHHH-PPPP--S------------PPPPPPTTPPPEEEE-SSS-EEEESSSSTTSPEEEEE-BT-EEEEPS-HHHHHHHTT-TT-EEEEE-TTS-EEEEEGGGEEE-----S-SS------------PPEEEE--TT-EEEESSSSTTSPEEEEE-TT--EEEES-HHHHHTTTT-TT-EEEEE-TTS-EEEEEGGGEEEPP-PPPPTT-SSEEEEE--SSTT--SPPHHHHHHHHHTT--EEEEEE-TT--HHHHHHHHHTT--EEEEEE----SS---HHHHHHHHHHHHHHHHHTT--EEEESS-TTEEBTTB--SBTTTBSSHHHHHHHHHHHHHHHHHH-TT-EEEBPPPPPSS-B---SS---EE--HHHHHHHTHHHHTTSSEEEEEEEESTTS--HHHHHHHHHHHHHH-TTSEEEEEEEEE--TTS-HHHHHHHHHHHHHHHTTS-TTEEEEEES-S--SSS-TTT--TTSSHHHHHHT-